Protein AF-0000000075464932 (afdb_homodimer)

Radius of gyration: 30.46 Å; Cα contacts (8 Å, |Δi|>4): 1451; chains: 2; bounding box: 46×93×74 Å

pLDDT: mean 95.49, std 6.61, range [50.5, 98.94]

InterPro domains:
  IPR000073 Alpha/beta hydrolase fold-1 [PF12697] (35-337)
  IPR029058 Alpha/Beta hydrolase fold [G3DSA:3.40.50.1820] (1-346)
  IPR029058 Alpha/Beta hydrolase fold [SSF53474] (9-345)

Organism: Phanerochaete carnosa (strain HHB-10118-sp) (NCBI:txid650164)

Nearest PDB structures (foldseek):
  3qit-assembly1_B  TM=6.110E-01  e=5.451E-12  Moorena producens 19L
  3qit-assembly2_C  TM=6.216E-01  e=2.222E-11  Moorena producens 19L
  3qit-assembly2_D  TM=6.094E-01  e=1.775E-11  Moorena producens 19L
  4d9j-assembly1_A  TM=5.565E-01  e=3.107E-12  Kitasatospora aureofaciens
  4y9s-assembly2_B  TM=4.878E-01  e=2.351E-11  Solanum tuberosum

Sequence (692 aa):
MQQIVVDDQETKLSYIDSGVPASKSGNNYTTIFAIHGSVFTNHVFEKLMAAAAEHNIRIVAMNRREYPGSTPLSPSDIQILSSGTDDEKAAFLRARGLEIATFACRFAQQYDIPRISEDGKTGGFVIFGWSFGCSIAHPAVAHFDALPPPSKQYFSTNLRGLILLEPPTVTLGTPMPPKAWSPHIDTTVPQELRDPFFGHWISSYFKHGDISTRDLDVLSYIVPGTFRAPSIYSMSEEQLAKMTYDPPAQTSDLPFMIFCSAAANASYRKAFFDKDVRAALPGMMVAVIMGDATSALSLAAYFAVQNDDDALGGGFVRFKELHGTNHFVHWDEPELILKTVMACIEMQQIVVDDQETKLSYIDSGVPASKSGNNYTTIFAIHGSVFTNHVFEKLMAAAAEHNIRIVAMNRREYPGSTPLSPSDIQILSSGTDDEKAAFLRARGLEIATFACRFAQQYDIPRISEDGKTGGFVIFGWSFGCSIAHPAVAHFDALPPPSKQYFSTNLRGLILLEPPTVTLGTPMPPKAWSPHIDTTVPQELRDPFFGHWISSYFKHGDISTRDLDVLSYIVPGTFRAPSIYSMSEEQLAKMTYDPPAQTSDLPFMIFCSAAANASYRKAFFDKDVRAALPGMMVAVIMGDATSALSLAAYFAVQNDDDALGGGFVRFKELHGTNHFVHWDEPELILKTVMACIE

Solvent-accessible surface area (backbone atoms only — not comparable to full-atom values): 34865 Å² total; per-residue (Å²): 134,52,65,44,67,32,51,95,81,65,42,32,36,11,45,50,70,56,46,81,35,81,42,93,72,62,82,49,36,28,34,36,42,35,30,39,29,78,55,40,32,34,57,57,44,49,54,32,33,72,55,24,36,87,69,36,26,24,36,37,24,29,25,54,69,49,32,82,75,16,44,61,71,50,72,67,55,39,46,29,38,69,68,42,52,69,66,51,36,34,49,50,45,42,51,51,0,39,32,50,45,38,37,54,48,51,50,36,62,75,67,61,56,34,58,48,38,94,84,56,78,34,19,16,31,30,45,33,9,28,31,53,14,26,47,36,40,38,21,18,61,45,42,38,85,74,42,58,67,72,48,30,52,48,49,29,69,22,34,31,24,45,38,32,37,37,35,32,16,51,33,40,31,45,80,71,62,90,74,66,58,52,44,76,72,35,80,87,48,59,74,89,48,17,60,64,37,26,52,55,59,56,28,22,29,29,63,50,51,72,64,89,71,62,49,76,84,42,48,42,49,75,58,62,37,52,88,47,72,36,56,54,52,77,42,50,71,69,54,46,64,59,16,44,48,78,52,82,65,74,52,53,69,53,35,36,52,72,60,34,32,68,40,26,26,52,29,36,48,36,45,60,64,34,64,67,58,46,67,60,26,74,55,50,30,39,31,43,37,37,37,68,13,23,56,36,54,27,50,51,27,52,41,49,51,51,51,53,34,50,75,72,70,48,84,57,58,46,79,45,78,40,83,87,24,29,67,48,32,46,59,80,37,26,65,59,46,54,52,49,54,53,59,60,48,100,132,52,66,44,68,32,52,94,82,66,42,31,35,12,45,50,69,56,46,82,35,81,42,94,72,60,82,48,35,27,34,36,41,34,30,40,30,78,54,41,31,35,56,59,44,50,53,32,34,72,53,24,36,87,68,36,25,25,37,37,23,29,24,55,71,50,33,82,76,15,43,60,71,50,72,66,56,39,45,28,39,70,69,42,52,70,65,51,36,34,50,50,44,42,52,52,0,40,32,50,44,37,37,54,46,51,49,35,61,75,67,61,56,32,57,48,39,94,85,57,77,33,19,15,32,30,46,34,9,29,30,54,16,26,46,36,40,39,19,17,61,45,41,38,83,76,43,59,68,71,50,29,54,48,49,29,69,22,34,31,23,44,37,30,35,37,34,32,17,50,33,40,31,44,81,70,62,91,75,66,59,55,43,78,72,36,81,86,47,60,74,89,49,16,59,65,37,26,51,56,60,57,27,22,31,30,62,49,52,72,64,89,71,64,49,77,84,42,50,43,46,75,56,61,38,53,90,47,71,36,56,54,51,78,41,51,71,70,55,47,64,59,16,45,49,79,53,79,64,75,50,54,69,54,34,38,52,72,59,33,32,68,39,25,26,54,29,36,47,36,44,60,64,34,64,67,58,47,68,58,26,73,55,50,31,41,32,43,38,38,36,67,13,23,54,37,53,27,50,50,27,51,39,50,51,51,51,53,33,51,74,72,71,47,83,57,59,47,79,44,78,39,82,85,25,29,66,47,32,46,59,79,37,27,66,60,44,54,52,49,53,53,58,59,50,98

Structure (mmCIF, N/CA/C/O backbone):
data_AF-0000000075464932-model_v1
#
loop_
_entity.id
_entity.type
_entity.pdbx_description
1 polymer 'AB hydrolase-1 domain-containing protein'
#
loop_
_atom_site.group_PDB
_atom_site.id
_atom_site.type_symbol
_atom_site.label_atom_id
_atom_site.label_alt_id
_atom_site.label_comp_id
_atom_site.label_asym_id
_atom_site.label_entity_id
_atom_site.label_seq_id
_atom_site.pdbx_PDB_ins_code
_atom_site.Cartn_x
_atom_site.Cartn_y
_atom_site.Cartn_z
_atom_site.occupancy
_atom_site.B_iso_or_equiv
_atom_site.auth_seq_id
_atom_site.auth_comp_id
_atom_site.auth_asym_id
_atom_site.auth_atom_id
_atom_site.pdbx_PDB_model_num
ATOM 1 N N . MET A 1 1 ? 23.453 -25.609 -2.826 1 86.31 1 MET A N 1
ATOM 2 C CA . MET A 1 1 ? 22.125 -25.453 -3.41 1 86.31 1 MET A CA 1
ATOM 3 C C . MET A 1 1 ? 21.75 -26.672 -4.246 1 86.31 1 MET A C 1
ATOM 5 O O . MET A 1 1 ? 22.531 -27.125 -5.086 1 86.31 1 MET A O 1
ATOM 9 N N . GLN A 1 2 ? 20.672 -27.359 -3.959 1 96.19 2 GLN A N 1
ATOM 10 C CA . GLN A 1 2 ? 20.234 -28.531 -4.707 1 96.19 2 GLN A CA 1
ATOM 11 C C . GLN A 1 2 ? 19.734 -28.141 -6.098 1 96.19 2 GLN A C 1
ATOM 13 O O . GLN A 1 2 ? 19.094 -27.109 -6.27 1 96.19 2 GLN A O 1
ATOM 18 N N . GLN A 1 3 ? 20.156 -28.953 -7.109 1 98.19 3 GLN A N 1
ATOM 19 C CA . GLN A 1 3 ? 19.797 -28.703 -8.5 1 98.19 3 GLN A CA 1
ATOM 20 C C . GLN A 1 3 ? 19.516 -30 -9.242 1 98.19 3 GLN A C 1
ATOM 22 O O . GLN A 1 3 ? 20.016 -31.062 -8.859 1 98.19 3 GLN A O 1
ATOM 27 N N . ILE A 1 4 ? 18.781 -29.938 -10.234 1 98.06 4 ILE A N 1
ATOM 28 C CA . ILE A 1 4 ? 18.547 -31.031 -11.164 1 98.06 4 ILE A CA 1
ATOM 29 C C . ILE A 1 4 ? 18.75 -30.547 -12.602 1 98.06 4 ILE A C 1
ATOM 31 O O . ILE A 1 4 ? 18.312 -29.469 -12.969 1 98.06 4 ILE A O 1
ATOM 35 N N . VAL A 1 5 ? 19.531 -31.297 -13.367 1 97.94 5 VAL A N 1
ATOM 36 C CA . VAL A 1 5 ? 19.672 -31.031 -14.789 1 97.94 5 VAL A CA 1
ATOM 37 C C . VAL A 1 5 ? 18.391 -31.391 -15.523 1 97.94 5 VAL A C 1
ATOM 39 O O . VAL A 1 5 ? 17.859 -32.5 -15.344 1 97.94 5 VAL A O 1
ATOM 42 N N . VAL A 1 6 ? 17.922 -30.5 -16.422 1 97.62 6 VAL A N 1
ATOM 43 C CA . VAL A 1 6 ? 16.547 -30.688 -16.891 1 97.62 6 VAL A CA 1
ATOM 44 C C . VAL A 1 6 ? 16.531 -30.812 -18.406 1 97.62 6 VAL A C 1
ATOM 46 O O . VAL A 1 6 ? 15.453 -30.812 -19.031 1 97.62 6 VAL A O 1
ATOM 49 N N . ASP A 1 7 ? 17.656 -30.797 -19 1 93.56 7 ASP A N 1
ATOM 50 C CA . ASP A 1 7 ? 17.75 -31.047 -20.438 1 93.56 7 ASP A CA 1
ATOM 51 C C . ASP A 1 7 ? 19.141 -31.531 -20.828 1 93.56 7 ASP A C 1
ATOM 53 O O . ASP A 1 7 ? 19.969 -31.797 -19.953 1 93.56 7 ASP A O 1
ATOM 57 N N . ASP A 1 8 ? 19.297 -31.719 -22.109 1 92.06 8 ASP A N 1
ATOM 58 C CA . ASP A 1 8 ? 20.562 -32.281 -22.594 1 92.06 8 ASP A CA 1
ATOM 59 C C . ASP A 1 8 ? 21.641 -31.188 -22.656 1 92.06 8 ASP A C 1
ATOM 61 O O . ASP A 1 8 ? 22.828 -31.484 -22.844 1 92.06 8 ASP A O 1
ATOM 65 N N . GLN A 1 9 ? 21.312 -29.953 -22.422 1 93.94 9 GLN A N 1
ATOM 66 C CA . GLN A 1 9 ? 22.266 -28.844 -22.484 1 93.94 9 GLN A CA 1
ATOM 67 C C . GLN A 1 9 ? 22.75 -28.469 -21.078 1 93.94 9 GLN A C 1
ATOM 69 O O . GLN A 1 9 ? 23.297 -27.375 -20.875 1 93.94 9 GLN A O 1
ATOM 74 N N . GLU A 1 10 ? 22.484 -29.25 -20.141 1 95.75 10 GLU A N 1
ATOM 75 C CA . GLU A 1 10 ? 22.953 -29.109 -18.766 1 95.75 10 GLU A CA 1
ATOM 76 C C . GLU A 1 10 ? 22.25 -27.938 -18.062 1 95.75 10 GLU A C 1
ATOM 78 O O . GLU A 1 10 ? 22.812 -27.344 -17.141 1 95.75 10 GLU A O 1
ATOM 83 N N . THR A 1 11 ? 21.094 -27.578 -18.641 1 97.38 11 THR A N 1
ATOM 84 C CA . THR A 1 11 ? 20.25 -26.625 -17.922 1 97.38 11 THR A CA 1
ATOM 85 C C . THR A 1 11 ? 19.844 -27.172 -16.562 1 97.38 11 THR A C 1
ATOM 87 O O . THR A 1 11 ? 19.438 -28.344 -16.438 1 97.38 11 THR A O 1
ATOM 90 N N . LYS A 1 12 ? 19.969 -26.297 -15.516 1 98.25 12 LYS A N 1
ATOM 91 C CA . LYS A 1 12 ? 19.656 -26.734 -14.156 1 98.25 12 LYS A CA 1
ATOM 92 C C . LYS A 1 12 ? 18.562 -25.875 -13.531 1 98.25 12 LYS A C 1
ATOM 94 O O . LYS A 1 12 ? 18.531 -24.672 -13.75 1 98.25 12 LYS A O 1
ATOM 99 N N . LEU A 1 13 ? 17.734 -26.5 -12.781 1 98.38 13 LEU A N 1
ATOM 100 C CA . LEU A 1 13 ? 16.812 -25.797 -11.883 1 98.38 13 LEU A CA 1
ATOM 101 C C . LEU A 1 13 ? 17.141 -26.109 -10.43 1 98.38 13 LEU A C 1
ATOM 103 O O . LEU A 1 13 ? 17.312 -27.281 -10.055 1 98.38 13 LEU A O 1
ATOM 107 N N . SER A 1 14 ? 17.297 -25.047 -9.672 1 98.5 14 SER A N 1
ATOM 108 C CA . SER A 1 14 ? 17.5 -25.219 -8.242 1 98.5 14 SER A CA 1
ATOM 109 C C . SER A 1 14 ? 16.188 -25.453 -7.516 1 98.5 14 SER A C 1
ATOM 111 O O . SER A 1 14 ? 15.117 -25.141 -8.039 1 98.5 14 SER A O 1
ATOM 113 N N . TYR A 1 15 ? 16.25 -26.125 -6.309 1 98.75 15 TYR A N 1
ATOM 114 C CA . TYR A 1 15 ? 15.023 -26.406 -5.578 1 98.75 15 TYR A CA 1
ATOM 115 C C . TYR A 1 15 ? 15.297 -26.531 -4.082 1 98.75 15 TYR A C 1
ATOM 117 O O . TYR A 1 15 ? 16.438 -26.703 -3.664 1 98.75 15 TYR A O 1
ATOM 125 N N . ILE A 1 16 ? 14.258 -26.266 -3.332 1 98.62 16 ILE A N 1
ATOM 126 C CA . ILE A 1 16 ? 14.227 -26.656 -1.924 1 98.62 16 ILE A CA 1
ATOM 127 C C . ILE A 1 16 ? 13.234 -27.797 -1.719 1 98.62 16 ILE A C 1
ATOM 129 O O . ILE A 1 16 ? 12.266 -27.922 -2.475 1 98.62 16 ILE A O 1
ATOM 133 N N . ASP A 1 17 ? 13.508 -28.609 -0.731 1 98.25 17 ASP A N 1
ATOM 134 C CA . ASP A 1 17 ? 12.805 -29.875 -0.525 1 98.25 17 ASP A CA 1
ATOM 135 C C . ASP A 1 17 ? 12.375 -30.031 0.932 1 98.25 17 ASP A C 1
ATOM 137 O O . ASP A 1 17 ? 13.211 -30 1.837 1 98.25 17 ASP A O 1
ATOM 141 N N . SER A 1 18 ? 11.039 -30.219 1.133 1 97.19 18 SER A N 1
ATOM 142 C CA . SER A 1 18 ? 10.523 -30.375 2.49 1 97.19 18 SER A CA 1
ATOM 143 C C . SER A 1 18 ? 10.961 -31.703 3.094 1 97.19 18 SER A C 1
ATOM 145 O O . SER A 1 18 ? 10.867 -31.906 4.305 1 97.19 18 SER A O 1
ATOM 147 N N . GLY A 1 19 ? 11.367 -32.656 2.227 1 95.44 19 GLY A N 1
ATOM 148 C CA . GLY A 1 19 ? 11.773 -33.969 2.682 1 95.44 19 GLY A CA 1
ATOM 149 C C . GLY A 1 19 ? 10.633 -34.969 2.748 1 95.44 19 GLY A C 1
ATOM 150 O O . GLY A 1 19 ? 9.477 -34.594 2.541 1 95.44 19 GLY A O 1
ATOM 151 N N . VAL A 1 20 ? 11 -36.219 2.898 1 94.69 20 VAL A N 1
ATOM 152 C CA . VAL A 1 20 ? 10.023 -37.281 3.045 1 94.69 20 VAL A CA 1
ATOM 153 C C . VAL A 1 20 ? 9.258 -37.125 4.352 1 94.69 20 VAL A C 1
ATOM 155 O O . VAL A 1 20 ? 9.852 -36.938 5.414 1 94.69 20 VAL A O 1
ATOM 158 N N . PRO A 1 21 ? 7.891 -37 4.164 1 93.25 21 PRO A N 1
ATOM 159 C CA . PRO A 1 21 ? 7.133 -36.875 5.41 1 93.25 21 PRO A CA 1
ATOM 160 C C . PRO A 1 21 ? 7.324 -38.062 6.344 1 93.25 21 PRO A C 1
ATOM 162 O O . PRO A 1 21 ? 7.461 -39.219 5.879 1 93.25 21 PRO A O 1
ATOM 165 N N . ALA A 1 22 ? 7.457 -37.781 7.648 1 79.88 22 ALA A N 1
ATOM 166 C CA . ALA A 1 22 ? 7.676 -38.812 8.648 1 79.88 22 ALA A CA 1
ATOM 167 C C . ALA A 1 22 ? 6.469 -39.75 8.742 1 79.88 22 ALA A C 1
ATOM 169 O O . ALA A 1 22 ? 5.367 -39.312 9.086 1 79.88 22 ALA A O 1
ATOM 170 N N . SER A 1 23 ? 5.797 -39.969 7.66 1 62.84 23 SER A N 1
ATOM 171 C CA . SER A 1 23 ? 4.555 -40.719 7.785 1 62.84 23 SER A CA 1
ATOM 172 C C . SER A 1 23 ? 4.793 -42.062 8.484 1 62.84 23 SER A C 1
ATOM 174 O O . SER A 1 23 ? 5.832 -42.688 8.289 1 62.84 23 SER A O 1
ATOM 176 N N . LYS A 1 24 ? 3.795 -42.031 9.453 1 53.5 24 LYS A N 1
ATOM 177 C CA . LYS A 1 24 ? 3.496 -43.25 10.195 1 53.5 24 LYS A CA 1
ATOM 178 C C . LYS A 1 24 ? 3.371 -44.438 9.258 1 53.5 24 LYS A C 1
ATOM 180 O O . LYS A 1 24 ? 3.34 -45.594 9.711 1 53.5 24 LYS A O 1
ATOM 185 N N . SER A 1 25 ? 2.961 -44.125 8.07 1 50.5 25 SER A N 1
ATOM 186 C CA . SER A 1 25 ? 2.498 -45.281 7.328 1 50.5 25 SER A CA 1
ATOM 187 C C . SER A 1 25 ? 3.361 -45.531 6.098 1 50.5 25 SER A C 1
ATOM 189 O O . SER A 1 25 ? 2.844 -45.812 5.012 1 50.5 25 SER A O 1
ATOM 191 N N . GLY A 1 26 ? 4.68 -45.375 6.07 1 60 26 GLY A N 1
ATOM 192 C CA . GLY A 1 26 ? 5.504 -45.875 4.988 1 60 26 GLY A CA 1
ATOM 193 C C . GLY A 1 26 ? 5.645 -44.906 3.832 1 60 26 GLY A C 1
ATOM 194 O O . GLY A 1 26 ? 5.492 -43.688 4.008 1 60 26 GLY A O 1
ATOM 195 N N . ASN A 1 27 ? 6.039 -45.312 2.551 1 72.88 27 ASN A N 1
ATOM 196 C CA . ASN A 1 27 ? 6.273 -44.656 1.268 1 72.88 27 ASN A CA 1
ATOM 197 C C . ASN A 1 27 ? 4.965 -44.406 0.519 1 72.88 27 ASN A C 1
ATOM 199 O O . ASN A 1 27 ? 4.801 -44.844 -0.615 1 72.88 27 ASN A O 1
ATOM 203 N N . ASN A 1 28 ? 3.959 -43.594 1.165 1 88.12 28 ASN A N 1
ATOM 204 C CA . ASN A 1 28 ? 2.672 -43.375 0.513 1 88.12 28 ASN A CA 1
ATOM 205 C C . ASN A 1 28 ? 2.365 -41.875 0.371 1 88.12 28 ASN A C 1
ATOM 207 O O . ASN A 1 28 ? 1.201 -41.5 0.277 1 88.12 28 ASN A O 1
ATOM 211 N N . TYR A 1 29 ? 3.316 -41.094 0.384 1 95.06 29 TYR A N 1
ATOM 212 C CA . TYR A 1 29 ? 3.102 -39.656 0.309 1 95.06 29 TYR A CA 1
ATOM 213 C C . TYR A 1 29 ? 2.955 -39.188 -1.139 1 95.06 29 TYR A C 1
ATOM 215 O O . TYR A 1 29 ? 3.363 -39.906 -2.062 1 95.06 29 TYR A O 1
ATOM 223 N N . THR A 1 30 ? 2.264 -38.125 -1.337 1 96.44 30 THR A N 1
ATOM 224 C CA . THR A 1 30 ? 2.166 -37.438 -2.621 1 96.44 30 THR A CA 1
ATOM 225 C C . THR A 1 30 ? 3.188 -36.312 -2.709 1 96.44 30 THR A C 1
ATOM 227 O O . THR A 1 30 ? 3.434 -35.594 -1.725 1 96.44 30 THR A O 1
ATOM 230 N N . THR A 1 31 ? 3.818 -36.156 -3.855 1 97.75 31 THR A N 1
ATOM 231 C CA . THR A 1 31 ? 4.793 -35.094 -4.039 1 97.75 31 THR A CA 1
ATOM 232 C C . THR A 1 31 ? 4.176 -33.906 -4.812 1 97.75 31 THR A C 1
ATOM 234 O O . THR A 1 31 ? 3.533 -34.125 -5.848 1 97.75 31 THR A O 1
ATOM 237 N N . ILE A 1 32 ? 4.301 -32.75 -4.297 1 98.62 32 ILE A N 1
ATOM 238 C CA . ILE A 1 32 ? 3.893 -31.531 -5 1 98.62 32 ILE A CA 1
ATOM 239 C C . ILE A 1 32 ? 5.125 -30.781 -5.508 1 98.62 32 ILE A C 1
ATOM 241 O O . ILE A 1 32 ? 5.984 -30.375 -4.723 1 98.62 32 ILE A O 1
ATOM 245 N N . PHE A 1 33 ? 5.25 -30.641 -6.801 1 98.88 33 PHE A N 1
ATOM 246 C CA . PHE A 1 33 ? 6.266 -29.797 -7.418 1 98.88 33 PHE A CA 1
ATOM 247 C C . PHE A 1 33 ? 5.746 -28.375 -7.602 1 98.88 33 PHE A C 1
ATOM 249 O O . PHE A 1 33 ? 4.906 -28.125 -8.469 1 98.88 33 PHE A O 1
ATOM 256 N N . ALA A 1 34 ? 6.277 -27.484 -6.789 1 98.94 34 ALA A N 1
ATOM 257 C CA . ALA A 1 34 ? 5.73 -26.125 -6.703 1 98.94 34 ALA A CA 1
ATOM 258 C C . ALA A 1 34 ? 6.59 -25.141 -7.488 1 98.94 34 ALA A C 1
ATOM 260 O O . ALA A 1 34 ? 7.82 -25.188 -7.422 1 98.94 34 ALA A O 1
ATOM 261 N N . ILE A 1 35 ? 5.949 -24.266 -8.227 1 98.81 35 ILE A N 1
ATOM 262 C CA . ILE A 1 35 ? 6.598 -23.266 -9.055 1 98.81 35 ILE A CA 1
ATOM 263 C C . ILE A 1 35 ? 6.16 -21.859 -8.617 1 98.81 35 ILE A C 1
ATOM 265 O O . ILE A 1 35 ? 4.973 -21.547 -8.648 1 98.81 35 ILE A O 1
ATOM 269 N N . HIS A 1 36 ? 7.086 -21.031 -8.266 1 98.12 36 HIS A N 1
ATOM 270 C CA . HIS A 1 36 ? 6.816 -19.719 -7.691 1 98.12 36 HIS A CA 1
ATOM 271 C C . HIS A 1 36 ? 6.453 -18.703 -8.773 1 98.12 36 HIS A C 1
ATOM 273 O O . HIS A 1 36 ? 6.688 -18.953 -9.961 1 98.12 36 HIS A O 1
ATOM 279 N N . GLY A 1 37 ? 5.887 -17.578 -8.336 1 96.56 37 GLY A N 1
ATOM 280 C CA . GLY A 1 37 ? 5.469 -16.516 -9.227 1 96.56 37 GLY A CA 1
ATOM 281 C C . GLY A 1 37 ? 6.539 -15.453 -9.43 1 96.56 37 GLY A C 1
ATOM 282 O O . GLY A 1 37 ? 7.711 -15.688 -9.125 1 96.56 37 GLY A O 1
ATOM 283 N N . SER A 1 38 ? 6.141 -14.344 -10.016 1 93.94 38 SER A N 1
ATOM 284 C CA . SER A 1 38 ? 7.059 -13.25 -10.336 1 93.94 38 SER A CA 1
ATOM 285 C C . SER A 1 38 ? 7.52 -12.531 -9.07 1 93.94 38 SER A C 1
ATOM 287 O O . SER A 1 38 ? 6.738 -12.344 -8.141 1 93.94 38 SER A O 1
ATOM 289 N N . VAL A 1 39 ? 8.781 -12.141 -9.008 1 93.56 39 VAL A N 1
ATOM 290 C CA . VAL A 1 39 ? 9.398 -11.32 -7.973 1 93.56 39 VAL A CA 1
ATOM 291 C C . VAL A 1 39 ? 9.773 -12.195 -6.777 1 93.56 39 VAL A C 1
ATOM 293 O O . VAL A 1 39 ? 10.562 -11.789 -5.926 1 93.56 39 VAL A O 1
ATOM 296 N N . PHE A 1 40 ? 9.266 -13.438 -6.664 1 96.44 40 PHE A N 1
ATOM 297 C CA . PHE A 1 40 ? 9.508 -14.289 -5.508 1 96.44 40 PHE A CA 1
ATOM 298 C C . PHE A 1 40 ? 10.328 -15.508 -5.898 1 96.44 40 PHE A C 1
ATOM 300 O O . PHE A 1 40 ? 10.344 -15.906 -7.066 1 96.44 40 PHE A O 1
ATOM 307 N N . THR A 1 41 ? 10.953 -16.062 -4.922 1 97.31 41 THR A N 1
ATOM 308 C CA . THR A 1 41 ? 11.703 -17.312 -5.102 1 97.31 41 THR A CA 1
ATOM 309 C C . THR A 1 41 ? 10.922 -18.5 -4.535 1 97.31 41 THR A C 1
ATOM 311 O O . THR A 1 41 ? 9.828 -18.328 -4.008 1 97.31 41 THR A O 1
ATOM 314 N N . ASN A 1 42 ? 11.508 -19.641 -4.676 1 98.31 42 ASN A N 1
ATOM 315 C CA . ASN A 1 42 ? 10.875 -20.859 -4.152 1 98.31 42 ASN A CA 1
ATOM 316 C C . ASN A 1 42 ? 10.734 -20.797 -2.633 1 98.31 42 ASN A C 1
ATOM 318 O O . ASN A 1 42 ? 9.93 -21.531 -2.055 1 98.31 42 ASN A O 1
ATOM 322 N N . HIS A 1 43 ? 11.391 -19.844 -1.937 1 98.31 43 HIS A N 1
ATOM 323 C CA . HIS A 1 43 ? 11.289 -19.734 -0.486 1 98.31 43 HIS A CA 1
ATOM 324 C C . HIS A 1 43 ? 9.922 -19.203 -0.065 1 98.31 43 HIS A C 1
ATOM 326 O O . HIS A 1 43 ? 9.562 -19.281 1.112 1 98.31 43 HIS A O 1
ATOM 332 N N . VAL A 1 44 ? 9.148 -18.719 -0.991 1 98.25 44 VAL A N 1
ATOM 333 C CA . VAL A 1 44 ? 7.801 -18.234 -0.688 1 98.25 44 VAL A CA 1
ATOM 334 C C . VAL A 1 44 ? 6.93 -19.406 -0.224 1 98.25 44 VAL A C 1
ATOM 336 O O . VAL A 1 44 ? 5.879 -19.203 0.385 1 98.25 44 VAL A O 1
ATOM 339 N N . PHE A 1 45 ? 7.363 -20.656 -0.442 1 98.56 45 PHE A N 1
ATOM 340 C CA . PHE A 1 45 ? 6.578 -21.844 -0.111 1 98.56 45 PHE A CA 1
ATOM 341 C C . PHE A 1 45 ? 7.023 -22.438 1.224 1 98.56 45 PHE A C 1
ATOM 343 O O . PHE A 1 45 ? 6.594 -23.531 1.602 1 98.56 45 PHE A O 1
ATOM 350 N N . GLU A 1 46 ? 7.848 -21.781 1.972 1 98 46 GLU A N 1
ATOM 351 C CA . GLU A 1 46 ? 8.445 -22.344 3.172 1 98 46 GLU A CA 1
ATOM 352 C C . GLU A 1 46 ? 7.383 -22.719 4.203 1 98 46 GLU A C 1
ATOM 354 O O . GLU A 1 46 ? 7.492 -23.734 4.883 1 98 46 GLU A O 1
ATOM 359 N N . LYS A 1 47 ? 6.395 -21.891 4.355 1 97.69 47 LYS A N 1
ATOM 360 C CA . LYS A 1 47 ? 5.348 -22.219 5.324 1 97.69 47 LYS A CA 1
ATOM 361 C C . LYS A 1 47 ? 4.527 -23.422 4.863 1 97.69 47 LYS A C 1
ATOM 363 O O . LYS A 1 47 ? 4.09 -24.234 5.688 1 97.69 47 LYS A O 1
ATOM 368 N N . LEU A 1 48 ? 4.309 -23.484 3.58 1 97.75 48 LEU A N 1
ATOM 369 C CA . LEU A 1 48 ? 3.643 -24.656 3.023 1 97.75 48 LEU A CA 1
ATOM 370 C C . LEU A 1 48 ? 4.449 -25.922 3.295 1 97.75 48 LEU A C 1
ATOM 372 O O . LEU A 1 48 ? 3.895 -26.953 3.697 1 97.75 48 LEU A O 1
ATOM 376 N N . MET A 1 49 ? 5.699 -25.844 3.107 1 97.88 49 MET A N 1
ATOM 377 C CA . MET A 1 49 ? 6.609 -26.969 3.311 1 97.88 49 MET A CA 1
ATOM 378 C C . MET A 1 49 ? 6.605 -27.406 4.77 1 97.88 49 MET A C 1
ATOM 380 O O . MET A 1 49 ? 6.59 -28.609 5.059 1 97.88 49 MET A O 1
ATOM 384 N N . ALA A 1 50 ? 6.574 -26.438 5.621 1 97.31 50 ALA A N 1
ATOM 38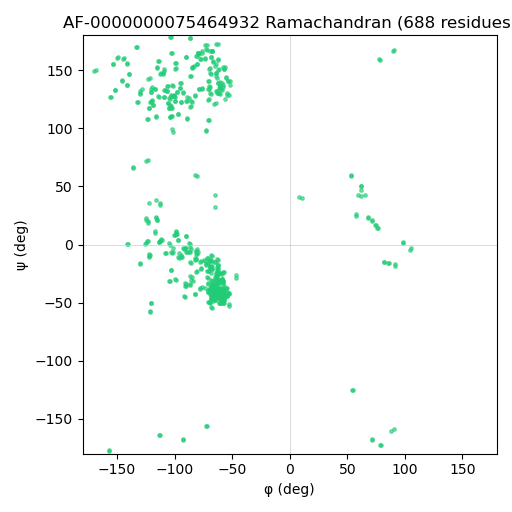5 C CA . ALA A 1 50 ? 6.602 -26.734 7.051 1 97.31 50 ALA A CA 1
ATOM 386 C C . ALA A 1 50 ? 5.352 -27.5 7.48 1 97.31 50 ALA A C 1
ATOM 388 O O . ALA A 1 50 ? 5.398 -28.328 8.398 1 97.31 50 ALA A O 1
ATOM 389 N N . ALA A 1 51 ? 4.277 -27.266 6.773 1 97.06 51 ALA A N 1
ATOM 390 C CA . ALA A 1 51 ? 3.002 -27.875 7.148 1 97.06 51 ALA A CA 1
ATOM 391 C C . ALA A 1 51 ? 2.764 -29.172 6.383 1 97.06 51 ALA A C 1
ATOM 393 O O . ALA A 1 51 ? 1.865 -29.953 6.727 1 97.06 51 ALA A O 1
ATOM 394 N N . ALA A 1 52 ? 3.543 -29.484 5.438 1 96.38 52 ALA A N 1
ATOM 395 C CA . ALA A 1 52 ? 3.252 -30.5 4.43 1 96.38 52 ALA A CA 1
ATOM 396 C C . ALA A 1 52 ? 3.301 -31.906 5.031 1 96.38 52 ALA A C 1
ATOM 398 O O . ALA A 1 52 ? 2.488 -32.75 4.684 1 96.38 52 ALA A O 1
ATOM 399 N N . ALA A 1 53 ? 4.18 -32.094 6.004 1 92.56 53 ALA A N 1
ATOM 400 C CA . ALA A 1 53 ? 4.41 -33.438 6.547 1 92.56 53 ALA A CA 1
ATOM 401 C C . ALA A 1 53 ? 3.164 -33.969 7.246 1 92.56 53 ALA A C 1
ATOM 403 O O . ALA A 1 53 ? 2.869 -35.156 7.172 1 92.56 53 ALA A O 1
ATOM 404 N N . GLU A 1 54 ? 2.443 -33.094 7.871 1 91.44 54 GLU A N 1
ATOM 405 C CA . GLU A 1 54 ? 1.25 -33.5 8.609 1 91.44 54 GLU A CA 1
ATOM 406 C C . GLU A 1 54 ? 0.154 -33.969 7.672 1 91.44 54 GLU A C 1
ATOM 408 O O . GLU A 1 54 ? -0.812 -34.625 8.109 1 91.44 54 GLU A O 1
ATOM 413 N N . HIS A 1 55 ? 0.338 -33.781 6.402 1 91.62 55 HIS A N 1
ATOM 414 C CA . HIS A 1 55 ? -0.667 -34.188 5.418 1 91.62 55 HIS A CA 1
ATOM 415 C C . HIS A 1 55 ? -0.132 -35.25 4.48 1 91.62 55 HIS A C 1
ATOM 417 O O . HIS A 1 55 ? -0.737 -35.531 3.445 1 91.62 55 HIS A O 1
ATOM 423 N N . ASN A 1 56 ? 1.01 -35.812 4.801 1 92.75 56 ASN A N 1
ATOM 424 C CA . ASN A 1 56 ? 1.666 -36.812 3.988 1 92.75 56 ASN A CA 1
ATOM 425 C C . ASN A 1 56 ? 1.989 -36.312 2.59 1 92.75 56 ASN A C 1
ATOM 427 O O . ASN A 1 56 ? 1.697 -36.969 1.595 1 92.75 56 ASN A O 1
ATOM 431 N N . ILE A 1 57 ? 2.447 -35.125 2.582 1 96.38 57 ILE A N 1
ATOM 432 C CA . ILE A 1 57 ? 2.838 -34.469 1.343 1 96.38 57 ILE A CA 1
ATOM 433 C C . ILE A 1 57 ? 4.316 -34.094 1.402 1 96.38 57 ILE A C 1
ATOM 435 O O . ILE A 1 57 ? 4.809 -33.625 2.439 1 96.38 57 ILE A O 1
ATOM 439 N N . ARG A 1 58 ? 5.004 -34.344 0.388 1 97 58 ARG A N 1
ATOM 440 C CA . ARG A 1 58 ? 6.336 -33.781 0.149 1 97 58 ARG A CA 1
ATOM 441 C C . ARG A 1 58 ? 6.281 -32.625 -0.842 1 97 58 ARG A C 1
ATOM 443 O O . ARG A 1 58 ? 5.668 -32.75 -1.906 1 97 58 ARG A O 1
ATOM 450 N N . ILE A 1 59 ? 6.84 -31.531 -0.473 1 98.5 59 ILE A N 1
ATOM 451 C CA . ILE A 1 59 ? 6.863 -30.391 -1.384 1 98.5 59 ILE A CA 1
ATOM 452 C C . ILE A 1 59 ? 8.289 -30.172 -1.884 1 98.5 59 ILE A C 1
ATOM 454 O O . ILE A 1 59 ? 9.227 -30.078 -1.087 1 98.5 59 ILE A O 1
ATOM 458 N N . VAL A 1 60 ? 8.406 -30.125 -3.129 1 98.81 60 VAL A N 1
ATOM 459 C CA . VAL A 1 60 ? 9.633 -29.734 -3.816 1 98.81 60 VAL A CA 1
ATOM 460 C C . VAL A 1 60 ? 9.398 -28.453 -4.605 1 98.81 60 VAL A C 1
ATOM 462 O O . VAL A 1 60 ? 8.711 -28.453 -5.625 1 98.81 60 VAL A O 1
ATOM 465 N N . ALA A 1 61 ? 10.008 -27.375 -4.145 1 98.81 61 ALA A N 1
ATOM 466 C CA . ALA A 1 61 ? 9.797 -26.062 -4.766 1 98.81 61 ALA A CA 1
ATOM 467 C C . ALA A 1 61 ? 11.008 -25.656 -5.594 1 98.81 61 ALA A C 1
ATOM 469 O O . ALA A 1 61 ? 12.117 -25.531 -5.07 1 98.81 61 ALA A O 1
ATOM 470 N N . MET A 1 62 ? 10.781 -25.422 -6.844 1 98.38 62 MET A N 1
ATOM 471 C CA . MET A 1 62 ? 11.883 -25.094 -7.738 1 98.38 62 MET A CA 1
ATOM 472 C C . MET A 1 62 ? 11.961 -23.578 -7.961 1 98.38 62 MET A C 1
ATOM 474 O O . MET A 1 62 ? 10.961 -22.875 -7.812 1 98.38 62 MET A O 1
ATOM 478 N N . ASN A 1 63 ? 13.125 -23.094 -8.312 1 97.75 63 ASN A N 1
ATOM 479 C CA . ASN A 1 63 ? 13.281 -21.781 -8.922 1 97.75 63 ASN A CA 1
ATOM 480 C C . ASN A 1 63 ? 13.258 -21.859 -10.445 1 97.75 63 ASN A C 1
ATOM 482 O O . ASN A 1 63 ? 13.945 -22.688 -11.039 1 97.75 63 ASN A O 1
ATOM 486 N N . ARG A 1 64 ? 12.492 -21.031 -10.984 1 95.19 64 ARG A N 1
ATOM 487 C CA . ARG A 1 64 ? 12.453 -20.922 -12.438 1 95.19 64 ARG A CA 1
ATOM 488 C C . ARG A 1 64 ? 13.797 -20.453 -12.984 1 95.19 64 ARG A C 1
ATOM 490 O O . ARG A 1 64 ? 14.688 -20.062 -12.227 1 95.19 64 ARG A O 1
ATOM 497 N N . ARG A 1 65 ? 13.859 -20.5 -14.32 1 93.62 65 ARG A N 1
ATOM 498 C CA . ARG A 1 65 ? 15.023 -19.922 -14.977 1 93.62 65 ARG A CA 1
ATOM 499 C C . ARG A 1 65 ? 15.219 -18.469 -14.555 1 93.62 65 ARG A C 1
ATOM 501 O O . ARG A 1 65 ? 14.25 -17.734 -14.359 1 93.62 65 ARG A O 1
ATOM 508 N N . GLU A 1 66 ? 16.438 -18 -14.406 1 89.94 66 GLU A N 1
ATOM 509 C CA . GLU A 1 66 ? 16.844 -16.641 -14.078 1 89.94 66 GLU A CA 1
ATOM 510 C C . GLU A 1 66 ? 16.844 -16.406 -12.562 1 89.94 66 GLU A C 1
ATOM 512 O O . GLU A 1 66 ? 17.391 -15.422 -12.078 1 89.94 66 GLU A O 1
ATOM 517 N N . TYR A 1 67 ? 16.188 -17.312 -11.797 1 94.25 67 TYR A N 1
ATOM 518 C CA . TYR A 1 67 ? 16.156 -17.156 -10.344 1 94.25 67 TYR A CA 1
ATOM 519 C C . TYR A 1 67 ? 17.344 -17.875 -9.688 1 94.25 67 TYR A C 1
ATOM 521 O O . TYR A 1 67 ? 18 -18.703 -10.32 1 94.25 67 TYR A O 1
ATOM 529 N N . PRO A 1 68 ? 17.688 -17.547 -8.469 1 94.56 68 PRO A N 1
ATOM 530 C CA . PRO A 1 68 ? 18.938 -18.016 -7.855 1 94.56 68 PRO A CA 1
ATOM 531 C C . PRO A 1 68 ? 19.109 -19.531 -7.918 1 94.56 68 PRO A C 1
ATOM 533 O O . PRO A 1 68 ? 18.172 -20.266 -7.582 1 94.56 68 PRO A O 1
ATOM 536 N N . GLY A 1 69 ? 20.234 -19.938 -8.398 1 96.19 69 GLY A N 1
ATOM 537 C CA . GLY A 1 69 ? 20.578 -21.359 -8.438 1 96.19 69 GLY A CA 1
ATOM 538 C C . GLY A 1 69 ? 20.172 -22.031 -9.734 1 96.19 69 GLY A C 1
ATOM 539 O O . GLY A 1 69 ? 20.641 -23.125 -10.039 1 96.19 69 GLY A O 1
ATOM 540 N N . SER A 1 70 ? 19.281 -21.438 -10.484 1 96.38 70 SER A N 1
ATOM 541 C CA . SER A 1 70 ? 18.844 -21.984 -11.773 1 96.38 70 SER A CA 1
ATOM 542 C C . SER A 1 70 ? 19.562 -21.312 -12.93 1 96.38 70 SER A C 1
ATOM 544 O O . SER A 1 70 ? 20 -20.156 -12.812 1 96.38 70 SER A O 1
ATOM 546 N N . THR A 1 71 ? 19.719 -22.047 -14.031 1 95.56 71 THR A N 1
ATOM 547 C CA . THR A 1 71 ? 20.406 -21.531 -15.211 1 95.56 71 THR A CA 1
ATOM 548 C C . THR A 1 71 ? 19.641 -20.344 -15.789 1 95.56 71 THR A C 1
ATOM 550 O O . THR A 1 71 ? 18.422 -20.438 -16.031 1 95.56 71 THR A O 1
ATOM 553 N N . PRO A 1 72 ? 20.328 -19.234 -16.047 1 93.31 72 PRO A N 1
ATOM 554 C CA . PRO A 1 72 ? 19.656 -18.078 -16.672 1 93.31 72 PRO A CA 1
ATOM 555 C C . PRO A 1 72 ? 19.203 -18.375 -18.109 1 93.31 72 PRO A C 1
ATOM 557 O O . PRO A 1 72 ? 19.719 -19.297 -18.734 1 93.31 72 PRO A O 1
ATOM 560 N N . LEU A 1 73 ? 18.25 -17.594 -18.5 1 93.31 73 LEU A N 1
ATOM 561 C CA . LEU A 1 73 ? 17.875 -17.641 -19.906 1 93.31 73 LEU A CA 1
ATOM 562 C C . LEU A 1 73 ? 18.984 -17.062 -20.781 1 93.31 73 LEU A C 1
ATOM 564 O O . LEU A 1 73 ? 19.688 -16.141 -20.359 1 93.31 73 LEU A O 1
ATOM 568 N N . SER A 1 74 ? 19.141 -17.578 -21.969 1 91.56 74 SER A N 1
ATOM 569 C CA . SER A 1 74 ? 20.125 -17.031 -22.906 1 91.56 74 SER A CA 1
ATOM 570 C C . SER A 1 74 ? 19.656 -15.711 -23.484 1 91.56 74 SER A C 1
ATOM 572 O O . SER A 1 74 ? 18.453 -15.406 -23.453 1 91.56 74 SER A O 1
ATOM 574 N N . PRO A 1 75 ? 20.578 -14.938 -24 1 90.56 75 PRO A N 1
ATOM 575 C CA . PRO A 1 75 ? 20.172 -13.711 -24.688 1 90.56 75 PRO A CA 1
ATOM 576 C C . PRO A 1 75 ? 19.172 -13.977 -25.828 1 90.56 75 PRO A C 1
ATOM 578 O O . PRO A 1 75 ? 18.266 -13.172 -26.047 1 90.56 75 PRO A O 1
ATOM 581 N N . SER A 1 76 ? 19.406 -15.062 -26.469 1 92.5 76 SER A N 1
ATOM 582 C CA . SER A 1 76 ? 18.484 -15.43 -27.547 1 92.5 76 SER A CA 1
ATOM 583 C C . SER A 1 76 ? 17.078 -15.703 -27.016 1 92.5 76 SER A C 1
ATOM 585 O O . SER A 1 76 ? 16.094 -15.359 -27.656 1 92.5 76 SER A O 1
ATOM 587 N N . ASP A 1 77 ? 16.969 -16.359 -25.875 1 92.12 77 ASP A N 1
ATOM 588 C CA . ASP A 1 77 ? 15.664 -16.609 -25.234 1 92.12 77 ASP A CA 1
ATOM 589 C C . ASP A 1 77 ? 14.953 -15.289 -24.938 1 92.12 77 ASP A C 1
ATOM 591 O O . ASP A 1 77 ? 13.758 -15.148 -25.203 1 92.12 77 ASP A O 1
ATOM 595 N N . ILE A 1 78 ? 15.703 -14.391 -24.438 1 91.06 78 ILE A N 1
ATOM 596 C CA . ILE A 1 78 ? 15.164 -13.086 -24.062 1 91.06 78 ILE A CA 1
ATOM 597 C C . ILE A 1 78 ? 14.688 -12.352 -25.312 1 91.06 78 ILE A C 1
ATOM 599 O O . ILE A 1 78 ? 13.633 -11.719 -25.297 1 91.06 78 ILE A O 1
ATOM 603 N N . GLN A 1 79 ? 15.445 -12.445 -26.359 1 93.19 79 GLN A N 1
ATOM 604 C CA . GLN A 1 79 ? 15.07 -11.812 -27.625 1 93.19 79 GLN A CA 1
ATOM 605 C C . GLN A 1 79 ? 13.781 -12.414 -28.188 1 93.19 79 GLN A C 1
ATOM 607 O O . GLN A 1 79 ? 12.945 -11.703 -28.75 1 93.19 79 GLN A O 1
ATOM 612 N N . ILE A 1 80 ? 13.594 -13.695 -28.047 1 95.5 80 ILE A N 1
ATOM 613 C CA . ILE A 1 80 ? 12.398 -14.383 -28.516 1 95.5 80 ILE A CA 1
ATOM 614 C C . ILE A 1 80 ? 11.172 -13.82 -27.797 1 95.5 80 ILE A C 1
ATOM 616 O O . ILE A 1 80 ? 10.133 -13.578 -28.422 1 95.5 80 ILE A O 1
ATOM 620 N N . LEU A 1 81 ? 11.273 -13.578 -26.516 1 93.5 81 LEU A N 1
ATOM 621 C CA . LEU A 1 81 ? 10.141 -13.086 -25.734 1 93.5 81 LEU A CA 1
ATOM 622 C C . LEU A 1 81 ? 9.711 -11.703 -26.219 1 93.5 81 LEU A C 1
ATOM 624 O O . LEU A 1 81 ? 8.516 -11.414 -26.297 1 93.5 81 LEU A O 1
ATOM 628 N N . SER A 1 82 ? 10.656 -10.875 -26.594 1 90.5 82 SER A N 1
ATOM 629 C CA . SER A 1 82 ? 10.367 -9.477 -26.906 1 90.5 82 SER A CA 1
ATOM 630 C C . SER A 1 82 ? 10.023 -9.297 -28.375 1 90.5 82 SER A C 1
ATOM 632 O O . SER A 1 82 ? 9.18 -8.469 -28.719 1 90.5 82 SER A O 1
ATOM 634 N N . SER A 1 83 ? 10.672 -10.117 -29.266 1 93.88 83 SER A N 1
ATOM 635 C CA . SER A 1 83 ? 10.539 -9.773 -30.688 1 93.88 83 SER A CA 1
ATOM 636 C C . SER A 1 83 ? 10.383 -11.023 -31.547 1 93.88 83 SER A C 1
ATOM 638 O O . SER A 1 83 ? 10.305 -10.93 -32.781 1 93.88 83 SER A O 1
ATOM 640 N N . GLY A 1 84 ? 10.383 -12.164 -30.938 1 96.12 84 GLY A N 1
ATOM 641 C CA . GLY A 1 84 ? 10.258 -13.391 -31.719 1 96.12 84 GLY A CA 1
ATOM 642 C C . GLY A 1 84 ? 8.898 -13.539 -32.375 1 96.12 84 GLY A C 1
ATOM 643 O O . GLY A 1 84 ? 7.957 -12.812 -32.062 1 96.12 84 GLY A O 1
ATOM 644 N N . THR A 1 85 ? 8.828 -14.484 -33.312 1 96.94 85 THR A N 1
ATOM 645 C CA . THR A 1 85 ? 7.57 -14.852 -33.938 1 96.94 85 THR A CA 1
ATOM 646 C C . THR A 1 85 ? 6.68 -15.625 -32.969 1 96.94 85 THR A C 1
ATOM 648 O O . THR A 1 85 ? 7.148 -16.094 -31.922 1 96.94 85 THR A O 1
ATOM 651 N N . ASP A 1 86 ? 5.457 -15.805 -33.281 1 95.94 86 ASP A N 1
ATOM 652 C CA . ASP A 1 86 ? 4.531 -16.578 -32.469 1 95.94 86 ASP A CA 1
ATOM 653 C C . ASP A 1 86 ? 5.016 -18.016 -32.312 1 95.94 86 ASP A C 1
ATOM 655 O O . ASP A 1 86 ? 4.902 -18.609 -31.234 1 95.94 86 ASP A O 1
ATOM 659 N N . ASP A 1 87 ? 5.57 -18.516 -33.344 1 97.19 87 ASP A N 1
ATOM 660 C CA . ASP A 1 87 ? 6.078 -19.891 -33.312 1 97.19 87 ASP A CA 1
ATOM 661 C C . ASP A 1 87 ? 7.277 -20 -32.375 1 97.19 87 ASP A C 1
ATOM 663 O O . ASP A 1 87 ? 7.41 -20.984 -31.641 1 97.19 87 ASP A O 1
ATOM 667 N N . GLU A 1 88 ? 8.07 -19.031 -32.469 1 97.94 88 GLU A N 1
ATOM 668 C CA . GLU A 1 88 ? 9.242 -19.016 -31.578 1 97.94 88 GLU A CA 1
ATOM 669 C C . GLU A 1 88 ? 8.828 -18.891 -30.125 1 97.94 88 GLU A C 1
ATOM 671 O O . GLU A 1 88 ? 9.406 -19.531 -29.25 1 97.94 88 GLU A O 1
ATOM 676 N N . LYS A 1 89 ? 7.863 -18.094 -29.875 1 98 89 LYS A N 1
ATOM 677 C CA . LYS A 1 89 ? 7.363 -17.922 -28.516 1 98 89 LYS A CA 1
ATOM 678 C C . LYS A 1 89 ? 6.691 -19.203 -28 1 98 89 LYS A C 1
ATOM 680 O O . LYS A 1 89 ? 6.855 -19.562 -26.844 1 98 89 LYS A O 1
ATOM 685 N N . ALA A 1 90 ? 5.984 -19.828 -28.891 1 97.81 90 ALA A N 1
ATOM 686 C CA . ALA A 1 90 ? 5.383 -21.109 -28.531 1 97.81 90 ALA A CA 1
ATOM 687 C C . ALA A 1 90 ? 6.453 -22.141 -28.203 1 97.81 90 ALA A C 1
ATOM 689 O O . ALA A 1 90 ? 6.312 -22.906 -27.25 1 97.81 90 ALA A O 1
ATOM 690 N N . ALA A 1 91 ? 7.504 -22.156 -29.016 1 97.75 91 ALA A N 1
ATOM 691 C CA . ALA A 1 91 ? 8.609 -23.078 -28.781 1 97.75 91 ALA A CA 1
ATOM 692 C C . ALA A 1 91 ? 9.305 -22.781 -27.453 1 97.75 91 ALA A C 1
ATOM 694 O O . ALA A 1 91 ? 9.734 -23.688 -26.75 1 97.75 91 ALA A O 1
ATOM 695 N N . PHE A 1 92 ? 9.438 -21.547 -27.203 1 97 92 PHE A N 1
ATOM 696 C CA . PHE A 1 92 ? 10.031 -21.125 -25.938 1 97 92 PHE A CA 1
ATOM 697 C C . PHE A 1 92 ? 9.227 -21.672 -24.75 1 97 92 PHE A C 1
ATOM 699 O O . PHE A 1 92 ? 9.789 -22.266 -23.828 1 97 92 PHE A O 1
ATOM 706 N N . LEU A 1 93 ? 7.93 -21.438 -24.828 1 97.5 93 LEU A N 1
ATOM 707 C CA . LEU A 1 93 ? 7.062 -21.891 -23.734 1 97.5 93 LEU A CA 1
ATOM 708 C C . LEU A 1 93 ? 7.078 -23.406 -23.609 1 97.5 93 LEU A C 1
ATOM 710 O O . LEU A 1 93 ? 7.062 -23.938 -22.5 1 97.5 93 LEU A O 1
ATOM 714 N N . ARG A 1 94 ? 7.074 -24.062 -24.719 1 97.81 94 ARG A N 1
ATOM 715 C CA . ARG A 1 94 ? 7.18 -25.516 -24.734 1 97.81 94 ARG A CA 1
ATOM 716 C C . ARG A 1 94 ? 8.461 -25.969 -24.047 1 97.81 94 ARG A C 1
ATOM 718 O O . ARG A 1 94 ? 8.422 -26.891 -23.219 1 97.81 94 ARG A O 1
ATOM 725 N N . ALA A 1 95 ? 9.531 -25.328 -24.344 1 97.38 95 ALA A N 1
ATOM 726 C CA . ALA A 1 95 ? 10.812 -25.703 -23.75 1 97.38 95 ALA A CA 1
ATOM 727 C C . ALA A 1 95 ? 10.797 -25.5 -22.234 1 97.38 95 ALA A C 1
ATOM 729 O O . ALA A 1 95 ? 11.32 -26.344 -21.484 1 97.38 95 ALA A O 1
ATOM 730 N N . ARG A 1 96 ? 10.242 -24.391 -21.781 1 97.06 96 ARG A N 1
ATOM 731 C CA . ARG A 1 96 ? 10.148 -24.141 -20.359 1 97.06 96 ARG A CA 1
ATOM 732 C C . ARG A 1 96 ? 9.297 -25.203 -19.672 1 97.06 96 ARG A C 1
ATOM 734 O O . ARG A 1 96 ? 9.656 -25.703 -18.594 1 97.06 96 ARG A O 1
ATOM 741 N N . GLY A 1 97 ? 8.125 -25.531 -20.281 1 98.25 97 GLY A N 1
ATOM 742 C CA . GLY A 1 97 ? 7.273 -26.578 -19.734 1 98.25 97 GLY A CA 1
ATOM 743 C C . GLY A 1 97 ? 7.969 -27.922 -19.641 1 98.25 97 GLY A C 1
ATOM 744 O O . GLY A 1 97 ? 7.828 -28.625 -18.625 1 98.25 97 GLY A O 1
ATOM 745 N N . LEU A 1 98 ? 8.727 -28.234 -20.656 1 98.25 98 LEU A N 1
ATOM 746 C CA . LEU A 1 98 ? 9.43 -29.516 -20.688 1 98.25 98 LEU A CA 1
ATOM 747 C C . LEU A 1 98 ? 10.5 -29.578 -19.594 1 98.25 98 LEU A C 1
ATOM 749 O O . LEU A 1 98 ? 10.766 -30.641 -19.031 1 98.25 98 LEU A O 1
ATOM 753 N N . GLU A 1 99 ? 11.102 -28.453 -19.328 1 98.31 99 GLU A N 1
ATOM 754 C CA . GLU A 1 99 ? 12.055 -28.406 -18.219 1 98.31 99 GLU A CA 1
ATOM 755 C C . GLU A 1 99 ? 11.406 -28.812 -16.906 1 98.31 99 GLU A C 1
ATOM 757 O O . GLU A 1 99 ? 11.984 -29.562 -16.125 1 98.31 99 GLU A O 1
ATOM 762 N N . ILE A 1 100 ? 10.18 -28.359 -16.688 1 98.62 100 ILE A N 1
ATOM 763 C CA . ILE A 1 100 ? 9.453 -28.672 -15.461 1 98.62 100 ILE A CA 1
ATOM 764 C C . ILE A 1 100 ? 9.094 -30.156 -15.438 1 98.62 100 ILE A C 1
ATOM 766 O O . ILE A 1 100 ? 9.281 -30.828 -14.422 1 98.62 100 ILE A O 1
ATOM 770 N N . ALA A 1 101 ? 8.578 -30.656 -16.547 1 98.69 101 ALA A N 1
ATOM 771 C CA . ALA A 1 101 ? 8.211 -32.062 -16.625 1 98.69 101 ALA A CA 1
ATOM 772 C C . ALA A 1 101 ? 9.43 -32.969 -16.438 1 98.69 101 ALA A C 1
ATOM 774 O O . ALA A 1 101 ? 9.359 -33.969 -15.711 1 98.69 101 ALA A O 1
ATOM 775 N N . THR A 1 102 ? 10.523 -32.594 -17.062 1 98.56 102 THR A N 1
ATOM 776 C CA . THR A 1 102 ? 11.758 -33.344 -16.922 1 98.56 102 THR A CA 1
ATOM 777 C C . THR A 1 102 ? 12.25 -33.312 -15.469 1 98.56 102 THR A C 1
ATOM 779 O O . THR A 1 102 ? 12.695 -34.312 -14.938 1 98.56 102 THR A O 1
ATOM 782 N N . PHE A 1 103 ? 12.195 -32.125 -14.906 1 98.75 103 PHE A N 1
ATOM 783 C CA . PHE A 1 103 ? 12.57 -32 -13.5 1 98.75 103 PHE A CA 1
ATOM 784 C C . PHE A 1 103 ? 11.797 -33 -12.641 1 98.75 103 PHE A C 1
ATOM 786 O O . PHE A 1 103 ? 12.391 -33.719 -11.844 1 98.75 103 PHE A O 1
ATOM 793 N N . ALA A 1 104 ? 10.508 -33 -12.758 1 98.44 104 ALA A N 1
ATOM 794 C CA . ALA A 1 104 ? 9.648 -33.875 -11.953 1 98.44 104 ALA A CA 1
ATOM 795 C C . ALA A 1 104 ? 10.031 -35.344 -12.133 1 98.44 104 ALA A C 1
ATOM 797 O O . ALA A 1 104 ? 10.172 -36.094 -11.156 1 98.44 104 ALA A O 1
ATOM 798 N N . CYS A 1 105 ? 10.25 -35.75 -13.359 1 97.94 105 CYS A N 1
ATOM 799 C CA . CYS A 1 105 ? 10.578 -37.156 -13.664 1 97.94 105 CYS A CA 1
ATOM 800 C C . CYS A 1 105 ? 11.945 -37.531 -13.102 1 97.94 105 CYS A C 1
ATOM 802 O O . CYS A 1 105 ? 12.094 -38.562 -12.477 1 97.94 105 CYS A O 1
ATOM 804 N N . ARG A 1 106 ? 12.906 -36.656 -13.297 1 97.75 106 ARG A N 1
ATOM 805 C CA . ARG A 1 106 ? 14.258 -36.969 -12.836 1 97.75 106 ARG A CA 1
ATOM 806 C C . ARG A 1 106 ? 14.328 -36.969 -11.312 1 97.75 106 ARG A C 1
ATOM 808 O O . ARG A 1 106 ? 15.008 -37.781 -10.719 1 97.75 106 ARG A O 1
ATOM 815 N N . PHE A 1 107 ? 13.672 -35.969 -10.742 1 98.19 107 PHE A N 1
ATOM 816 C CA . PHE A 1 107 ? 13.602 -35.969 -9.281 1 98.19 107 PHE A CA 1
ATOM 817 C C . PHE A 1 107 ? 12.977 -37.25 -8.766 1 98.19 107 PHE A C 1
ATOM 819 O O . PHE A 1 107 ? 13.492 -37.875 -7.824 1 98.19 107 PHE A O 1
ATOM 826 N N . ALA A 1 108 ? 11.859 -37.594 -9.305 1 95.69 108 ALA A N 1
ATOM 827 C CA . ALA A 1 108 ? 11.125 -38.781 -8.875 1 95.69 108 ALA A CA 1
ATOM 828 C C . ALA A 1 108 ? 11.992 -40.031 -9 1 95.69 108 ALA A C 1
ATOM 830 O O . ALA A 1 108 ? 11.93 -40.938 -8.156 1 95.69 108 ALA A O 1
ATOM 831 N N . GLN A 1 109 ? 12.719 -40.062 -10.094 1 94.38 109 GLN A N 1
ATOM 832 C CA . GLN A 1 109 ? 13.617 -41.188 -10.305 1 94.38 109 GLN A CA 1
ATOM 833 C 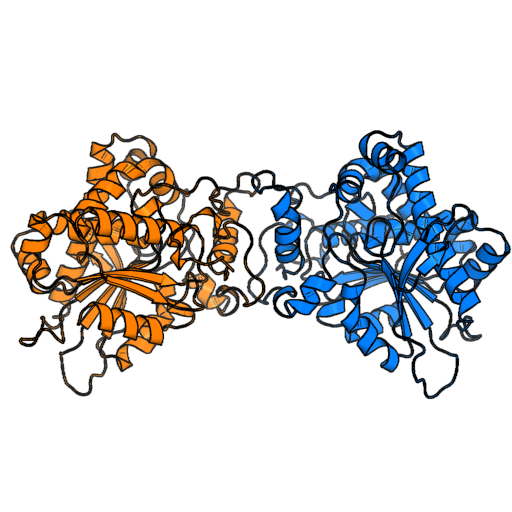C . GLN A 1 109 ? 14.75 -41.188 -9.281 1 94.38 109 GLN A C 1
ATOM 835 O O . GLN A 1 109 ? 15.07 -42.219 -8.688 1 94.38 109 GLN A O 1
ATOM 840 N N . GLN A 1 110 ? 15.328 -40.094 -9.133 1 95.75 110 GLN A N 1
ATOM 841 C CA . GLN A 1 110 ? 16.484 -39.938 -8.242 1 95.75 110 GLN A CA 1
ATOM 842 C C . GLN A 1 110 ? 16.109 -40.281 -6.805 1 95.75 110 GLN A C 1
ATOM 844 O O . GLN A 1 110 ? 16.906 -40.844 -6.07 1 95.75 110 GLN A O 1
ATOM 849 N N . TYR A 1 111 ? 14.93 -39.906 -6.41 1 95.19 111 TYR A N 1
ATOM 850 C CA . TYR A 1 111 ? 14.578 -40.031 -5.004 1 95.19 111 TYR A CA 1
ATOM 851 C C . TYR A 1 111 ? 13.508 -41.125 -4.809 1 95.19 111 TYR A C 1
ATOM 853 O O . TYR A 1 111 ? 12.977 -41.281 -3.709 1 95.19 111 TYR A O 1
ATOM 861 N N . ASP A 1 112 ? 13.156 -41.812 -5.895 1 93.38 112 ASP A N 1
ATOM 862 C CA . ASP A 1 112 ? 12.227 -42.938 -5.867 1 93.38 112 ASP A CA 1
ATOM 863 C C . ASP A 1 112 ? 10.914 -42.531 -5.18 1 93.38 112 ASP A C 1
ATOM 865 O O . ASP A 1 112 ? 10.508 -43.188 -4.211 1 93.38 112 ASP A O 1
ATOM 869 N N . ILE A 1 113 ? 10.266 -41.562 -5.715 1 95.06 113 ILE A N 1
ATOM 870 C CA . ILE A 1 113 ? 9.023 -41.125 -5.102 1 95.06 113 ILE A CA 1
ATOM 871 C C . ILE A 1 113 ? 7.945 -42.188 -5.301 1 95.06 113 ILE A C 1
ATOM 873 O O . ILE A 1 113 ? 7.973 -42.938 -6.289 1 95.06 113 ILE A O 1
ATOM 877 N N . PRO A 1 114 ? 6.988 -42.281 -4.398 1 94.81 114 PRO A N 1
ATOM 878 C CA . PRO A 1 114 ? 5.941 -43.281 -4.535 1 94.81 114 PRO A CA 1
ATOM 879 C C . PRO A 1 114 ? 5.102 -43.094 -5.797 1 94.81 114 PRO A C 1
ATOM 881 O O . PRO A 1 114 ? 4.781 -41.969 -6.172 1 94.81 114 PRO A O 1
ATOM 884 N N . ARG A 1 115 ? 4.816 -44.219 -6.383 1 94.38 115 ARG A N 1
ATOM 885 C CA . ARG A 1 115 ? 3.865 -44.219 -7.488 1 94.38 115 ARG A CA 1
ATOM 886 C C . ARG A 1 115 ? 2.434 -44.094 -6.98 1 94.38 115 ARG A C 1
ATOM 888 O O . ARG A 1 115 ? 2.18 -44.219 -5.781 1 94.38 115 ARG A O 1
ATOM 895 N N . ILE A 1 116 ? 1.564 -43.781 -7.875 1 94.12 116 ILE A N 1
ATOM 896 C CA . ILE A 1 116 ? 0.159 -43.75 -7.488 1 94.12 116 ILE A CA 1
ATOM 897 C C . ILE A 1 116 ? -0.287 -45.094 -6.961 1 94.12 116 ILE A C 1
ATOM 899 O O . ILE A 1 116 ? 0.016 -46.125 -7.559 1 94.12 116 ILE A O 1
ATOM 903 N N . SER A 1 117 ? -0.956 -45.062 -5.871 1 90.38 117 SER A N 1
ATOM 904 C CA . SER A 1 117 ? -1.448 -46.281 -5.277 1 90.38 117 SER A CA 1
ATOM 905 C C . SER A 1 117 ? -2.535 -46.938 -6.141 1 90.38 117 SER A C 1
ATOM 907 O O . SER A 1 117 ? -3.098 -46.281 -7.02 1 90.38 117 SER A O 1
ATOM 909 N N . GLU A 1 118 ? -2.797 -48.156 -5.793 1 89.12 118 GLU A N 1
ATOM 910 C CA . GLU A 1 118 ? -3.789 -48.906 -6.555 1 89.12 118 GLU A CA 1
ATOM 911 C C . GLU A 1 118 ? -5.172 -48.281 -6.438 1 89.12 118 GLU A C 1
ATOM 913 O O . GLU A 1 118 ? -5.941 -48.281 -7.402 1 89.12 118 GLU A O 1
ATOM 918 N N . ASP A 1 119 ? -5.434 -47.75 -5.281 1 88.06 119 ASP A N 1
ATOM 919 C CA . ASP A 1 119 ? -6.742 -47.156 -5.062 1 88.06 119 ASP A CA 1
ATOM 920 C C . ASP A 1 119 ? -6.766 -45.688 -5.531 1 88.06 119 ASP A C 1
ATOM 922 O O . ASP A 1 119 ? -7.801 -45.031 -5.453 1 88.06 119 ASP A O 1
ATOM 926 N N . GLY A 1 120 ? -5.613 -45.188 -6 1 87.56 120 GLY A N 1
ATOM 927 C CA . GLY A 1 120 ? -5.523 -43.844 -6.57 1 87.56 120 GLY A CA 1
ATOM 928 C C . GLY A 1 120 ? -5.523 -42.75 -5.523 1 87.56 120 GLY A C 1
ATOM 929 O O . GLY A 1 120 ? -5.641 -41.562 -5.855 1 87.56 120 GLY A O 1
ATOM 930 N N . LYS A 1 121 ? -5.309 -43.125 -4.293 1 89.12 121 LYS A N 1
ATOM 931 C CA . LYS A 1 121 ? -5.539 -42.156 -3.223 1 89.12 121 LYS A CA 1
ATOM 932 C C . LYS A 1 121 ? -4.219 -41.594 -2.713 1 89.12 121 LYS A C 1
ATOM 934 O O . LYS A 1 121 ? -4.207 -40.531 -2.08 1 89.12 121 LYS A O 1
ATOM 939 N N . THR A 1 122 ? -3.174 -42.281 -2.92 1 91.56 122 THR A N 1
ATOM 940 C CA . THR A 1 122 ? -1.882 -41.812 -2.432 1 91.56 122 THR A CA 1
ATOM 941 C C . THR A 1 122 ? -0.817 -41.938 -3.518 1 91.56 122 THR A C 1
ATOM 943 O O . THR A 1 122 ? -1.08 -42.469 -4.594 1 91.56 122 THR A O 1
ATOM 946 N N . GLY A 1 123 ? 0.303 -41.344 -3.207 1 94.69 123 GLY A N 1
ATOM 947 C CA . GLY A 1 123 ? 1.422 -41.438 -4.133 1 94.69 123 GLY A CA 1
ATOM 948 C C . GLY A 1 123 ? 1.295 -40.469 -5.305 1 94.69 123 GLY A C 1
ATOM 949 O O . GLY A 1 123 ? 0.469 -39.562 -5.277 1 94.69 123 GLY A O 1
ATOM 950 N N . GLY A 1 124 ? 2.186 -40.594 -6.27 1 96.31 124 GLY A N 1
ATOM 951 C CA . GLY A 1 124 ? 2.201 -39.75 -7.453 1 96.31 124 GLY A CA 1
ATOM 952 C C . GLY A 1 124 ? 2.641 -38.312 -7.168 1 96.31 124 GLY A C 1
ATOM 953 O O . GLY A 1 124 ? 3.219 -38.062 -6.113 1 96.31 124 GLY A O 1
ATOM 954 N N . PHE A 1 125 ? 2.418 -37.5 -8.172 1 97.88 125 PHE A N 1
ATOM 955 C CA . PHE A 1 125 ? 2.857 -36.125 -7.961 1 97.88 125 PHE A CA 1
ATOM 956 C C . PHE A 1 125 ? 1.89 -35.125 -8.609 1 97.88 125 PHE A C 1
ATOM 958 O O . PHE A 1 125 ? 1.033 -35.531 -9.398 1 97.88 125 PHE A O 1
ATOM 965 N N . VAL A 1 126 ? 1.942 -33.906 -8.172 1 98.62 126 VAL A N 1
ATOM 966 C CA . VAL A 1 126 ? 1.141 -32.781 -8.648 1 98.62 126 VAL A CA 1
ATOM 967 C C . VAL A 1 126 ? 2.057 -31.672 -9.172 1 98.62 126 VAL A C 1
ATOM 969 O O . VAL A 1 126 ? 3.088 -31.375 -8.562 1 98.62 126 VAL A O 1
ATOM 972 N N . ILE A 1 127 ? 1.776 -31.156 -10.344 1 98.88 127 ILE A N 1
ATOM 973 C CA . ILE A 1 127 ? 2.385 -29.906 -10.797 1 98.88 127 ILE A CA 1
ATOM 974 C C . ILE A 1 127 ? 1.573 -28.719 -10.281 1 98.88 127 ILE A C 1
ATOM 976 O O . ILE A 1 127 ? 0.383 -28.609 -10.578 1 98.88 127 ILE A O 1
ATOM 980 N N . PHE A 1 128 ? 2.211 -27.891 -9.5 1 98.88 128 PHE A N 1
ATOM 981 C CA . PHE A 1 128 ? 1.552 -26.828 -8.758 1 98.88 128 PHE A CA 1
ATOM 982 C C . PHE A 1 128 ? 2.174 -25.469 -9.078 1 98.88 128 PHE A C 1
ATOM 984 O O . PHE A 1 128 ? 3.311 -25.203 -8.695 1 98.88 128 PHE A O 1
ATOM 991 N N . GLY A 1 129 ? 1.454 -24.641 -9.82 1 98.88 129 GLY A N 1
ATOM 992 C CA . GLY A 1 129 ? 1.918 -23.297 -10.133 1 98.88 129 GLY A CA 1
ATOM 993 C C . GLY A 1 129 ? 1.186 -22.219 -9.359 1 98.88 129 GLY A C 1
ATOM 994 O O . GLY A 1 129 ? -0.032 -22.297 -9.18 1 98.88 129 GLY A O 1
ATOM 995 N N . TRP A 1 130 ? 1.895 -21.297 -8.875 1 98.88 130 TRP A N 1
ATOM 996 C CA . TRP A 1 130 ? 1.323 -20.141 -8.211 1 98.88 130 TRP A CA 1
ATOM 997 C C . TRP A 1 130 ? 1.655 -18.859 -8.969 1 98.88 130 TRP A C 1
ATOM 999 O O . TRP A 1 130 ? 2.805 -18.641 -9.359 1 98.88 130 TRP A O 1
ATOM 1009 N N . SER A 1 131 ? 0.622 -18 -9.156 1 98.44 131 SER A N 1
ATOM 1010 C CA . SER A 1 131 ? 0.854 -16.703 -9.797 1 98.44 131 SER A CA 1
ATOM 1011 C C . SER A 1 131 ? 1.535 -16.875 -11.148 1 98.44 131 SER A C 1
ATOM 1013 O O . SER A 1 131 ? 1.04 -17.594 -12.016 1 98.44 131 SER A O 1
ATOM 1015 N N . PHE A 1 132 ? 2.662 -16.234 -11.375 1 97.19 132 PHE A N 1
ATOM 1016 C CA . PHE A 1 132 ? 3.316 -16.297 -12.672 1 97.19 132 PHE A CA 1
ATOM 1017 C C . PHE A 1 132 ? 3.924 -17.672 -12.914 1 97.19 132 PHE A C 1
ATOM 1019 O O . PHE A 1 132 ? 4.242 -18.031 -14.047 1 97.19 132 PHE A O 1
ATOM 1026 N N . GLY A 1 133 ? 4.07 -18.484 -11.844 1 98.12 133 GLY A N 1
ATOM 1027 C CA . GLY A 1 133 ? 4.527 -19.859 -12.016 1 98.12 133 GLY A CA 1
ATOM 1028 C C . GLY A 1 133 ? 3.578 -20.703 -12.844 1 98.12 133 GLY A C 1
ATOM 1029 O O . GLY A 1 133 ? 3.973 -21.734 -13.391 1 98.12 133 GLY A O 1
ATOM 1030 N N . CYS A 1 134 ? 2.338 -20.266 -12.945 1 98.62 134 CYS A N 1
ATOM 1031 C CA . CYS A 1 134 ? 1.337 -20.953 -13.758 1 98.62 134 CYS A CA 1
ATOM 1032 C C . CYS A 1 134 ? 1.726 -20.953 -15.227 1 98.62 134 CYS A C 1
ATOM 1034 O O . CYS A 1 134 ? 1.309 -21.828 -15.992 1 98.62 134 CYS A O 1
ATOM 1036 N N . SER A 1 135 ? 2.566 -19.969 -15.641 1 97.75 135 SER A N 1
ATOM 1037 C CA . SER A 1 135 ? 2.936 -19.781 -17.047 1 97.75 135 SER A CA 1
ATOM 1038 C C . SER A 1 135 ? 3.795 -20.938 -17.547 1 97.75 135 SER A C 1
ATOM 1040 O O . SER A 1 135 ? 3.926 -21.141 -18.75 1 97.75 135 SER A O 1
ATOM 1042 N N . ILE A 1 136 ? 4.363 -21.672 -16.609 1 97.62 136 ILE A N 1
ATOM 1043 C CA . ILE A 1 136 ? 5.172 -22.797 -17.078 1 97.62 136 ILE A CA 1
ATOM 1044 C C . ILE A 1 136 ? 4.637 -24.094 -16.516 1 97.62 136 ILE A C 1
ATOM 1046 O O . ILE A 1 136 ? 5.055 -25.188 -16.922 1 97.62 136 ILE A O 1
ATOM 1050 N N . ALA A 1 137 ? 3.699 -23.984 -15.586 1 98.75 137 ALA A N 1
ATOM 1051 C CA . ALA A 1 137 ? 3.061 -25.188 -15.055 1 98.75 137 ALA A CA 1
ATOM 1052 C C . ALA A 1 137 ? 2.203 -25.875 -16.125 1 98.75 137 ALA A C 1
ATOM 1054 O O . ALA A 1 137 ? 2.377 -27.062 -16.391 1 98.75 137 ALA A O 1
ATOM 1055 N N . HIS A 1 138 ? 1.296 -25.125 -16.703 1 98.75 138 HIS A N 1
ATOM 1056 C CA . HIS A 1 138 ? 0.375 -25.75 -17.656 1 98.75 138 HIS A CA 1
ATOM 1057 C C . HIS A 1 138 ? 1.101 -26.203 -18.922 1 98.75 138 HIS A C 1
ATOM 1059 O O . HIS A 1 138 ? 0.772 -27.234 -19.5 1 98.75 138 HIS A O 1
ATOM 1065 N N . PRO A 1 139 ? 2.201 -25.5 -19.375 1 98.62 139 PRO A N 1
ATOM 1066 C CA . PRO A 1 139 ? 2.961 -26.031 -20.5 1 98.62 139 PRO A CA 1
ATOM 1067 C C . PRO A 1 139 ? 3.609 -27.391 -20.219 1 98.62 139 PRO A C 1
ATOM 1069 O O . PRO A 1 139 ? 3.797 -28.188 -21.125 1 98.62 139 PRO A O 1
ATOM 1072 N N . ALA A 1 140 ? 3.98 -27.625 -18.969 1 98.75 140 ALA A N 1
ATOM 1073 C CA . ALA A 1 140 ? 4.539 -28.922 -18.594 1 98.75 140 ALA A CA 1
ATOM 1074 C C . ALA A 1 140 ? 3.586 -30.062 -18.969 1 98.75 140 ALA A C 1
ATOM 1076 O O . ALA A 1 140 ? 4.02 -31.125 -19.391 1 98.75 140 ALA A O 1
ATOM 1077 N N . VAL A 1 141 ? 2.328 -29.797 -18.781 1 98.62 141 VAL A N 1
ATOM 1078 C CA . VAL A 1 141 ? 1.294 -30.781 -19.078 1 98.62 141 VAL A CA 1
ATOM 1079 C C . VAL A 1 141 ? 0.966 -30.766 -20.562 1 98.62 141 VAL A C 1
ATOM 1081 O O . VAL A 1 141 ? 0.86 -31.812 -21.203 1 98.62 141 VAL A O 1
ATOM 1084 N N . ALA A 1 142 ? 0.867 -29.594 -21.109 1 98.56 142 ALA A N 1
ATOM 1085 C CA . ALA A 1 142 ? 0.486 -29.438 -22.516 1 98.56 142 ALA A CA 1
ATOM 1086 C C . ALA A 1 142 ? 1.465 -30.156 -23.438 1 98.56 142 ALA A C 1
ATOM 1088 O O . ALA A 1 142 ? 1.079 -30.656 -24.5 1 98.56 142 ALA A O 1
ATOM 1089 N N . HIS A 1 143 ? 2.711 -30.25 -23 1 97.62 143 HIS A N 1
ATOM 1090 C CA . HIS A 1 143 ? 3.729 -30.703 -23.938 1 97.62 143 HIS A CA 1
ATOM 1091 C C . HIS A 1 143 ? 4.457 -31.938 -23.406 1 97.62 143 HIS A C 1
ATOM 1093 O O . HIS A 1 143 ? 5.566 -32.25 -23.859 1 97.62 143 HIS A O 1
ATOM 1099 N N . PHE A 1 144 ? 3.887 -32.625 -22.469 1 97.56 144 PHE A N 1
ATOM 1100 C CA . PHE A 1 144 ? 4.52 -33.781 -21.844 1 97.56 144 PHE A CA 1
ATOM 1101 C C . PHE A 1 144 ? 4.84 -34.844 -22.891 1 97.56 144 PHE A C 1
ATOM 1103 O O . PHE A 1 144 ? 5.711 -35.688 -22.672 1 97.56 144 PHE A O 1
ATOM 1110 N N . ASP A 1 145 ? 4.102 -34.875 -24.016 1 96.19 145 ASP A N 1
ATOM 1111 C CA . ASP A 1 145 ? 4.246 -35.875 -25.047 1 96.19 145 ASP A CA 1
ATOM 1112 C C . ASP A 1 145 ? 5.594 -35.75 -25.766 1 96.19 145 ASP A C 1
ATOM 1114 O O . ASP A 1 145 ? 6.02 -36.688 -26.469 1 96.19 145 ASP A O 1
ATOM 1118 N N . ALA A 1 146 ? 6.242 -34.656 -25.562 1 96.88 146 ALA A N 1
ATOM 1119 C CA . ALA A 1 146 ? 7.547 -34.438 -26.188 1 96.88 146 ALA A CA 1
ATOM 1120 C C . ALA A 1 146 ? 8.672 -35 -25.312 1 96.88 146 ALA A C 1
ATOM 1122 O O . ALA A 1 146 ? 9.836 -35 -25.719 1 96.88 146 ALA A O 1
ATOM 1123 N N . LEU A 1 147 ? 8.398 -35.469 -24.125 1 97.44 147 LEU A N 1
ATOM 1124 C CA . LEU A 1 147 ? 9.391 -36.094 -23.266 1 97.44 147 LEU A CA 1
ATOM 1125 C C . LEU A 1 147 ? 9.914 -37.375 -23.891 1 97.44 147 LEU A C 1
ATOM 1127 O O . LEU A 1 147 ? 9.211 -38.031 -24.672 1 97.44 147 LEU A O 1
ATOM 1131 N N . PRO A 1 148 ? 11.156 -37.75 -23.484 1 96.25 148 PRO A N 1
ATOM 1132 C CA . PRO A 1 148 ? 11.602 -39.094 -23.891 1 96.25 148 PRO A CA 1
ATOM 1133 C C . PRO A 1 148 ? 10.664 -40.188 -23.406 1 96.25 148 PRO A C 1
ATOM 1135 O O . PRO A 1 148 ? 10.055 -40.062 -22.328 1 96.25 148 PRO A O 1
ATOM 1138 N N . PRO A 1 149 ? 10.602 -41.281 -24.078 1 96.88 149 PRO A N 1
ATOM 1139 C CA . PRO A 1 149 ? 9.578 -42.281 -23.844 1 96.88 149 PRO A CA 1
ATOM 1140 C C . PRO A 1 149 ? 9.523 -42.75 -22.391 1 96.88 149 PRO A C 1
ATOM 1142 O O . PRO A 1 149 ? 8.445 -42.812 -21.797 1 96.88 149 PRO A O 1
ATOM 1145 N N . PRO A 1 150 ? 10.641 -43.031 -21.734 1 95.88 150 PRO A N 1
ATOM 1146 C CA . PRO A 1 150 ? 10.523 -43.469 -20.344 1 95.88 150 PRO A CA 1
ATOM 1147 C C . PRO A 1 150 ? 9.938 -42.406 -19.438 1 95.88 150 PRO A C 1
ATOM 1149 O O . PRO A 1 150 ? 9.117 -42.719 -18.562 1 95.88 150 PRO A O 1
ATOM 1152 N N . SER A 1 151 ? 10.344 -41.188 -19.672 1 97 151 SER A N 1
ATOM 1153 C CA . SER A 1 151 ? 9.836 -40.094 -18.875 1 97 151 SER A CA 1
ATOM 1154 C C . SER A 1 151 ? 8.375 -39.812 -19.203 1 97 151 SER A C 1
ATOM 1156 O O . SER A 1 151 ? 7.59 -39.5 -18.312 1 97 151 SER A O 1
ATOM 1158 N N . LYS A 1 152 ? 8.125 -39.875 -20.422 1 97.69 152 LYS A N 1
ATOM 1159 C CA . LYS A 1 152 ? 6.746 -39.688 -20.859 1 97.69 152 LYS A CA 1
ATOM 1160 C C . LYS A 1 152 ? 5.809 -40.688 -20.188 1 97.69 152 LYS A C 1
ATOM 1162 O O . LYS A 1 152 ? 4.742 -40.312 -19.688 1 97.69 152 LYS A O 1
ATOM 1167 N N . GLN A 1 153 ? 6.188 -41.906 -20.203 1 96.75 153 GLN A N 1
ATOM 1168 C CA . GLN A 1 153 ? 5.387 -42.969 -19.562 1 96.75 153 GLN A CA 1
ATOM 1169 C C . GLN A 1 153 ? 5.262 -42.719 -18.062 1 96.75 153 GLN A C 1
ATOM 1171 O O . GLN A 1 153 ? 4.176 -42.875 -17.484 1 96.75 153 GLN A O 1
ATOM 1176 N N . TYR A 1 154 ? 6.34 -42.375 -17.484 1 96.25 154 TYR A N 1
ATOM 1177 C CA . TYR A 1 154 ? 6.32 -42.094 -16.047 1 96.25 154 TYR A CA 1
ATOM 1178 C C . TYR A 1 154 ? 5.379 -40.938 -15.734 1 96.25 154 TYR A C 1
ATOM 1180 O O . TYR A 1 154 ? 4.562 -41.031 -14.812 1 96.25 154 TYR A O 1
ATOM 1188 N N . PHE A 1 155 ? 5.551 -39.844 -16.453 1 98 155 PHE A N 1
ATOM 1189 C CA . PHE A 1 155 ? 4.711 -38.688 -16.266 1 98 155 PHE A CA 1
ATOM 1190 C C . PHE A 1 155 ? 3.234 -39.031 -16.391 1 98 155 PHE A C 1
ATOM 1192 O O . PHE A 1 155 ? 2.422 -38.656 -15.547 1 98 155 PHE A O 1
ATOM 1199 N N . SER A 1 156 ? 2.898 -39.812 -17.375 1 97.38 156 SER A N 1
ATOM 1200 C CA . SER A 1 156 ? 1.524 -40.188 -17.688 1 97.38 156 SER A CA 1
ATOM 1201 C C . SER A 1 156 ? 0.919 -41.031 -16.562 1 97.38 156 SER A C 1
ATOM 1203 O O . SER A 1 156 ? -0.258 -40.875 -16.234 1 97.38 156 SER A O 1
ATOM 1205 N N . THR A 1 157 ? 1.722 -41.844 -15.969 1 95.81 157 THR A N 1
ATOM 1206 C CA . THR A 1 157 ? 1.167 -42.812 -15.039 1 95.81 157 THR A CA 1
ATOM 1207 C C . THR A 1 157 ? 1.208 -42.281 -13.609 1 95.81 157 THR A C 1
ATOM 1209 O O . THR A 1 157 ? 0.562 -42.844 -12.711 1 95.81 157 THR A O 1
ATOM 1212 N N . ASN A 1 158 ? 1.936 -41.156 -13.445 1 96.75 158 ASN A N 1
ATOM 1213 C CA . ASN A 1 158 ? 2.115 -40.75 -12.047 1 96.75 158 ASN A CA 1
ATOM 1214 C C . ASN A 1 158 ? 1.593 -39.344 -11.797 1 96.75 158 ASN A C 1
ATOM 1216 O O . ASN A 1 158 ? 1.485 -38.938 -10.648 1 96.75 158 ASN A O 1
ATOM 1220 N N . LEU A 1 159 ? 1.264 -38.625 -12.805 1 98.06 159 LEU A N 1
ATOM 1221 C CA . LEU A 1 159 ? 0.691 -37.281 -12.602 1 98.06 159 LEU A CA 1
ATOM 1222 C C . LEU A 1 159 ? -0.724 -37.375 -12.039 1 98.06 159 LEU A C 1
ATOM 1224 O O . LEU A 1 159 ? -1.596 -38 -12.656 1 98.06 159 LEU A O 1
ATOM 1228 N N . ARG A 1 160 ? -0.946 -36.75 -10.93 1 97.5 160 ARG A N 1
ATOM 1229 C CA . ARG A 1 160 ? -2.26 -36.781 -10.289 1 97.5 160 ARG A CA 1
ATOM 1230 C C . ARG A 1 160 ? -3.055 -35.531 -10.602 1 97.5 160 ARG A C 1
ATOM 1232 O O . ARG A 1 160 ? -4.289 -35.531 -10.586 1 97.5 160 ARG A O 1
ATOM 1239 N N . GLY A 1 161 ? -2.264 -34.5 -10.781 1 98 161 GLY A N 1
ATOM 1240 C CA . GLY A 1 161 ? -3.029 -33.281 -11 1 98 161 GLY A CA 1
ATOM 1241 C C . GLY A 1 161 ? -2.18 -32.125 -11.477 1 98 161 GLY A C 1
ATOM 1242 O O . GLY A 1 161 ? -0.971 -32.094 -11.234 1 98 161 GLY A O 1
ATOM 1243 N N . LEU A 1 162 ? -2.75 -31.203 -12.258 1 98.88 162 LEU A N 1
ATOM 1244 C CA . LEU A 1 162 ? -2.301 -29.844 -12.555 1 98.88 162 LEU A CA 1
ATOM 1245 C C . LEU A 1 162 ? -3.111 -28.812 -11.766 1 98.88 162 LEU A C 1
ATOM 1247 O O . LEU A 1 162 ? -4.305 -28.641 -12.023 1 98.88 162 LEU A O 1
ATOM 1251 N N . ILE A 1 163 ? -2.469 -28.188 -10.828 1 98.88 163 ILE A N 1
ATOM 1252 C CA . ILE A 1 163 ? -3.184 -27.234 -9.977 1 98.88 163 ILE A CA 1
ATOM 1253 C C . ILE A 1 163 ? -2.576 -25.844 -10.133 1 98.88 163 ILE A C 1
ATOM 1255 O O . ILE A 1 163 ? -1.386 -25.656 -9.883 1 98.88 163 ILE A O 1
ATOM 1259 N N . LEU A 1 164 ? -3.354 -24.938 -10.555 1 98.94 164 LEU A N 1
ATOM 1260 C CA . LEU A 1 164 ? -2.959 -23.531 -10.625 1 98.94 164 LEU A CA 1
ATOM 1261 C C . LEU A 1 164 ? -3.568 -22.734 -9.477 1 98.94 164 LEU A C 1
ATOM 1263 O O . LEU A 1 164 ? -4.789 -22.703 -9.32 1 98.94 164 LEU A O 1
ATOM 1267 N N . LEU A 1 165 ? -2.719 -22.203 -8.672 1 98.88 165 LEU A N 1
ATOM 1268 C CA . LEU A 1 165 ? -3.131 -21.312 -7.602 1 98.88 165 LEU A CA 1
ATOM 1269 C C . LEU A 1 165 ? -2.986 -19.844 -8.031 1 98.88 165 LEU A C 1
ATOM 1271 O O . LEU A 1 165 ? -1.873 -19.375 -8.266 1 98.88 165 LEU A O 1
ATOM 1275 N N . GLU A 1 166 ? -4.082 -19.172 -8.18 1 98.44 166 GLU A N 1
ATOM 1276 C CA . GLU A 1 166 ? -4.105 -17.734 -8.406 1 98.44 166 GLU A CA 1
ATOM 1277 C C . GLU A 1 166 ? -3.402 -17.359 -9.711 1 98.44 166 GLU A C 1
ATOM 1279 O O . GLU A 1 166 ? -2.523 -16.5 -9.727 1 98.44 166 GLU A O 1
ATOM 1284 N N . PRO A 1 167 ? -3.736 -18 -10.781 1 98.69 167 PRO A N 1
ATOM 1285 C CA . PRO A 1 167 ? -3.137 -17.578 -12.047 1 98.69 167 PRO A CA 1
ATOM 1286 C C . PRO A 1 167 ? -3.629 -16.219 -12.508 1 98.69 167 PRO A C 1
ATOM 1288 O O . PRO A 1 167 ? -4.836 -15.961 -12.531 1 98.69 167 PRO A O 1
ATOM 1291 N N . PRO A 1 168 ? -2.738 -15.336 -12.867 1 98.06 168 PRO A N 1
ATOM 1292 C CA . PRO A 1 168 ? -3.195 -14.117 -13.539 1 98.06 168 PRO A CA 1
ATOM 1293 C C . PRO A 1 168 ? -3.498 -14.336 -15.016 1 98.06 168 PRO A C 1
ATOM 1295 O O . PRO A 1 168 ? -3.086 -15.344 -15.594 1 98.06 168 PRO A O 1
ATOM 1298 N N . THR A 1 169 ? -4.199 -13.422 -15.641 1 98 169 THR A N 1
ATOM 1299 C CA . THR A 1 169 ? -4.645 -13.531 -17.016 1 98 169 THR A CA 1
ATOM 1300 C C . THR A 1 169 ? -3.455 -13.727 -17.953 1 98 169 THR A C 1
ATOM 1302 O O . THR A 1 169 ? -3.523 -14.508 -18.906 1 98 169 THR A O 1
ATOM 1305 N N . VAL A 1 170 ? -2.352 -13.141 -17.656 1 96.88 170 VAL A N 1
ATOM 1306 C CA . VAL A 1 170 ? -1.207 -13.094 -18.562 1 96.88 170 VAL A CA 1
ATOM 1307 C C . VAL A 1 170 ? -0.566 -14.477 -18.656 1 96.88 170 VAL A C 1
ATOM 1309 O O . VAL A 1 170 ? 0.098 -14.797 -19.641 1 96.88 170 VAL A O 1
ATOM 1312 N N . THR A 1 171 ? -0.774 -15.32 -17.672 1 98 171 THR A N 1
ATOM 1313 C CA . THR A 1 171 ? -0.155 -16.641 -17.672 1 98 171 THR A CA 1
ATOM 1314 C C . THR A 1 171 ? -0.947 -17.609 -18.547 1 98 171 THR A C 1
ATOM 1316 O O . THR A 1 171 ? -0.408 -18.609 -19.031 1 98 171 THR A O 1
ATOM 1319 N N . LEU A 1 172 ? -2.248 -17.281 -18.734 1 98.56 172 LEU A N 1
ATOM 1320 C CA . LEU A 1 172 ? -3.123 -18.156 -19.5 1 98.56 172 LEU A CA 1
ATOM 1321 C C . LEU A 1 172 ? -3.445 -17.562 -20.859 1 98.56 172 LEU A C 1
ATOM 1323 O O . LEU A 1 172 ? -4.059 -18.234 -21.703 1 98.56 172 LEU A O 1
ATOM 1327 N N . GLY A 1 173 ? -3.031 -16.328 -21.094 1 98.19 173 GLY A N 1
ATOM 1328 C CA . GLY A 1 173 ? -3.359 -15.633 -22.328 1 98.19 173 GLY A CA 1
ATOM 1329 C C . GLY A 1 173 ? -4.832 -15.305 -22.453 1 98.19 173 GLY A C 1
ATOM 1330 O O . GLY A 1 173 ? -5.375 -15.25 -23.562 1 98.19 173 GLY A O 1
ATOM 1331 N N . THR A 1 174 ? -5.496 -15.234 -21.344 1 97.62 174 THR A N 1
ATOM 1332 C CA . THR A 1 174 ? -6.887 -14.797 -21.344 1 97.62 174 THR A CA 1
ATOM 1333 C C . THR A 1 174 ? -6.973 -13.273 -21.406 1 97.62 174 THR A C 1
ATOM 1335 O O . THR A 1 174 ? -5.984 -12.586 -21.172 1 97.62 174 THR A O 1
ATOM 1338 N N . PRO A 1 175 ? -8.086 -12.781 -21.75 1 94 175 PRO A N 1
ATOM 1339 C CA . PRO A 1 175 ? -8.195 -11.328 -21.922 1 94 175 PRO A CA 1
ATOM 1340 C C . PRO A 1 175 ? -7.883 -10.562 -20.641 1 94 175 PRO A C 1
ATOM 1342 O O . PRO A 1 175 ? -8.336 -10.945 -19.547 1 94 175 PRO A O 1
ATOM 1345 N N . MET A 1 176 ? -7.141 -9.539 -20.797 1 93.81 176 MET A N 1
ATOM 1346 C CA . MET A 1 176 ? -6.859 -8.625 -19.688 1 93.81 176 MET A CA 1
ATOM 1347 C C . MET A 1 176 ? -8.039 -7.691 -19.453 1 93.81 176 MET A C 1
ATOM 1349 O O . MET A 1 176 ? -8.586 -7.117 -20.391 1 93.81 176 MET A O 1
ATOM 1353 N N . PRO A 1 177 ? -8.414 -7.535 -18.25 1 94.94 177 PRO A N 1
ATOM 1354 C CA . PRO A 1 177 ? -9.453 -6.523 -18.016 1 94.94 177 PRO A CA 1
ATOM 1355 C C . PRO A 1 177 ? -8.984 -5.113 -18.359 1 94.94 177 PRO A C 1
ATOM 1357 O O . PRO A 1 177 ? -7.832 -4.758 -18.094 1 94.94 177 PRO A O 1
ATOM 1360 N N . PRO A 1 178 ? -9.852 -4.316 -18.859 1 93.19 178 PRO A N 1
ATOM 1361 C CA . PRO A 1 178 ? -9.477 -2.959 -19.25 1 93.19 178 PRO A CA 1
ATOM 1362 C C . PRO A 1 178 ? -9.008 -2.104 -18.078 1 93.19 178 PRO A C 1
ATOM 1364 O O . PRO A 1 178 ? -8.211 -1.18 -18.266 1 93.19 178 PRO A O 1
ATOM 1367 N N . LYS A 1 179 ? -9.477 -2.387 -16.875 1 94.81 179 LYS A N 1
ATOM 1368 C CA . LYS A 1 179 ? -9.18 -1.574 -15.695 1 94.81 179 LYS A CA 1
ATOM 1369 C C . LYS A 1 179 ? -7.922 -2.07 -14.984 1 94.81 179 LYS A C 1
ATOM 1371 O O . LYS A 1 179 ? -7.574 -1.584 -13.906 1 94.81 179 LYS A O 1
ATOM 1376 N N . ALA A 1 180 ? -7.23 -3.018 -15.602 1 94.19 180 ALA A N 1
ATOM 1377 C CA . ALA A 1 180 ? -6.102 -3.676 -14.945 1 94.19 180 ALA A CA 1
ATOM 1378 C C . ALA A 1 180 ? -4.98 -2.682 -14.656 1 94.19 180 ALA A C 1
ATOM 1380 O O . ALA A 1 180 ? -4.66 -1.833 -15.492 1 94.19 180 ALA A O 1
ATOM 1381 N N . TRP A 1 181 ? -4.473 -2.725 -13.422 1 96.19 181 TRP A N 1
ATOM 1382 C CA . TRP A 1 181 ? -3.348 -1.919 -12.961 1 96.19 181 TRP A CA 1
ATOM 1383 C C . TRP A 1 181 ? -2.506 -2.691 -11.953 1 96.19 181 TRP A C 1
ATOM 1385 O O . TRP A 1 181 ? -3.037 -3.477 -11.164 1 96.19 181 TRP A O 1
ATOM 1395 N N . SER A 1 182 ? -1.232 -2.535 -12.023 1 95.31 182 SER A N 1
ATOM 1396 C CA . SER A 1 182 ? -0.285 -2.988 -11.008 1 95.31 182 SER A CA 1
ATOM 1397 C C . SER A 1 182 ? 0.943 -2.086 -10.961 1 95.31 182 SER A C 1
ATOM 1399 O O . SER A 1 182 ? 1.212 -1.34 -11.906 1 95.31 182 SER A O 1
ATOM 1401 N N . PRO A 1 183 ? 1.695 -2.102 -9.891 1 95.06 183 PRO A N 1
ATOM 1402 C CA . PRO A 1 183 ? 2.934 -1.321 -9.828 1 95.06 183 PRO A CA 1
ATOM 1403 C C . PRO A 1 183 ? 3.908 -1.676 -10.953 1 95.06 183 PRO A C 1
ATOM 1405 O O . PRO A 1 183 ? 4.691 -0.827 -11.383 1 95.06 183 PRO A O 1
ATOM 1408 N N . HIS A 1 184 ? 3.836 -2.859 -11.555 1 91.12 184 HIS A N 1
ATOM 1409 C CA . HIS A 1 184 ? 4.75 -3.285 -12.609 1 91.12 184 HIS A CA 1
ATOM 1410 C C . HIS A 1 184 ? 4.645 -2.377 -13.828 1 91.12 184 HIS A C 1
ATOM 1412 O O . HIS A 1 184 ? 5.633 -2.162 -14.531 1 91.12 184 HIS A O 1
ATOM 1418 N N . ILE A 1 185 ? 3.465 -1.854 -14 1 90.56 185 ILE A N 1
ATOM 1419 C CA . ILE A 1 185 ? 3.27 -1.143 -15.258 1 90.56 185 ILE A CA 1
ATOM 1420 C C . ILE A 1 185 ? 3.07 0.346 -14.977 1 90.56 185 ILE A C 1
ATOM 1422 O O . ILE A 1 185 ? 2.682 1.103 -15.875 1 90.56 185 ILE A O 1
ATOM 1426 N N . ASP A 1 186 ? 3.148 0.752 -13.75 1 94.06 186 ASP A N 1
ATOM 1427 C CA . ASP A 1 186 ? 3.053 2.166 -13.398 1 94.06 186 ASP A CA 1
ATOM 1428 C C . ASP A 1 186 ? 4.301 2.928 -13.844 1 94.06 186 ASP A C 1
ATOM 1430 O O . ASP A 1 186 ? 5.336 2.877 -13.172 1 94.06 186 ASP A O 1
ATOM 1434 N N . THR A 1 187 ? 4.211 3.693 -14.828 1 93.75 187 THR A N 1
ATOM 1435 C CA . THR A 1 187 ? 5.371 4.336 -15.438 1 93.75 187 THR A CA 1
ATOM 1436 C C . THR A 1 187 ? 5.785 5.57 -14.641 1 93.75 187 THR A C 1
ATOM 1438 O O . THR A 1 187 ? 6.836 6.16 -14.906 1 93.75 187 THR A O 1
ATOM 1441 N N . THR A 1 188 ? 4.984 5.996 -13.641 1 95.19 188 THR A N 1
ATOM 1442 C CA . THR A 1 188 ? 5.355 7.129 -12.805 1 95.19 188 THR A CA 1
ATOM 1443 C C . THR A 1 188 ? 6.309 6.688 -11.695 1 95.19 188 THR A C 1
ATOM 1445 O O . THR A 1 188 ? 6.918 7.527 -11.023 1 95.19 188 THR A O 1
ATOM 1448 N N . VAL A 1 189 ? 6.445 5.406 -11.523 1 96.25 189 VAL A N 1
ATOM 1449 C CA . VAL A 1 189 ? 7.344 4.82 -10.539 1 96.25 189 VAL A CA 1
ATOM 1450 C C . VAL A 1 189 ? 8.656 4.41 -11.211 1 96.25 189 VAL A C 1
ATOM 1452 O O . VAL A 1 189 ? 8.641 3.756 -12.258 1 96.25 189 VAL A O 1
ATOM 1455 N N . PRO A 1 190 ? 9.812 4.789 -10.641 1 94.75 190 PRO A N 1
ATOM 1456 C CA . PRO A 1 190 ? 11.086 4.309 -11.188 1 94.75 190 PRO A CA 1
ATOM 1457 C C . PRO A 1 190 ? 11.141 2.787 -11.305 1 94.75 190 PRO A C 1
ATOM 1459 O O . PRO A 1 190 ? 10.641 2.076 -10.43 1 94.75 190 PRO A O 1
ATOM 1462 N N . GLN A 1 191 ? 11.719 2.332 -12.367 1 90.88 191 GLN A N 1
ATOM 1463 C CA . GLN A 1 191 ? 11.711 0.916 -12.719 1 90.88 191 GLN A CA 1
ATOM 1464 C C . GLN A 1 191 ? 12.211 0.059 -11.555 1 90.88 191 GLN A C 1
ATOM 1466 O O . GLN A 1 191 ? 11.617 -0.979 -11.242 1 90.88 191 GLN A O 1
ATOM 1471 N N . GLU A 1 192 ? 13.242 0.496 -10.898 1 91.38 192 GLU A N 1
ATOM 1472 C CA . GLU A 1 192 ? 13.891 -0.304 -9.859 1 91.38 192 GLU A CA 1
ATOM 1473 C C . GLU A 1 192 ? 13 -0.442 -8.633 1 91.38 192 GLU A C 1
ATOM 1475 O O . GLU A 1 192 ? 13.242 -1.291 -7.773 1 91.38 192 GLU A O 1
ATOM 1480 N N . LEU A 1 193 ? 11.93 0.365 -8.523 1 95.19 193 LEU A N 1
ATOM 1481 C CA . LEU A 1 193 ? 11.055 0.34 -7.359 1 95.19 193 LEU A CA 1
ATOM 1482 C C . LEU A 1 193 ? 9.766 -0.406 -7.664 1 95.19 193 LEU A C 1
ATOM 1484 O O . LEU A 1 193 ? 8.969 -0.678 -6.762 1 95.19 193 LEU A O 1
ATOM 1488 N N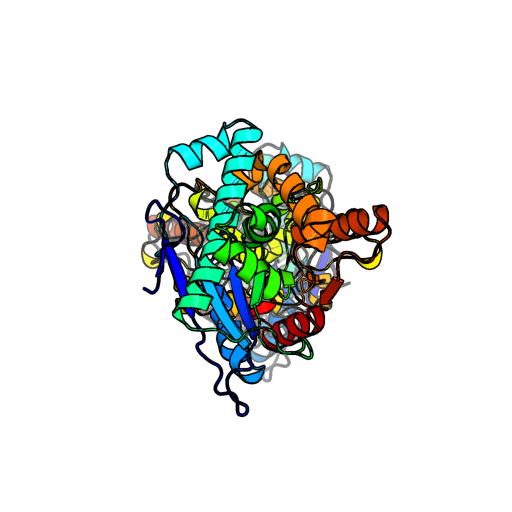 . ARG A 1 194 ? 9.57 -0.756 -8.891 1 94.38 194 ARG A N 1
ATOM 1489 C CA . ARG A 1 194 ? 8.297 -1.328 -9.305 1 94.38 194 ARG A CA 1
ATOM 1490 C C . ARG A 1 194 ? 8.102 -2.721 -8.711 1 94.38 194 ARG A C 1
ATOM 1492 O O . ARG A 1 194 ? 7.016 -3.047 -8.227 1 94.38 194 ARG A O 1
ATOM 1499 N N . ASP A 1 195 ? 9.133 -3.516 -8.633 1 93.62 195 ASP A N 1
ATOM 1500 C CA . ASP A 1 195 ? 9.016 -4.867 -8.094 1 93.62 195 ASP A CA 1
ATOM 1501 C C . ASP A 1 195 ? 8.75 -4.84 -6.59 1 93.62 195 ASP A C 1
ATOM 1503 O O . ASP A 1 195 ? 7.816 -5.48 -6.109 1 93.62 195 ASP A O 1
ATOM 1507 N N . PRO A 1 196 ? 9.578 -4.066 -5.895 1 95.5 196 PRO A N 1
ATOM 1508 C CA . PRO A 1 196 ? 9.258 -3.973 -4.469 1 95.5 196 PRO A CA 1
ATOM 1509 C C . PRO A 1 196 ? 7.848 -3.438 -4.211 1 95.5 196 PRO A C 1
ATOM 1511 O O . PRO A 1 196 ? 7.145 -3.939 -3.33 1 95.5 196 PRO A O 1
ATOM 1514 N N . PHE A 1 197 ? 7.457 -2.416 -4.992 1 97.25 197 PHE A N 1
ATOM 1515 C CA . PHE A 1 197 ? 6.125 -1.842 -4.844 1 97.25 197 PHE A CA 1
ATOM 1516 C C . PHE A 1 197 ? 5.055 -2.865 -5.195 1 97.25 197 PHE A C 1
ATOM 1518 O O . PHE A 1 197 ? 4.023 -2.947 -4.523 1 97.25 197 PHE A O 1
ATOM 1525 N N . PHE A 1 198 ? 5.293 -3.66 -6.156 1 96.75 198 PHE A N 1
ATOM 1526 C CA . PHE A 1 198 ? 4.402 -4.754 -6.531 1 96.75 198 PHE A CA 1
ATOM 1527 C C . PHE A 1 198 ? 4.246 -5.742 -5.379 1 96.75 198 PHE A C 1
ATOM 1529 O O . PHE A 1 198 ? 3.139 -6.215 -5.109 1 96.75 198 PHE A O 1
ATOM 1536 N N . GLY A 1 199 ? 5.332 -6.074 -4.746 1 96.88 199 GLY A N 1
ATOM 1537 C CA . GLY A 1 199 ? 5.266 -6.977 -3.607 1 96.88 199 GLY A CA 1
ATOM 1538 C C . GLY A 1 199 ? 4.285 -6.52 -2.543 1 96.88 199 GLY A C 1
ATOM 1539 O O . GLY A 1 199 ? 3.521 -7.324 -2.01 1 96.88 199 GLY A O 1
ATOM 1540 N N . HIS A 1 200 ? 4.293 -5.227 -2.289 1 97.88 200 HIS A N 1
ATOM 1541 C CA . HIS A 1 200 ? 3.348 -4.672 -1.329 1 97.88 200 HIS A CA 1
ATOM 1542 C C . HIS A 1 200 ? 1.914 -4.785 -1.84 1 97.88 200 HIS A C 1
ATOM 1544 O O . HIS A 1 200 ? 1.028 -5.25 -1.119 1 97.88 200 HIS A O 1
ATOM 1550 N N . TRP A 1 201 ? 1.714 -4.426 -3.049 1 98.38 201 TRP A N 1
ATOM 1551 C CA . TRP A 1 201 ? 0.38 -4.359 -3.639 1 98.38 201 TRP A CA 1
ATOM 1552 C C . TRP A 1 201 ? -0.224 -5.754 -3.773 1 98.38 201 TRP A C 1
ATOM 1554 O O . TRP A 1 201 ? -1.365 -5.984 -3.367 1 98.38 201 TRP A O 1
ATOM 1564 N N . ILE A 1 202 ? 0.574 -6.742 -4.23 1 98.31 202 ILE A N 1
ATOM 1565 C CA . ILE A 1 202 ? 0.047 -8.055 -4.586 1 98.31 202 ILE A CA 1
ATOM 1566 C C . ILE A 1 202 ? -0.226 -8.859 -3.316 1 98.31 202 ILE A C 1
ATOM 1568 O O . ILE A 1 202 ? -0.981 -9.836 -3.344 1 98.31 202 ILE A O 1
ATOM 1572 N N . SER A 1 203 ? 0.389 -8.508 -2.213 1 98.44 203 SER A N 1
ATOM 1573 C CA . SER A 1 203 ? 0.168 -9.219 -0.958 1 98.44 203 SER A CA 1
ATOM 1574 C C . SER A 1 203 ? -1.033 -8.656 -0.206 1 98.44 203 SER A C 1
ATOM 1576 O O . SER A 1 203 ? -1.374 -9.133 0.878 1 98.44 203 SER A O 1
ATOM 1578 N N . SER A 1 204 ? -1.686 -7.648 -0.794 1 98.69 204 SER A N 1
ATOM 1579 C CA . SER A 1 204 ? -2.826 -7.012 -0.147 1 98.69 204 SER A CA 1
ATOM 1580 C C . SER A 1 204 ? -4.082 -7.871 -0.269 1 98.69 204 SER A C 1
ATOM 1582 O O . SER A 1 204 ? -4.125 -8.805 -1.074 1 98.69 204 SER A O 1
ATOM 1584 N N . TYR A 1 205 ? -5.051 -7.617 0.614 1 98.75 205 TYR A N 1
ATOM 1585 C CA . TYR A 1 205 ? -6.414 -8.125 0.508 1 98.75 205 TYR A CA 1
ATOM 1586 C C . TYR A 1 205 ? -7.324 -7.102 -0.159 1 98.75 205 TYR A C 1
ATOM 1588 O O . TYR A 1 205 ? -7.223 -5.902 0.107 1 98.75 205 TYR A O 1
ATOM 1596 N N . PHE A 1 206 ? -8.109 -7.504 -1.044 1 98.75 206 PHE A N 1
ATOM 1597 C CA . PHE A 1 206 ? -9.008 -6.625 -1.777 1 98.75 206 PHE A CA 1
ATOM 1598 C C . PHE A 1 206 ? -10.461 -6.918 -1.416 1 98.75 206 PHE A C 1
ATOM 1600 O O . PHE A 1 206 ? -10.805 -8.047 -1.072 1 98.75 206 PHE A O 1
ATOM 1607 N N . LYS A 1 207 ? -11.234 -5.961 -1.421 1 98.12 207 LYS A N 1
ATOM 1608 C CA . LYS A 1 207 ? -12.68 -6.098 -1.227 1 98.12 207 LYS A CA 1
ATOM 1609 C C . LYS A 1 207 ? -13.422 -5.953 -2.549 1 98.12 207 LYS A C 1
ATOM 1611 O O . LYS A 1 207 ? -13.492 -4.863 -3.115 1 98.12 207 LYS A O 1
ATOM 1616 N N . HIS A 1 208 ? -13.969 -7.012 -3.029 1 98.5 208 HIS A N 1
ATOM 1617 C CA . HIS A 1 208 ? -14.711 -7.039 -4.281 1 98.5 208 HIS A CA 1
ATOM 1618 C C . HIS A 1 208 ? -16.219 -7.062 -4.031 1 98.5 208 HIS A C 1
ATOM 1620 O O . HIS A 1 208 ? -16.656 -7.211 -2.891 1 98.5 208 HIS A O 1
ATOM 1626 N N . GLY A 1 209 ? -16.953 -6.77 -5.117 1 98 209 GLY A N 1
ATOM 1627 C CA . GLY A 1 209 ? -18.391 -7.047 -5.059 1 98 209 GLY A CA 1
ATOM 1628 C C . GLY A 1 209 ? -18.703 -8.531 -5.121 1 98 209 GLY A C 1
ATOM 1629 O O . GLY A 1 209 ? -17.922 -9.359 -4.66 1 98 209 GLY A O 1
ATOM 1630 N N . ASP A 1 210 ? -19.859 -8.906 -5.547 1 97.94 210 ASP A N 1
ATOM 1631 C CA . ASP A 1 210 ? -20.297 -10.289 -5.645 1 97.94 210 ASP A CA 1
ATOM 1632 C C . ASP A 1 210 ? -19.594 -11.008 -6.797 1 97.94 210 ASP A C 1
ATOM 1634 O O . ASP A 1 210 ? -20.078 -10.977 -7.934 1 97.94 210 ASP A O 1
ATOM 1638 N N . ILE A 1 211 ? -18.578 -11.734 -6.5 1 97.69 211 ILE A N 1
ATOM 1639 C CA . ILE A 1 211 ? -17.75 -12.312 -7.551 1 97.69 211 ILE A CA 1
ATOM 1640 C C . ILE A 1 211 ? -18.469 -13.484 -8.203 1 97.69 211 ILE A C 1
ATOM 1642 O O . ILE A 1 211 ? -18.062 -13.961 -9.258 1 97.69 211 ILE A O 1
ATOM 1646 N N . SER A 1 212 ? -19.562 -14.008 -7.609 1 96.62 212 SER A N 1
ATOM 1647 C CA . SER A 1 212 ? -20.312 -15.109 -8.203 1 96.62 212 SER A CA 1
ATOM 1648 C C . SER A 1 212 ? -20.922 -14.703 -9.539 1 96.62 212 SER A C 1
ATOM 1650 O O . SER A 1 212 ? -21.297 -15.562 -10.344 1 96.62 212 SER A O 1
ATOM 1652 N N . THR A 1 213 ? -21.094 -13.414 -9.812 1 97.62 213 THR A N 1
ATOM 1653 C CA . THR A 1 213 ? -21.656 -12.914 -11.062 1 97.62 213 THR A CA 1
ATOM 1654 C C . THR A 1 213 ? -20.656 -13.07 -12.203 1 97.62 213 THR A C 1
ATOM 1656 O O . THR A 1 213 ? -21.016 -12.953 -13.375 1 97.62 213 THR A O 1
ATOM 1659 N N . ARG A 1 214 ? -19.359 -13.266 -11.938 1 97.38 214 ARG A N 1
ATOM 1660 C CA . ARG A 1 214 ? -18.266 -13.32 -12.883 1 97.38 214 ARG A CA 1
ATOM 1661 C C . ARG A 1 214 ? -18.172 -12.039 -13.711 1 97.38 214 ARG A C 1
ATOM 1663 O O . ARG A 1 214 ? -17.766 -12.07 -14.875 1 97.38 214 ARG A O 1
ATOM 1670 N N . ASP A 1 215 ? -18.703 -10.93 -13.062 1 97.12 215 ASP A N 1
ATOM 1671 C CA . ASP A 1 215 ? -18.672 -9.609 -13.68 1 97.12 215 ASP A CA 1
ATOM 1672 C C . ASP A 1 215 ? -17.375 -8.867 -13.32 1 97.12 215 ASP A C 1
ATOM 1674 O O . ASP A 1 215 ? -17.062 -8.695 -12.141 1 97.12 215 ASP A O 1
ATOM 1678 N N . LEU A 1 216 ? -16.719 -8.43 -14.336 1 97.81 216 LEU A N 1
ATOM 1679 C CA . LEU A 1 216 ? -15.453 -7.742 -14.102 1 97.81 216 LEU A CA 1
ATOM 1680 C C . LEU A 1 216 ? -15.688 -6.395 -13.422 1 97.81 216 LEU A C 1
ATOM 1682 O O . LEU A 1 216 ? -14.781 -5.844 -12.797 1 97.81 216 LEU A O 1
ATOM 1686 N N . ASP A 1 217 ? -16.875 -5.836 -13.484 1 97 217 ASP A N 1
ATOM 1687 C CA . ASP A 1 217 ? -17.172 -4.496 -12.992 1 97 217 ASP A CA 1
ATOM 1688 C C . ASP A 1 217 ? -17.297 -4.477 -11.469 1 97 217 ASP A C 1
ATOM 1690 O O . ASP A 1 217 ? -17.266 -3.412 -10.852 1 97 217 ASP A O 1
ATOM 1694 N N . VAL A 1 218 ? -17.422 -5.633 -10.836 1 97.31 218 VAL A N 1
ATOM 1695 C CA . VAL A 1 218 ? -17.609 -5.66 -9.391 1 97.31 218 VAL A CA 1
ATOM 1696 C C . VAL A 1 218 ? -16.266 -5.793 -8.695 1 97.31 218 VAL A C 1
ATOM 1698 O O . VAL A 1 218 ? -16.188 -5.816 -7.465 1 97.31 218 VAL A O 1
ATOM 1701 N N . LEU A 1 219 ? -15.188 -5.93 -9.492 1 98.19 219 LEU A N 1
ATOM 1702 C CA . LEU A 1 219 ? -13.859 -6.176 -8.93 1 98.19 219 LEU A CA 1
ATOM 1703 C C . LEU A 1 219 ? -13.172 -4.863 -8.57 1 98.19 219 LEU A C 1
ATOM 1705 O O . LEU A 1 219 ? -13.367 -3.85 -9.242 1 98.19 219 LEU A O 1
ATOM 1709 N N . SER A 1 220 ? -12.414 -4.859 -7.516 1 98 220 SER A N 1
ATOM 1710 C CA . SER A 1 220 ? -11.484 -3.791 -7.16 1 98 220 SER A CA 1
ATOM 1711 C C . SER A 1 220 ? -10.109 -4.031 -7.77 1 98 220 SER A C 1
ATOM 1713 O O . SER A 1 220 ? -9.453 -5.035 -7.469 1 98 220 SER A O 1
ATOM 1715 N N . TYR A 1 221 ? -9.586 -3.127 -8.539 1 97.56 221 TYR A N 1
ATOM 1716 C CA . TYR A 1 221 ? -8.422 -3.408 -9.367 1 97.56 221 TYR A CA 1
ATOM 1717 C C . TYR A 1 221 ? -7.164 -2.791 -8.766 1 97.56 221 TYR A C 1
ATOM 1719 O O . TYR A 1 221 ? -6.059 -3.301 -8.961 1 97.56 221 TYR A O 1
ATOM 1727 N N . ILE A 1 222 ? -7.309 -1.698 -8.094 1 98.19 222 ILE A N 1
ATOM 1728 C CA . ILE A 1 222 ? -6.117 -0.909 -7.805 1 98.19 222 ILE A CA 1
ATOM 1729 C C . ILE A 1 222 ? -5.945 -0.771 -6.293 1 98.19 222 ILE A C 1
ATOM 1731 O O . ILE A 1 222 ? -4.906 -1.142 -5.742 1 98.19 222 ILE A O 1
ATOM 1735 N N . VAL A 1 223 ? -6.98 -0.375 -5.562 1 98.25 223 VAL A N 1
ATOM 1736 C CA . VAL A 1 223 ? -6.891 0.011 -4.16 1 98.25 223 VAL A CA 1
ATOM 1737 C C . VAL A 1 223 ? -7.215 -1.189 -3.271 1 98.25 223 VAL A C 1
ATOM 1739 O O . VAL A 1 223 ? -8.305 -1.763 -3.365 1 98.25 223 VAL A O 1
ATOM 1742 N N . PRO A 1 224 ? -6.348 -1.578 -2.414 1 98 224 PRO A N 1
ATOM 1743 C CA . PRO A 1 224 ? -6.621 -2.67 -1.476 1 98 224 PRO A CA 1
ATOM 1744 C C . PRO A 1 224 ? -7.77 -2.352 -0.522 1 98 224 PRO A C 1
ATOM 1746 O O . PRO A 1 224 ? -8.141 -1.186 -0.357 1 98 224 PRO A O 1
ATOM 1749 N N . GLY A 1 225 ? -8.336 -3.438 0.044 1 97.94 225 GLY A N 1
ATOM 1750 C CA . GLY A 1 225 ? -9.242 -3.238 1.165 1 97.94 225 GLY A CA 1
ATOM 1751 C C . GLY A 1 225 ? -8.531 -2.857 2.447 1 97.94 225 GLY A C 1
ATOM 1752 O O . GLY A 1 225 ? -7.301 -2.914 2.52 1 97.94 225 GLY A O 1
ATOM 1753 N N . THR A 1 226 ? -9.25 -2.486 3.467 1 97.81 226 THR A N 1
ATOM 1754 C CA . THR A 1 226 ? -8.648 -2.021 4.711 1 97.81 226 THR A CA 1
ATOM 1755 C C . THR A 1 226 ? -8.914 -3.014 5.84 1 97.81 226 THR A C 1
ATOM 1757 O O . THR A 1 226 ? -8.469 -2.807 6.973 1 97.81 226 THR A O 1
ATOM 1760 N N . PHE A 1 227 ? -9.562 -4.141 5.566 1 97.31 227 PHE A N 1
ATOM 1761 C CA . PHE A 1 227 ? -10.094 -5.016 6.605 1 97.31 227 PHE A CA 1
ATOM 1762 C C . PHE A 1 227 ? -9.023 -5.988 7.094 1 97.31 227 PHE A C 1
ATOM 1764 O O . PHE A 1 227 ? -9.188 -6.625 8.133 1 97.31 227 PHE A O 1
ATOM 1771 N N . ARG A 1 228 ? -7.984 -6.117 6.352 1 97.88 228 ARG A N 1
ATOM 1772 C CA . ARG A 1 228 ? -6.887 -6.996 6.738 1 97.88 228 ARG A CA 1
ATOM 1773 C C . ARG A 1 228 ? -5.562 -6.508 6.16 1 97.88 228 ARG A C 1
ATOM 1775 O O . ARG A 1 228 ? -5.492 -6.145 4.984 1 97.88 228 ARG A O 1
ATOM 1782 N N . ALA A 1 229 ? -4.527 -6.461 6.992 1 98.5 229 ALA A N 1
ATOM 1783 C CA . ALA A 1 229 ? -3.211 -6.016 6.543 1 98.5 229 ALA A CA 1
ATOM 1784 C C . ALA A 1 229 ? -2.635 -6.969 5.5 1 98.5 229 ALA A C 1
ATOM 1786 O O . ALA A 1 229 ? -2.881 -8.172 5.551 1 98.5 229 ALA A O 1
ATOM 1787 N N . PRO A 1 230 ? -1.855 -6.488 4.555 1 98.62 230 PRO A N 1
ATOM 1788 C CA . PRO A 1 230 ? -1.201 -7.328 3.551 1 98.62 230 PRO A CA 1
ATOM 1789 C C . PRO A 1 230 ? -0.314 -8.406 4.172 1 98.62 230 PRO A C 1
ATOM 1791 O O . PRO A 1 230 ? 0.255 -8.203 5.246 1 98.62 230 PRO A O 1
ATOM 1794 N N . SER A 1 231 ? -0.187 -9.5 3.473 1 98.75 231 SER A N 1
ATOM 1795 C CA . SER A 1 231 ? 0.567 -10.664 3.932 1 98.75 231 SER A CA 1
ATOM 1796 C C . SER A 1 231 ? 2.027 -10.305 4.195 1 98.75 231 SER A C 1
ATOM 1798 O O . SER A 1 231 ? 2.658 -10.875 5.086 1 98.75 231 SER A O 1
ATOM 1800 N N . ILE A 1 232 ? 2.564 -9.367 3.486 1 98.38 232 ILE A N 1
ATOM 1801 C CA . ILE A 1 232 ? 3.982 -9.023 3.523 1 98.38 232 ILE A CA 1
ATOM 1802 C C . ILE A 1 232 ? 4.367 -8.57 4.93 1 98.38 232 ILE A C 1
ATOM 1804 O O . ILE A 1 232 ? 5.516 -8.734 5.352 1 98.38 232 ILE A O 1
ATOM 1808 N N . TYR A 1 233 ? 3.436 -8.07 5.691 1 98.31 233 TYR A N 1
ATOM 1809 C CA . TYR A 1 233 ? 3.744 -7.543 7.02 1 98.31 233 TYR A CA 1
ATOM 1810 C C . TYR A 1 233 ? 3.832 -8.664 8.047 1 98.31 233 TYR A C 1
ATOM 1812 O O . TYR A 1 233 ? 4.195 -8.43 9.203 1 98.31 233 TYR A O 1
ATOM 1820 N N . SER A 1 234 ? 3.52 -9.891 7.668 1 97.62 234 SER A N 1
ATOM 1821 C CA . SER A 1 234 ? 3.729 -11.055 8.523 1 97.62 234 SER A CA 1
ATOM 1822 C C . SER A 1 234 ? 5.035 -11.766 8.18 1 97.62 234 SER A C 1
ATOM 1824 O O . SER A 1 234 ? 5.312 -12.844 8.703 1 97.62 234 SER A O 1
ATOM 1826 N N . MET A 1 235 ? 5.781 -11.227 7.293 1 98 235 MET A N 1
ATOM 1827 C CA . MET A 1 235 ? 7.066 -11.766 6.863 1 98 235 MET A CA 1
ATOM 1828 C C . MET A 1 235 ? 8.219 -10.977 7.477 1 98 235 MET A C 1
ATOM 1830 O O . MET A 1 235 ? 8.266 -9.75 7.359 1 98 235 MET A O 1
ATOM 1834 N N . SER A 1 236 ? 9.141 -11.688 8.109 1 97.12 236 SER A N 1
ATOM 1835 C CA . SER A 1 236 ? 10.297 -11 8.664 1 97.12 236 SER A CA 1
ATOM 1836 C C . SER A 1 236 ? 11.195 -10.461 7.559 1 97.12 236 SER A C 1
ATOM 1838 O O . SER A 1 236 ? 11.109 -10.891 6.406 1 97.12 236 SER A O 1
ATOM 1840 N N . GLU A 1 237 ? 12.023 -9.539 7.891 1 95.12 237 GLU A N 1
ATOM 1841 C CA . GLU A 1 237 ? 12.977 -8.992 6.934 1 95.12 237 GLU A CA 1
ATOM 1842 C C . GLU A 1 237 ? 13.875 -10.094 6.363 1 95.12 237 GLU A C 1
ATOM 1844 O O . GLU A 1 237 ? 14.227 -10.062 5.18 1 95.12 237 GLU A O 1
ATOM 1849 N N . GLU A 1 238 ? 14.234 -10.984 7.207 1 96.5 238 GLU A N 1
ATOM 1850 C CA . GLU A 1 238 ? 15.07 -12.102 6.77 1 96.5 238 GLU A CA 1
ATOM 1851 C C . GLU A 1 238 ? 14.32 -12.992 5.781 1 96.5 238 GLU A C 1
ATOM 1853 O O . GLU A 1 238 ? 14.883 -13.406 4.762 1 96.5 238 GLU A O 1
ATOM 1858 N N . GLN A 1 239 ? 13.117 -13.289 6.07 1 97.19 239 GLN A N 1
ATOM 1859 C CA . GLN A 1 239 ? 12.297 -14.094 5.168 1 97.19 239 GLN A CA 1
ATOM 1860 C C . GLN A 1 239 ? 12.133 -13.406 3.816 1 97.19 239 GLN A C 1
ATOM 1862 O O . GLN A 1 239 ? 12.305 -14.031 2.77 1 97.19 239 GLN A O 1
ATOM 1867 N N . LEU A 1 240 ? 11.844 -12.133 3.873 1 97.31 240 LEU A N 1
ATOM 1868 C CA . LEU A 1 240 ? 11.633 -11.383 2.637 1 97.31 240 LEU A CA 1
ATOM 1869 C C . LEU A 1 240 ? 12.914 -11.344 1.809 1 97.31 240 LEU A C 1
ATOM 1871 O O . LEU A 1 240 ? 12.867 -11.453 0.581 1 97.31 240 LEU A O 1
ATOM 1875 N N . ALA A 1 241 ? 14.016 -11.172 2.471 1 95.69 241 ALA A N 1
ATOM 1876 C CA . ALA A 1 241 ? 15.297 -11.141 1.772 1 95.69 241 ALA A CA 1
ATOM 1877 C C . ALA A 1 241 ? 15.539 -12.438 1.01 1 95.69 241 ALA A C 1
ATOM 1879 O O . ALA A 1 241 ? 16.109 -12.43 -0.083 1 95.69 241 ALA A O 1
ATOM 1880 N N . LYS A 1 242 ? 15 -13.523 1.519 1 95.5 242 LYS A N 1
ATOM 1881 C CA . LYS A 1 242 ? 15.172 -14.836 0.893 1 95.5 242 LYS A CA 1
ATOM 1882 C C . LYS A 1 242 ? 14.125 -15.062 -0.199 1 95.5 242 LYS A C 1
ATOM 1884 O O . LYS A 1 242 ? 14.414 -15.695 -1.217 1 95.5 242 LYS A O 1
ATOM 1889 N N . MET A 1 243 ? 13.039 -14.5 -0.009 1 96.44 243 MET A N 1
ATOM 1890 C CA . MET A 1 243 ? 11.914 -14.914 -0.843 1 96.44 243 MET A CA 1
ATOM 1891 C C . MET A 1 243 ? 11.742 -13.977 -2.031 1 96.44 243 MET A C 1
ATOM 1893 O O . MET A 1 243 ? 11.016 -14.289 -2.975 1 96.44 243 MET A O 1
ATOM 1897 N N . THR A 1 244 ? 12.438 -12.852 -1.984 1 95.88 244 THR A N 1
ATOM 1898 C CA . THR A 1 244 ? 12.273 -11.922 -3.096 1 95.88 244 THR A CA 1
ATOM 1899 C C . THR A 1 244 ? 13.547 -11.875 -3.943 1 95.88 244 THR A C 1
ATOM 1901 O O . THR A 1 244 ? 14.648 -12.102 -3.438 1 95.88 244 THR A O 1
ATOM 1904 N N . TYR A 1 245 ? 13.32 -11.664 -5.195 1 93.31 245 TYR A N 1
ATOM 1905 C CA . TYR A 1 245 ? 14.422 -11.594 -6.145 1 93.31 245 TYR A CA 1
ATOM 1906 C C . TYR A 1 245 ? 14.023 -10.789 -7.379 1 93.31 245 TYR A C 1
ATOM 1908 O O . TYR A 1 245 ? 12.914 -10.938 -7.891 1 93.31 245 TYR A O 1
ATOM 1916 N N . ASP A 1 246 ? 14.859 -9.844 -7.633 1 83.19 246 ASP A N 1
ATOM 1917 C CA . ASP A 1 246 ? 14.695 -9.094 -8.875 1 83.19 246 ASP A CA 1
ATOM 1918 C C . ASP A 1 246 ? 15.703 -9.562 -9.93 1 83.19 246 ASP A C 1
ATOM 1920 O O . ASP A 1 246 ? 16.875 -9.219 -9.867 1 83.19 246 ASP A O 1
ATOM 1924 N N . PRO A 1 247 ? 15.148 -10.398 -10.789 1 75.62 247 PRO A N 1
ATOM 1925 C CA . PRO A 1 247 ? 16.094 -10.852 -11.797 1 75.62 247 PRO A CA 1
ATOM 1926 C C . PRO A 1 247 ? 16.719 -9.703 -12.594 1 75.62 247 PRO A C 1
ATOM 1928 O O . PRO A 1 247 ? 16.062 -8.688 -12.828 1 75.62 247 PRO A O 1
ATOM 1931 N N . PRO A 1 248 ? 18.062 -9.867 -12.75 1 59.56 248 PRO A N 1
ATOM 1932 C CA . PRO A 1 248 ? 18.703 -8.852 -13.586 1 59.56 248 PRO A CA 1
ATOM 1933 C C . PRO A 1 248 ? 18.016 -8.688 -14.938 1 59.56 248 PRO A C 1
ATOM 1935 O O . PRO A 1 248 ? 17.547 -9.672 -15.523 1 59.56 248 PRO A O 1
ATOM 1938 N N . ALA A 1 249 ? 17.891 -7.508 -15.281 1 54.59 249 ALA A N 1
ATOM 1939 C CA . ALA A 1 249 ? 17.328 -7.043 -16.547 1 54.59 249 ALA A CA 1
ATOM 1940 C C . ALA A 1 249 ? 15.852 -7.398 -16.672 1 54.59 249 ALA A C 1
ATOM 1942 O O . ALA A 1 249 ? 15.508 -8.453 -17.203 1 54.59 249 ALA A O 1
ATOM 1943 N N . GLN A 1 250 ? 14.984 -7.242 -15.609 1 58.81 250 GLN A N 1
ATOM 1944 C CA . GLN A 1 250 ? 13.539 -7.336 -15.75 1 58.81 250 GLN A CA 1
ATOM 1945 C C . GLN A 1 250 ? 13.148 -7.824 -17.141 1 58.81 250 GLN A C 1
ATOM 1947 O O . GLN A 1 250 ? 12.164 -7.363 -17.719 1 58.81 250 GLN A O 1
ATOM 1952 N N . THR A 1 251 ? 14.031 -8.875 -17.562 1 69.31 251 THR A N 1
ATOM 1953 C CA . THR A 1 251 ? 14.195 -9.188 -18.969 1 69.31 251 THR A CA 1
ATOM 1954 C C . THR A 1 251 ? 13.383 -10.422 -19.359 1 69.31 251 THR A C 1
ATOM 1956 O O . THR A 1 251 ? 13.258 -10.75 -20.531 1 69.31 251 THR A O 1
ATOM 1959 N N . SER A 1 252 ? 12.688 -11.078 -18.312 1 87 252 SER A N 1
ATOM 1960 C CA . SER A 1 252 ? 12.008 -12.297 -18.75 1 87 252 SER A CA 1
ATOM 1961 C C . SER A 1 252 ? 10.508 -12.211 -18.484 1 87 252 SER A C 1
ATOM 1963 O O . SER A 1 252 ? 9.711 -12.086 -19.422 1 87 252 SER A O 1
ATOM 1965 N N . ASP A 1 253 ? 10.109 -12.008 -17.188 1 90.88 253 ASP A N 1
ATOM 1966 C CA . ASP A 1 253 ? 8.695 -12.07 -16.812 1 90.88 253 ASP A CA 1
ATOM 1967 C C . ASP A 1 253 ? 7.895 -10.977 -17.5 1 90.88 253 ASP A C 1
ATOM 1969 O O . ASP A 1 253 ? 6.828 -11.242 -18.062 1 90.88 253 ASP A O 1
ATOM 1973 N N . LEU A 1 254 ? 8.484 -9.789 -17.562 1 89.5 254 LEU A N 1
ATOM 1974 C CA . LEU A 1 254 ? 7.707 -8.672 -18.078 1 89.5 254 LEU A CA 1
ATOM 1975 C C . LEU A 1 254 ? 7.488 -8.828 -19.578 1 89.5 254 LEU A C 1
ATOM 1977 O O . LEU A 1 254 ? 6.355 -8.742 -20.062 1 89.5 254 LEU A O 1
ATOM 1981 N N . PRO A 1 255 ? 8.531 -9.102 -20.422 1 91.38 255 PRO A N 1
ATOM 1982 C CA . PRO A 1 255 ? 8.273 -9.344 -21.844 1 91.38 255 PRO A CA 1
ATOM 1983 C C . PRO A 1 255 ? 7.305 -10.5 -22.078 1 91.38 255 PRO A C 1
ATOM 1985 O O . PRO A 1 255 ? 6.488 -10.453 -23 1 91.38 255 PRO A O 1
ATOM 1988 N N . PHE A 1 256 ? 7.414 -11.531 -21.266 1 93.44 256 PHE A N 1
ATOM 1989 C CA . PHE A 1 256 ? 6.457 -12.625 -21.391 1 93.44 256 PHE A CA 1
ATOM 1990 C C . PHE A 1 256 ? 5.031 -12.117 -21.203 1 93.44 256 PHE A C 1
ATOM 1992 O O . PHE A 1 256 ? 4.152 -12.406 -22.016 1 93.44 256 PHE A O 1
ATOM 1999 N N . MET A 1 257 ? 4.832 -11.328 -20.172 1 92.75 257 MET A N 1
ATOM 2000 C CA . MET A 1 257 ? 3.504 -10.828 -19.828 1 92.75 257 MET A CA 1
ATOM 2001 C C . MET A 1 257 ? 2.939 -9.977 -20.969 1 92.75 257 MET A C 1
ATOM 2003 O O . MET A 1 257 ? 1.735 -10.008 -21.234 1 92.75 257 MET A O 1
ATOM 2007 N N . ILE A 1 258 ? 3.799 -9.336 -21.594 1 91.25 258 ILE A N 1
ATOM 2008 C CA . ILE A 1 258 ? 3.367 -8.359 -22.578 1 91.25 258 ILE A CA 1
ATOM 2009 C C . ILE A 1 258 ? 3.152 -9.047 -23.938 1 91.25 258 ILE A C 1
ATOM 2011 O O . ILE A 1 258 ? 2.188 -8.75 -24.641 1 91.25 258 ILE A O 1
ATOM 2015 N N . PHE A 1 259 ? 3.98 -10.102 -24.281 1 94.25 259 PHE A N 1
ATOM 2016 C CA . PHE A 1 259 ? 4.07 -10.422 -25.703 1 94.25 259 PHE A CA 1
ATOM 2017 C C . PHE A 1 259 ? 3.73 -11.891 -25.938 1 94.25 259 PHE A C 1
ATOM 2019 O O . PHE A 1 259 ? 3.678 -12.336 -27.094 1 94.25 259 PHE A O 1
ATOM 2026 N N . CYS A 1 260 ? 3.402 -12.641 -24.922 1 96.38 260 CYS A N 1
ATOM 2027 C CA . CYS A 1 260 ? 3.33 -14.078 -25.141 1 96.38 260 CYS A CA 1
ATOM 2028 C C . CYS A 1 260 ? 1.91 -14.594 -24.938 1 96.38 260 CYS A C 1
ATOM 2030 O O . CYS A 1 260 ? 1.71 -15.773 -24.656 1 96.38 260 CYS A O 1
ATOM 2032 N N . SER A 1 261 ? 0.949 -13.734 -25.062 1 96.69 261 SER A N 1
ATOM 2033 C CA . SER A 1 261 ? -0.437 -14.094 -24.781 1 96.69 261 SER A CA 1
ATOM 2034 C C . SER A 1 261 ? -0.907 -15.242 -25.672 1 96.69 261 SER A C 1
ATOM 2036 O O . SER A 1 261 ? -1.548 -16.172 -25.188 1 96.69 261 SER A O 1
ATOM 2038 N N . ALA A 1 262 ? -0.616 -15.211 -26.922 1 97.25 262 ALA A N 1
ATOM 2039 C CA . ALA A 1 262 ? -1.081 -16.234 -27.859 1 97.25 262 ALA A CA 1
ATOM 2040 C C . ALA A 1 262 ? -0.49 -17.594 -27.516 1 97.25 262 ALA A C 1
ATOM 2042 O O . ALA A 1 262 ? -1.207 -18.609 -27.484 1 97.25 262 ALA A O 1
ATOM 2043 N N . ALA A 1 263 ? 0.78 -17.625 -27.297 1 97.75 263 ALA A N 1
ATOM 2044 C CA . ALA A 1 263 ? 1.45 -18.875 -26.953 1 97.75 263 ALA A CA 1
ATOM 2045 C C . ALA A 1 263 ? 0.935 -19.422 -25.625 1 97.75 263 ALA A C 1
ATOM 2047 O O . ALA A 1 263 ? 0.687 -20.625 -25.5 1 97.75 263 ALA A O 1
ATOM 2048 N N . ALA A 1 264 ? 0.759 -18.531 -24.688 1 98.44 264 ALA A N 1
ATOM 2049 C CA . ALA A 1 264 ? 0.246 -18.938 -23.375 1 98.44 264 ALA A CA 1
ATOM 2050 C C . ALA A 1 264 ? -1.158 -19.516 -23.484 1 98.44 264 ALA A C 1
ATOM 2052 O O . ALA A 1 264 ? -1.458 -20.547 -22.891 1 98.44 264 ALA A O 1
ATOM 2053 N N . ASN A 1 265 ? -1.992 -18.859 -24.281 1 98.62 265 ASN A N 1
ATOM 2054 C CA . ASN A 1 265 ? -3.373 -19.297 -24.438 1 98.62 265 ASN A CA 1
ATOM 2055 C C . ASN A 1 265 ? -3.447 -20.672 -25.109 1 98.62 265 ASN A C 1
ATOM 2057 O O . ASN A 1 265 ? -4.23 -21.531 -24.688 1 98.62 265 ASN A O 1
ATOM 2061 N N . ALA A 1 266 ? -2.646 -20.875 -26.094 1 98.25 266 ALA A N 1
ATOM 2062 C CA . ALA A 1 266 ? -2.629 -22.172 -26.781 1 98.25 266 ALA A CA 1
ATOM 2063 C C . ALA A 1 266 ? -2.227 -23.281 -25.828 1 98.25 266 ALA A C 1
ATOM 2065 O O . ALA A 1 266 ? -2.85 -24.359 -25.812 1 98.25 266 ALA A O 1
ATOM 2066 N N . SER A 1 267 ? -1.23 -23.047 -25.078 1 98.12 267 SER A N 1
ATOM 2067 C CA . SER A 1 267 ? -0.753 -24.047 -24.125 1 98.12 267 SER A CA 1
ATOM 2068 C C . SER A 1 267 ? -1.785 -24.312 -23.031 1 98.12 267 SER A C 1
ATOM 2070 O O . SER A 1 267 ? -1.992 -25.453 -22.625 1 98.12 267 SER A O 1
ATOM 2072 N N . TYR A 1 268 ? -2.379 -23.281 -22.609 1 98.69 268 TYR A N 1
ATOM 2073 C CA . TYR A 1 268 ? -3.436 -23.375 -21.609 1 98.69 268 TYR A CA 1
ATOM 2074 C C . TYR A 1 268 ? -4.594 -24.219 -22.109 1 98.69 268 TYR A C 1
ATOM 2076 O O . TYR A 1 268 ? -5.02 -25.172 -21.453 1 98.69 268 TYR A O 1
ATOM 2084 N N . ARG A 1 269 ? -5.051 -23.938 -23.234 1 98.56 269 ARG A N 1
ATOM 2085 C CA . ARG A 1 269 ? -6.184 -24.672 -23.797 1 98.56 269 ARG A CA 1
ATOM 2086 C C . ARG A 1 269 ? -5.836 -26.141 -24.016 1 98.56 269 ARG A C 1
ATOM 2088 O O . ARG A 1 269 ? -6.66 -27.016 -23.781 1 98.56 269 ARG A O 1
ATOM 2095 N N . LYS A 1 270 ? -4.629 -26.344 -24.438 1 98.62 270 LYS A N 1
ATOM 2096 C CA . LYS A 1 270 ? -4.184 -27.719 -24.656 1 98.62 270 LYS A CA 1
ATOM 2097 C C . LYS A 1 270 ? -4.117 -28.484 -23.344 1 98.62 270 LYS A C 1
ATOM 2099 O O . LYS A 1 270 ? -4.656 -29.594 -23.234 1 98.62 270 LYS A O 1
ATOM 2104 N N . ALA A 1 271 ? -3.561 -27.922 -22.344 1 98.75 271 ALA A N 1
ATOM 2105 C CA . ALA A 1 271 ? -3.381 -28.578 -21.047 1 98.75 271 ALA A CA 1
ATOM 2106 C C . ALA A 1 271 ? -4.723 -28.844 -20.375 1 98.75 271 ALA A C 1
ATOM 2108 O O . ALA A 1 271 ? -4.914 -29.891 -19.75 1 98.75 271 ALA A O 1
ATOM 2109 N N . PHE A 1 272 ? -5.66 -27.938 -20.578 1 98.69 272 PHE A N 1
ATOM 2110 C CA . PHE A 1 272 ? -6.906 -27.969 -19.812 1 98.69 272 PHE A CA 1
ATOM 2111 C C . PHE A 1 272 ? -7.957 -28.797 -20.547 1 98.69 272 PHE A C 1
ATOM 2113 O O . PHE A 1 272 ? -8.703 -29.547 -19.922 1 98.69 272 PHE A O 1
ATOM 2120 N N . PHE A 1 273 ? -7.965 -28.719 -21.938 1 98.38 273 PHE A N 1
ATOM 2121 C CA . PHE A 1 273 ? -9.203 -29.125 -22.594 1 98.38 273 PHE A CA 1
ATOM 2122 C C . PHE A 1 273 ? -8.922 -30.109 -23.719 1 98.38 273 PHE A C 1
ATOM 2124 O O . PHE A 1 273 ? -9.844 -30.766 -24.219 1 98.38 273 PHE A O 1
ATOM 2131 N N . ASP A 1 274 ? -7.691 -30.188 -24.156 1 97.88 274 ASP A N 1
ATOM 2132 C CA . ASP A 1 274 ? -7.391 -31.047 -25.297 1 97.88 274 ASP A CA 1
ATOM 2133 C C . ASP A 1 274 ? -7.719 -32.5 -24.984 1 97.88 274 ASP A C 1
ATOM 2135 O O . ASP A 1 274 ? -7.234 -33.062 -23.984 1 97.88 274 ASP A O 1
ATOM 2139 N N . LYS A 1 275 ? -8.414 -33.156 -25.797 1 95.56 275 LYS A N 1
ATOM 2140 C CA . LYS A 1 275 ? -8.93 -34.5 -25.562 1 95.56 275 LYS A CA 1
ATOM 2141 C C . LYS A 1 275 ? -7.805 -35.531 -25.578 1 95.56 275 LYS A C 1
ATOM 2143 O O . LYS A 1 275 ? -7.816 -36.469 -24.797 1 95.56 275 LYS A O 1
ATOM 2148 N N . ASP A 1 276 ? -6.887 -35.406 -26.422 1 96.81 276 ASP A N 1
ATOM 2149 C CA . ASP A 1 276 ? -5.789 -36.344 -26.531 1 96.81 276 ASP A CA 1
ATOM 2150 C C . ASP A 1 276 ? -4.867 -36.281 -25.328 1 96.81 276 ASP A C 1
ATOM 2152 O O . ASP A 1 276 ? -4.434 -37.312 -24.797 1 96.81 276 ASP A O 1
ATOM 2156 N N . VAL A 1 277 ? -4.594 -35.031 -24.938 1 97.38 277 VAL A N 1
ATOM 2157 C CA . VAL A 1 277 ? -3.762 -34.812 -23.766 1 97.38 277 VAL A CA 1
ATOM 2158 C C . VAL A 1 277 ? -4.445 -35.438 -22.547 1 97.38 277 VAL A C 1
ATOM 2160 O O . VAL A 1 277 ? -3.814 -36.188 -21.766 1 97.38 277 VAL A O 1
ATOM 2163 N N . ARG A 1 278 ? -5.652 -35.25 -22.438 1 95 278 ARG A N 1
ATOM 2164 C CA . ARG A 1 278 ? -6.395 -35.781 -21.281 1 95 278 ARG A CA 1
ATOM 2165 C C . ARG A 1 278 ? -6.469 -37.281 -21.328 1 95 278 ARG A C 1
ATOM 2167 O O . ARG A 1 278 ? -6.367 -37.938 -20.281 1 95 278 ARG A O 1
ATOM 2174 N N . ALA A 1 279 ? -6.668 -37.812 -22.453 1 96.5 279 ALA A N 1
ATOM 2175 C CA . ALA A 1 279 ? -6.719 -39.281 -22.609 1 96.5 279 ALA A CA 1
ATOM 2176 C C . ALA A 1 279 ? -5.375 -39.906 -22.25 1 96.5 279 ALA A C 1
ATOM 2178 O O . ALA A 1 279 ? -5.324 -41 -21.703 1 96.5 279 ALA A O 1
ATOM 2179 N N . ALA A 1 280 ? -4.348 -39.188 -22.516 1 97.62 280 ALA A N 1
ATOM 2180 C CA . ALA A 1 280 ? -2.998 -39.688 -22.281 1 97.62 280 ALA A CA 1
ATOM 2181 C C . ALA A 1 280 ? -2.598 -39.531 -20.812 1 97.62 280 ALA A C 1
ATOM 2183 O O . ALA A 1 280 ? -1.607 -40.125 -20.375 1 97.62 280 ALA A O 1
ATOM 2184 N N . LEU A 1 281 ? -3.354 -38.781 -20.078 1 97.19 281 LEU A N 1
ATOM 2185 C CA . LEU A 1 281 ? -3.102 -38.531 -18.656 1 97.19 281 LEU A CA 1
ATOM 2186 C C . LEU A 1 281 ? -4.32 -38.906 -17.828 1 97.19 281 LEU A C 1
ATOM 2188 O O . LEU A 1 281 ? -4.949 -38.031 -17.219 1 97.19 281 LEU A O 1
ATOM 2192 N N . PRO A 1 282 ? -4.582 -40.156 -17.688 1 91.06 282 PRO A N 1
ATOM 2193 C CA . PRO A 1 282 ? -5.863 -40.594 -17.125 1 91.06 282 PRO A CA 1
ATOM 2194 C C . PRO A 1 282 ? -5.996 -40.25 -15.648 1 91.06 282 PRO A C 1
ATOM 2196 O O . PRO A 1 282 ? -7.109 -40.156 -15.133 1 91.06 282 PRO A O 1
ATOM 2199 N N . GLY A 1 283 ? -4.914 -40.094 -14.922 1 92.25 283 GLY A N 1
ATOM 2200 C CA . GLY A 1 283 ? -4.973 -39.812 -13.5 1 92.25 283 GLY A CA 1
ATOM 2201 C C . GLY A 1 283 ? -5 -38.344 -13.188 1 92.25 283 GLY A C 1
ATOM 2202 O O . GLY A 1 283 ? -5.148 -37.938 -12.031 1 92.25 283 GLY A O 1
ATOM 2203 N N . MET A 1 284 ? -4.91 -37.5 -14.203 1 96.31 284 MET A N 1
ATOM 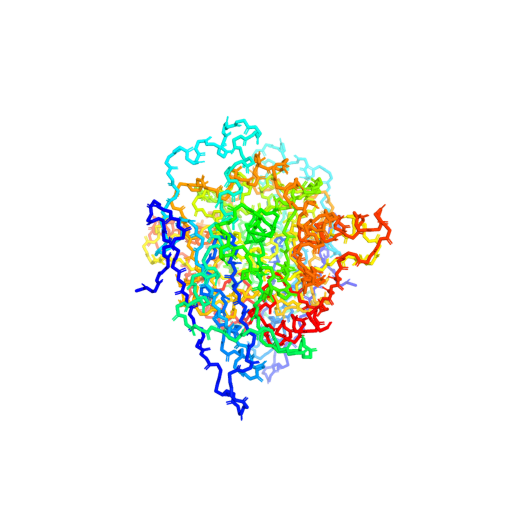2204 C CA . MET A 1 284 ? -4.711 -36.094 -13.977 1 96.31 284 MET A CA 1
ATOM 2205 C C . MET A 1 284 ? -6.031 -35.375 -13.672 1 96.31 284 MET A C 1
ATOM 2207 O O . MET A 1 284 ? -6.992 -35.5 -14.438 1 96.31 284 MET A O 1
ATOM 2211 N N . MET A 1 285 ? -6.051 -34.625 -12.586 1 96.94 285 MET A N 1
ATOM 2212 C CA . MET A 1 285 ? -7.098 -33.656 -12.289 1 96.94 285 MET A CA 1
ATOM 2213 C C . MET A 1 285 ? -6.586 -32.25 -12.484 1 96.94 285 MET A C 1
ATOM 2215 O O . MET A 1 285 ? -5.465 -31.922 -12.094 1 96.94 285 MET A O 1
ATOM 2219 N N . VAL A 1 286 ? -7.367 -31.438 -13.203 1 98.62 286 VAL A N 1
ATOM 2220 C CA . VAL A 1 286 ? -7.031 -30.031 -13.391 1 98.62 286 VAL A CA 1
ATOM 2221 C C . VAL A 1 286 ? -7.863 -29.172 -12.445 1 98.62 286 VAL A C 1
ATOM 2223 O O . VAL A 1 286 ? -9.086 -29.312 -12.367 1 98.62 286 VAL A O 1
ATOM 2226 N N . ALA A 1 287 ? -7.199 -28.312 -11.688 1 98.88 287 ALA A N 1
ATOM 2227 C CA . ALA A 1 287 ? -7.934 -27.453 -10.766 1 98.88 287 ALA A CA 1
ATOM 2228 C C . ALA A 1 287 ? -7.355 -26.031 -10.758 1 98.88 287 ALA A C 1
ATOM 2230 O O . ALA A 1 287 ? -6.168 -25.844 -11.023 1 98.88 287 ALA A O 1
ATOM 2231 N N . VAL A 1 288 ? -8.203 -25.109 -10.57 1 98.88 288 VAL A N 1
ATOM 2232 C CA . VAL A 1 288 ? -7.82 -23.719 -10.32 1 98.88 288 VAL A CA 1
ATOM 2233 C C . VAL A 1 288 ? -8.352 -23.281 -8.961 1 98.88 288 VAL A C 1
ATOM 2235 O O . VAL A 1 288 ? -9.539 -23.406 -8.672 1 98.88 288 VAL A O 1
ATOM 2238 N N . ILE A 1 289 ? -7.426 -22.812 -8.109 1 98.88 289 ILE A N 1
ATOM 2239 C CA . ILE A 1 289 ? -7.758 -22.359 -6.766 1 98.88 289 ILE A CA 1
ATOM 2240 C C . ILE A 1 289 ? -7.613 -20.844 -6.691 1 98.88 289 ILE A C 1
ATOM 2242 O O . ILE A 1 289 ? -6.609 -20.281 -7.141 1 98.88 289 ILE A O 1
ATOM 2246 N N . MET A 1 290 ? -8.602 -20.203 -6.133 1 98.56 290 MET A N 1
ATOM 2247 C CA . MET A 1 290 ? -8.641 -18.734 -6.117 1 98.56 290 MET A CA 1
ATOM 2248 C C . MET A 1 290 ? -9.188 -18.219 -4.793 1 98.56 290 MET A C 1
ATOM 2250 O O . MET A 1 290 ? -10.125 -18.797 -4.238 1 98.56 290 MET A O 1
ATOM 2254 N N . GLY A 1 291 ? -8.547 -17.188 -4.262 1 98.62 291 GLY A N 1
ATOM 2255 C CA . GLY A 1 291 ? -9.141 -16.484 -3.141 1 98.62 291 GLY A CA 1
ATOM 2256 C C . GLY A 1 291 ? -10.133 -15.414 -3.564 1 98.62 291 GLY A C 1
ATOM 2257 O O . GLY A 1 291 ? -9.969 -14.781 -4.613 1 98.62 291 GLY A O 1
ATOM 2258 N N . ASP A 1 292 ? -11.094 -15.133 -2.709 1 98.62 292 ASP A N 1
ATOM 2259 C CA . ASP A 1 292 ? -12.102 -14.148 -3.076 1 98.62 292 ASP A CA 1
ATOM 2260 C C . ASP A 1 292 ? -11.672 -12.734 -2.668 1 98.62 292 ASP A C 1
ATOM 2262 O O . ASP A 1 292 ? -12.352 -11.758 -2.98 1 98.62 292 ASP A O 1
ATOM 2266 N N . ALA A 1 293 ? -10.57 -12.625 -1.961 1 98.75 293 ALA A N 1
ATOM 2267 C CA . ALA A 1 293 ? -10.039 -11.32 -1.576 1 98.75 293 ALA A CA 1
ATOM 2268 C C . ALA A 1 293 ? -8.688 -11.062 -2.238 1 98.75 293 ALA A C 1
ATOM 2270 O O . ALA A 1 293 ? -7.867 -10.297 -1.716 1 98.75 293 ALA A O 1
ATOM 2271 N N . THR A 1 294 ? -8.438 -11.773 -3.314 1 98.5 294 THR A N 1
ATOM 2272 C CA . THR A 1 294 ? -7.184 -11.656 -4.055 1 98.5 294 THR A CA 1
ATOM 2273 C C . THR A 1 294 ? -7.266 -10.523 -5.078 1 98.5 294 THR A C 1
ATOM 2275 O O . THR A 1 294 ? -8.273 -9.812 -5.145 1 98.5 294 THR A O 1
ATOM 2278 N N . SER A 1 295 ? -6.168 -10.289 -5.789 1 97.62 295 SER A N 1
ATOM 2279 C CA . SER A 1 295 ? -6.098 -9.258 -6.816 1 97.62 295 SER A CA 1
ATOM 2280 C C . SER A 1 295 ? -7.09 -9.531 -7.945 1 97.62 295 SER A C 1
ATOM 2282 O O . SER A 1 295 ? -7.379 -10.688 -8.258 1 97.62 295 SER A O 1
ATOM 2284 N N . ALA A 1 296 ? -7.57 -8.531 -8.609 1 97.88 296 ALA A N 1
ATOM 2285 C CA . ALA A 1 296 ? -8.547 -8.617 -9.695 1 97.88 296 ALA A CA 1
ATOM 2286 C C . ALA A 1 296 ? -7.973 -9.375 -10.891 1 97.88 296 ALA A C 1
ATOM 2288 O O . ALA A 1 296 ? -8.711 -10 -11.648 1 97.88 296 ALA A O 1
ATOM 2289 N N . LEU A 1 297 ? -6.633 -9.375 -11.055 1 96.19 297 LEU A N 1
ATOM 2290 C CA . LEU A 1 297 ? -5.996 -10.039 -12.18 1 96.19 297 LEU A CA 1
ATOM 2291 C C . LEU A 1 297 ? -6.215 -11.547 -12.117 1 96.19 297 LEU A C 1
ATOM 2293 O O . LEU A 1 297 ? -6.465 -12.188 -13.141 1 96.19 297 LEU A O 1
ATOM 2297 N N . SER A 1 298 ? -6.121 -12.094 -10.938 1 97.62 298 SER A N 1
ATOM 2298 C CA . SER A 1 298 ? -6.328 -13.531 -10.758 1 97.62 298 SER A CA 1
ATOM 2299 C C . SER A 1 298 ? -7.809 -13.891 -10.867 1 97.62 298 SER A C 1
ATOM 2301 O O . SER A 1 298 ? -8.164 -14.922 -11.438 1 97.62 298 SER A O 1
ATOM 2303 N N . LEU A 1 299 ? -8.68 -13.016 -10.352 1 98.5 299 LEU A N 1
ATOM 2304 C CA . LEU A 1 299 ? -10.117 -13.273 -10.43 1 98.5 299 LEU A CA 1
ATOM 2305 C C . LEU A 1 299 ? -10.594 -13.242 -11.883 1 98.5 299 LEU A C 1
ATOM 2307 O O . LEU A 1 299 ? -11.414 -14.07 -12.289 1 98.5 299 LEU A O 1
ATOM 2311 N N . ALA A 1 300 ? -10.07 -12.289 -12.648 1 98.5 300 ALA A N 1
ATOM 2312 C CA . ALA A 1 300 ? -10.43 -12.219 -14.062 1 98.5 300 ALA A CA 1
ATOM 2313 C C . ALA A 1 300 ? -10.047 -13.5 -14.789 1 98.5 300 ALA A C 1
ATOM 2315 O O . ALA A 1 300 ? -10.82 -14.008 -15.617 1 98.5 300 ALA A O 1
ATOM 2316 N N . ALA A 1 301 ? -8.867 -14.008 -14.531 1 98.5 301 ALA A N 1
ATOM 2317 C CA . ALA A 1 301 ? -8.438 -15.266 -15.133 1 98.5 301 ALA A CA 1
ATOM 2318 C C . ALA A 1 301 ? -9.344 -16.422 -14.703 1 98.5 301 ALA A C 1
ATOM 2320 O O . ALA A 1 301 ? -9.727 -17.25 -15.523 1 98.5 301 ALA A O 1
ATOM 2321 N N . TYR A 1 302 ? -9.656 -16.422 -13.414 1 98.62 302 TYR A N 1
ATOM 2322 C CA . TYR A 1 302 ? -10.531 -17.453 -12.867 1 98.62 302 TYR A CA 1
ATOM 2323 C C . TYR A 1 302 ? -11.875 -17.469 -13.586 1 98.62 302 TYR A C 1
ATOM 2325 O O . TYR A 1 302 ? -12.359 -18.531 -13.984 1 98.62 302 TYR A O 1
ATOM 2333 N N . PHE A 1 303 ? -12.461 -16.266 -13.805 1 98.62 303 PHE A N 1
ATOM 2334 C CA . PH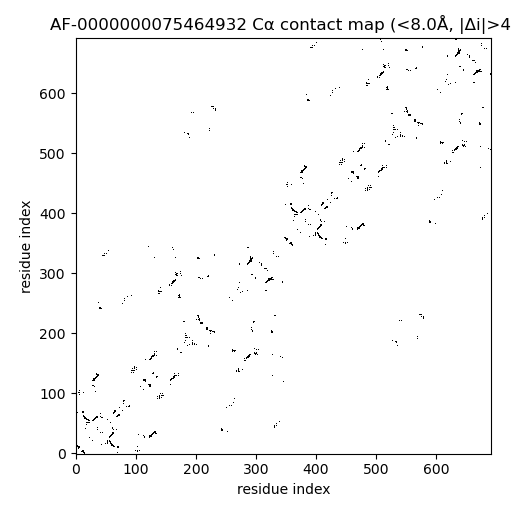E A 1 303 ? -13.719 -16.141 -14.539 1 98.62 303 PHE A CA 1
ATOM 2335 C C . PHE A 1 303 ? -13.57 -16.641 -15.969 1 98.62 303 PHE A C 1
ATOM 2337 O O . PHE A 1 303 ? -14.445 -17.344 -16.484 1 98.62 303 PHE A O 1
ATOM 2344 N N . ALA A 1 304 ? -12.477 -16.297 -16.562 1 98.56 304 ALA A N 1
ATOM 2345 C CA . ALA A 1 304 ? -12.25 -16.688 -17.953 1 98.56 304 ALA A CA 1
ATOM 2346 C C . ALA A 1 304 ? -12.164 -18.203 -18.078 1 98.56 304 ALA A C 1
ATOM 2348 O O . ALA A 1 304 ? -12.727 -18.781 -19.016 1 98.56 304 ALA A O 1
ATOM 2349 N N . VAL A 1 305 ? -11.484 -18.844 -17.172 1 98.81 305 VAL A N 1
ATOM 2350 C CA . VAL A 1 305 ? -11.367 -20.312 -17.203 1 98.81 305 VAL A CA 1
ATOM 2351 C C . VAL A 1 305 ? -12.742 -20.938 -17 1 98.81 305 VAL A C 1
ATOM 2353 O O . VAL A 1 305 ? -13.094 -21.906 -17.672 1 98.81 305 VAL A O 1
ATOM 2356 N N . GLN A 1 306 ? -13.508 -20.375 -16.062 1 98.69 306 GLN A N 1
ATOM 2357 C CA . GLN A 1 306 ? -14.859 -20.875 -15.852 1 98.69 306 GLN A CA 1
ATOM 2358 C C . GLN A 1 306 ? -15.688 -20.781 -17.125 1 98.69 306 GLN A C 1
ATOM 2360 O O . GLN A 1 306 ? -16.391 -21.719 -17.5 1 98.69 306 GLN A O 1
ATOM 2365 N N . ASN A 1 307 ? -15.633 -19.672 -17.734 1 98.5 307 ASN A N 1
ATOM 2366 C CA . ASN A 1 307 ? -16.375 -19.453 -18.969 1 98.5 307 ASN A CA 1
ATOM 2367 C C . ASN A 1 307 ? -15.93 -20.438 -20.062 1 98.5 307 ASN A C 1
ATOM 2369 O O . ASN A 1 307 ? -16.766 -20.969 -20.797 1 98.5 307 ASN A O 1
ATOM 2373 N N . ASP A 1 308 ? -14.648 -20.578 -20.219 1 98.5 308 ASP A N 1
ATOM 2374 C CA . ASP A 1 308 ? -14.125 -21.516 -21.203 1 98.5 308 ASP A CA 1
ATOM 2375 C C . ASP A 1 308 ? -14.609 -22.938 -20.922 1 98.5 308 ASP A C 1
ATOM 2377 O O . ASP A 1 308 ? -15.008 -23.656 -21.844 1 98.5 308 ASP A O 1
ATOM 2381 N N . ASP A 1 309 ? -14.508 -23.344 -19.672 1 98.62 309 ASP A N 1
ATOM 2382 C CA . ASP A 1 309 ? -14.984 -24.656 -19.281 1 98.62 309 ASP A CA 1
ATOM 2383 C C . ASP A 1 309 ? -16.469 -24.828 -19.609 1 98.62 309 ASP A C 1
ATOM 2385 O O . ASP A 1 309 ? -16.859 -25.844 -20.188 1 98.62 309 ASP A O 1
ATOM 2389 N N . ASP A 1 310 ? -17.281 -23.875 -19.266 1 98.44 310 ASP A N 1
ATOM 2390 C CA . ASP A 1 310 ? -18.703 -23.891 -19.547 1 98.44 310 ASP A CA 1
ATOM 2391 C C . ASP A 1 310 ? -18.969 -24.047 -21.047 1 98.44 310 ASP A C 1
ATOM 2393 O O . ASP A 1 310 ? -19.828 -24.828 -21.453 1 98.44 310 ASP A O 1
ATOM 2397 N N . ALA A 1 311 ? -18.25 -23.297 -21.781 1 98.12 311 ALA A N 1
ATOM 2398 C CA . ALA A 1 311 ? -18.453 -23.281 -23.234 1 98.12 311 ALA A CA 1
ATOM 2399 C C . ALA A 1 311 ? -18.156 -24.641 -23.844 1 98.12 311 ALA A C 1
ATOM 2401 O O . ALA A 1 311 ? -18.672 -24.984 -24.906 1 98.12 311 ALA A O 1
ATOM 2402 N N . LEU A 1 312 ? -17.359 -25.422 -23.188 1 97.44 312 LEU A N 1
ATOM 2403 C CA . LEU A 1 312 ? -16.969 -26.719 -23.703 1 97.44 312 LEU A CA 1
ATOM 2404 C C . LEU A 1 312 ? -17.797 -27.828 -23.047 1 97.44 312 LEU A C 1
ATOM 2406 O O . LEU A 1 312 ? -17.453 -29.016 -23.156 1 97.44 312 LEU A O 1
ATOM 2410 N N . GLY A 1 313 ? -18.828 -27.5 -22.266 1 97.19 313 GLY A N 1
ATOM 2411 C CA . GLY A 1 313 ? -19.75 -28.469 -21.703 1 97.19 313 GLY A CA 1
ATOM 2412 C C . GLY A 1 313 ? -19.516 -28.719 -20.219 1 97.19 313 GLY A C 1
ATOM 2413 O O . GLY A 1 313 ? -20.281 -29.438 -19.578 1 97.19 313 GLY A O 1
ATOM 2414 N N . GLY A 1 314 ? -18.5 -28.125 -19.672 1 96.81 314 GLY A N 1
ATOM 2415 C CA . GLY A 1 314 ? -18.234 -28.203 -18.234 1 96.81 314 GLY A CA 1
ATOM 2416 C C . GLY A 1 314 ? -17.609 -29.516 -17.828 1 96.81 314 GLY A C 1
ATOM 2417 O O . GLY A 1 314 ? -17.609 -30.484 -18.594 1 96.81 314 GLY A O 1
ATOM 2418 N N . GLY A 1 315 ? -16.938 -29.453 -16.594 1 95.44 315 GLY A N 1
ATOM 2419 C CA . GLY A 1 315 ? -16.453 -30.688 -15.984 1 95.44 315 GLY A CA 1
ATOM 2420 C C . GLY A 1 315 ? -14.977 -30.938 -16.25 1 95.44 315 GLY A C 1
ATOM 2421 O O . GLY A 1 315 ? -14.414 -31.922 -15.781 1 95.44 315 GLY A O 1
ATOM 2422 N N . PHE A 1 316 ? -14.305 -30.078 -16.938 1 96.81 316 PHE A N 1
ATOM 2423 C CA . PHE A 1 316 ? -12.891 -30.266 -17.234 1 96.81 316 PHE A CA 1
ATOM 2424 C C . PHE A 1 316 ? -12.016 -29.75 -16.094 1 96.81 316 PHE A C 1
ATOM 2426 O O . PHE A 1 316 ? -10.883 -30.203 -15.93 1 96.81 316 PHE A O 1
ATOM 2433 N N . VAL A 1 317 ? -12.516 -28.812 -15.398 1 98.5 317 VAL A N 1
ATOM 2434 C CA . VAL A 1 317 ? -11.711 -28.125 -14.398 1 98.5 317 VAL A CA 1
ATOM 2435 C C . VAL A 1 317 ? -12.445 -28.109 -13.062 1 98.5 317 VAL A C 1
ATOM 2437 O O . VAL A 1 317 ? -13.656 -27.859 -13.008 1 98.5 317 VAL A O 1
ATOM 2440 N N . ARG A 1 318 ? -11.758 -28.438 -11.984 1 98.5 318 ARG A N 1
ATOM 2441 C CA . ARG A 1 318 ? -12.258 -28.203 -10.633 1 98.5 318 ARG A CA 1
ATOM 2442 C C . ARG A 1 318 ? -11.922 -26.797 -10.164 1 98.5 318 ARG A C 1
ATOM 2444 O O . ARG A 1 318 ? -10.766 -26.375 -10.203 1 98.5 318 ARG A O 1
ATOM 2451 N N . PHE A 1 319 ? -12.984 -26.094 -9.797 1 98.62 319 PHE A N 1
ATOM 2452 C CA . PHE A 1 319 ? -12.82 -24.719 -9.328 1 98.62 319 PHE A CA 1
ATOM 2453 C C . PHE A 1 319 ? -12.984 -24.656 -7.812 1 98.62 319 PHE A C 1
ATOM 2455 O O . PHE A 1 319 ? -13.984 -25.125 -7.266 1 98.62 319 PHE A O 1
ATOM 2462 N N . LYS A 1 320 ? -11.984 -24.094 -7.129 1 98.69 320 LYS A N 1
ATOM 2463 C CA . LYS A 1 320 ? -12.047 -23.922 -5.68 1 98.69 320 LYS A CA 1
ATOM 2464 C C . LYS A 1 320 ? -11.883 -22.469 -5.293 1 98.69 320 LYS A C 1
ATOM 2466 O O . LYS A 1 320 ? -10.852 -21.844 -5.594 1 98.69 320 LYS A O 1
ATOM 2471 N N . GLU A 1 321 ? -12.875 -21.922 -4.695 1 98.19 321 GLU A N 1
ATOM 2472 C CA . GLU A 1 321 ? -12.836 -20.578 -4.152 1 98.19 321 GLU A CA 1
ATOM 2473 C C . GLU A 1 321 ? -12.594 -20.594 -2.645 1 98.19 321 GLU A C 1
ATOM 2475 O O . GLU A 1 321 ? -13.328 -21.25 -1.901 1 98.19 321 GLU A O 1
ATOM 2480 N N . LEU A 1 322 ? -11.602 -19.938 -2.236 1 98.62 322 LEU A N 1
ATOM 2481 C CA . LEU A 1 322 ? -11.273 -19.859 -0.816 1 98.62 322 LEU A CA 1
ATOM 2482 C C . LEU A 1 322 ? -11.68 -18.516 -0.229 1 98.62 322 LEU A C 1
ATOM 2484 O O . LEU A 1 322 ? -11.133 -17.484 -0.612 1 98.62 322 LEU A O 1
ATOM 2488 N N . HIS A 1 323 ? -12.539 -18.531 0.734 1 98.06 323 HIS A N 1
ATOM 2489 C CA . HIS A 1 323 ? -13.133 -17.312 1.299 1 98.06 323 HIS A CA 1
ATOM 2490 C C . HIS A 1 323 ? -12.148 -16.594 2.203 1 98.06 323 HIS A C 1
ATOM 2492 O O . HIS A 1 323 ? -11.492 -17.203 3.045 1 98.06 323 HIS A O 1
ATOM 2498 N N . GLY A 1 324 ? -12.078 -15.266 2.01 1 98.12 324 GLY A N 1
ATOM 2499 C CA . GLY A 1 324 ? -11.289 -14.406 2.871 1 98.12 324 GLY A CA 1
ATOM 2500 C C . GLY A 1 324 ? -9.797 -14.523 2.629 1 98.12 324 GLY A C 1
ATOM 2501 O O . GLY A 1 324 ? -8.992 -14.203 3.506 1 98.12 324 GLY A O 1
ATOM 2502 N N . THR A 1 325 ? -9.367 -15.078 1.503 1 98.75 325 THR A N 1
ATOM 2503 C CA . THR A 1 325 ? -7.941 -15.281 1.26 1 98.75 325 THR A CA 1
ATOM 2504 C C . THR A 1 325 ? -7.469 -14.445 0.076 1 98.75 325 THR A C 1
ATOM 2506 O O . THR A 1 325 ? -8.273 -14.047 -0.771 1 98.75 325 THR A O 1
ATOM 2509 N N . ASN A 1 326 ? -6.207 -14.117 0.14 1 98.75 326 ASN A N 1
ATOM 2510 C CA . ASN A 1 326 ? -5.621 -13.32 -0.937 1 98.75 326 ASN A CA 1
ATOM 2511 C C . ASN A 1 326 ? -4.594 -14.125 -1.728 1 98.75 326 ASN A C 1
ATOM 2513 O O . ASN A 1 326 ? -4.625 -15.359 -1.73 1 98.75 326 ASN A O 1
ATOM 2517 N N . HIS A 1 327 ? -3.752 -13.438 -2.525 1 98.75 327 HIS A N 1
ATOM 2518 C CA . HIS A 1 327 ? -2.781 -14 -3.457 1 98.75 327 HIS A CA 1
ATOM 2519 C C . HIS A 1 327 ? -1.735 -14.836 -2.725 1 98.75 327 HIS A C 1
ATOM 2521 O O . HIS A 1 327 ? -1.021 -15.625 -3.344 1 98.75 327 HIS A O 1
ATOM 2527 N N . PHE A 1 328 ? -1.587 -14.664 -1.386 1 98.81 328 PHE A N 1
ATOM 2528 C CA . PHE A 1 328 ? -0.571 -15.336 -0.586 1 98.81 328 PHE A CA 1
ATOM 2529 C C . PHE A 1 328 ? -1.212 -16.328 0.384 1 98.81 328 PHE A C 1
ATOM 2531 O O . PHE A 1 328 ? -0.745 -16.484 1.514 1 98.81 328 PHE A O 1
ATOM 2538 N N . VAL A 1 329 ? -2.258 -16.922 -0.025 1 98.69 329 VAL A N 1
ATOM 2539 C CA . VAL A 1 329 ? -2.973 -17.859 0.833 1 98.69 329 VAL A CA 1
ATOM 2540 C C . VAL A 1 329 ? -2.033 -18.984 1.265 1 98.69 329 VAL A C 1
ATOM 2542 O O . VAL A 1 329 ? -2.131 -19.484 2.387 1 98.69 329 VAL A O 1
ATOM 2545 N N . HIS A 1 330 ? -1.05 -19.375 0.437 1 98.5 330 HIS A N 1
ATOM 2546 C CA . HIS A 1 330 ? -0.101 -20.438 0.779 1 98.5 330 HIS A CA 1
ATOM 2547 C C . HIS A 1 330 ? 0.817 -20 1.917 1 98.5 330 HIS A C 1
ATOM 2549 O O . HIS A 1 330 ? 1.447 -20.844 2.566 1 98.5 330 HIS A O 1
ATOM 2555 N N . TRP A 1 331 ? 0.967 -18.75 2.137 1 98.38 331 TRP A N 1
ATOM 2556 C CA . TRP A 1 331 ? 1.729 -18.203 3.256 1 98.38 331 TRP A CA 1
ATOM 2557 C C . TRP A 1 331 ? 0.831 -17.969 4.465 1 98.38 331 TRP A C 1
ATOM 2559 O O . TRP A 1 331 ? 1.172 -18.359 5.586 1 98.38 331 TRP A O 1
ATOM 2569 N N . ASP A 1 332 ? -0.362 -17.375 4.223 1 98.44 332 ASP A N 1
ATOM 2570 C CA . ASP A 1 332 ? -1.258 -16.969 5.301 1 98.44 332 ASP A CA 1
ATOM 2571 C C . ASP A 1 332 ? -2.01 -18.172 5.871 1 98.44 332 ASP A C 1
ATOM 2573 O O . ASP A 1 332 ? -2.324 -18.203 7.062 1 98.44 332 ASP A O 1
ATOM 2577 N N . GLU A 1 333 ? -2.406 -19.141 4.996 1 98.31 333 GLU A N 1
ATOM 2578 C CA . GLU A 1 333 ? -3.201 -20.312 5.363 1 98.31 333 GLU A CA 1
ATOM 2579 C C . GLU A 1 333 ? -2.654 -21.578 4.707 1 98.31 333 GLU A C 1
ATOM 2581 O O . GLU A 1 333 ? -3.357 -22.234 3.939 1 98.31 333 GLU A O 1
ATOM 2586 N N . PRO A 1 334 ? -1.464 -21.984 5.094 1 98.31 334 PRO A N 1
ATOM 2587 C CA . PRO A 1 334 ? -0.847 -23.125 4.422 1 98.31 334 PRO A CA 1
ATOM 2588 C C . PRO A 1 334 ? -1.656 -24.422 4.586 1 98.31 334 PRO A C 1
ATOM 2590 O O . PRO A 1 334 ? -1.773 -25.203 3.639 1 98.31 334 PRO A O 1
ATOM 2593 N N . GLU A 1 335 ? -2.271 -24.672 5.734 1 98 335 GLU A N 1
ATOM 2594 C CA . GLU A 1 335 ? -3.066 -25.875 5.961 1 98 335 GLU A CA 1
ATOM 2595 C C . GLU A 1 335 ? -4.273 -25.922 5.027 1 98 335 GLU A C 1
ATOM 2597 O O . GLU A 1 335 ? -4.613 -26.984 4.496 1 98 335 GLU A O 1
ATOM 2602 N N . LEU A 1 336 ? -4.867 -24.766 4.895 1 98.44 336 LEU A N 1
ATOM 2603 C CA . LEU A 1 336 ? -6.027 -24.688 4.016 1 98.44 336 LEU A CA 1
ATOM 2604 C C . LEU A 1 336 ? -5.66 -25.062 2.586 1 98.44 336 LEU A C 1
ATOM 2606 O O . LEU A 1 336 ? -6.406 -25.797 1.919 1 98.44 336 LEU A O 1
ATOM 2610 N N . ILE A 1 337 ? -4.535 -24.641 2.092 1 98.56 337 ILE A N 1
ATOM 2611 C CA . ILE A 1 337 ? -4.09 -24.922 0.73 1 98.56 337 ILE A CA 1
ATOM 2612 C C . ILE A 1 337 ? -3.785 -26.406 0.583 1 98.56 337 ILE A C 1
ATOM 2614 O O . ILE A 1 337 ? -4.188 -27.047 -0.399 1 98.56 337 ILE A O 1
ATOM 2618 N N . LEU A 1 338 ? -3.092 -26.984 1.562 1 98 338 LEU A N 1
ATOM 2619 C CA . LEU A 1 338 ? -2.742 -28.391 1.493 1 98 338 LEU A CA 1
ATOM 2620 C C . LEU A 1 338 ? -3.994 -29.266 1.458 1 98 338 LEU A C 1
ATOM 2622 O O . LEU A 1 338 ? -4.102 -30.172 0.628 1 98 338 LEU A O 1
ATOM 2626 N N . LYS A 1 339 ? -4.945 -28.906 2.277 1 97.94 339 LYS A N 1
ATOM 2627 C CA . LYS A 1 339 ? -6.207 -29.625 2.281 1 97.94 339 LYS A CA 1
ATOM 2628 C C . LYS A 1 339 ? -6.941 -29.469 0.954 1 97.94 339 LYS A C 1
ATOM 2630 O O . LYS A 1 339 ? -7.496 -30.422 0.418 1 97.94 339 LYS A O 1
ATOM 2635 N N . THR A 1 340 ? -6.949 -28.281 0.442 1 98.5 340 THR A N 1
ATOM 2636 C CA . THR A 1 340 ? -7.66 -27.984 -0.797 1 98.5 340 THR A CA 1
ATOM 2637 C C . THR A 1 340 ? -7.016 -28.703 -1.976 1 98.5 340 THR A C 1
ATOM 2639 O O . THR A 1 340 ? -7.715 -29.281 -2.816 1 98.5 340 THR A O 1
ATOM 2642 N N . VAL A 1 341 ? -5.684 -28.703 -2.039 1 97.88 341 VAL A N 1
ATOM 2643 C CA . VAL A 1 341 ? -4.949 -29.375 -3.104 1 97.88 341 VAL A CA 1
ATOM 2644 C C . VAL A 1 341 ? -5.273 -30.875 -3.086 1 97.88 341 VAL A C 1
ATOM 2646 O O . VAL A 1 341 ? -5.59 -31.453 -4.125 1 97.88 341 VAL A O 1
ATOM 2649 N N . MET A 1 342 ? -5.27 -31.469 -1.926 1 96.25 342 MET A N 1
ATOM 2650 C CA . MET A 1 342 ? -5.539 -32.906 -1.813 1 96.25 342 MET A CA 1
ATOM 2651 C C . MET A 1 342 ? -6.988 -33.219 -2.17 1 96.25 342 MET A C 1
ATOM 2653 O O . MET A 1 342 ? -7.273 -34.219 -2.799 1 96.25 342 MET A O 1
ATOM 2657 N N . ALA A 1 343 ? -7.867 -32.312 -1.805 1 97.06 343 ALA A N 1
ATOM 2658 C CA . ALA A 1 343 ? -9.273 -32.469 -2.16 1 97.06 343 ALA A CA 1
ATOM 2659 C C . ALA A 1 343 ? -9.469 -32.438 -3.672 1 97.06 343 ALA A C 1
ATOM 2661 O O . ALA A 1 343 ? -10.336 -33.094 -4.219 1 97.06 343 ALA A O 1
ATOM 2662 N N . CYS A 1 344 ? -8.648 -31.672 -4.363 1 97.06 344 CYS A N 1
ATOM 2663 C CA . CYS A 1 344 ? -8.758 -31.5 -5.809 1 97.06 344 CYS A CA 1
ATOM 2664 C C . CYS A 1 344 ? -8.336 -32.781 -6.539 1 97.06 344 CYS A C 1
ATOM 2666 O O . CYS A 1 344 ? -8.844 -33.062 -7.621 1 97.06 344 CYS A O 1
ATOM 2668 N N . ILE A 1 345 ? -7.418 -33.594 -5.953 1 94.94 345 ILE A N 1
ATOM 2669 C CA . ILE A 1 345 ? -6.879 -34.719 -6.703 1 94.94 345 ILE A CA 1
ATOM 2670 C C . ILE A 1 345 ? -7.516 -36 -6.215 1 94.94 345 ILE A C 1
ATOM 2672 O O . ILE A 1 345 ? -7.141 -37.094 -6.66 1 94.94 345 ILE A O 1
ATOM 2676 N N . GLU A 1 346 ? -8.43 -36 -5.234 1 88.44 346 GLU A N 1
ATOM 2677 C CA . GLU A 1 346 ? -9.195 -37.156 -4.812 1 88.44 346 GLU A CA 1
ATOM 2678 C C . GLU A 1 346 ? -10.328 -37.469 -5.789 1 88.44 346 GLU A C 1
ATOM 2680 O O . GLU A 1 346 ? -10.914 -36.562 -6.367 1 88.44 346 GLU A O 1
ATOM 2685 N N . MET B 1 1 ? -24.531 19.172 14.203 1 86.25 1 MET B N 1
ATOM 2686 C CA . MET B 1 1 ? -23.109 19.406 13.992 1 86.25 1 MET B CA 1
ATOM 2687 C C . MET B 1 1 ? -22.688 20.766 14.547 1 86.25 1 MET B C 1
ATOM 2689 O O . MET B 1 1 ? -23.344 21.781 14.273 1 86.25 1 MET B O 1
ATOM 2693 N N . GLN B 1 2 ? -21.75 20.828 15.445 1 96.19 2 GLN B N 1
ATOM 2694 C CA . GLN B 1 2 ? -21.281 22.094 16.031 1 96.19 2 GLN B CA 1
ATOM 2695 C C . GLN B 1 2 ? -20.516 22.922 15.008 1 96.19 2 GLN B C 1
ATOM 2697 O O . GLN B 1 2 ? -19.766 22.375 14.195 1 96.19 2 GLN B O 1
ATOM 2702 N N . GLN B 1 3 ? -20.828 24.25 14.992 1 98.19 3 GLN B N 1
ATOM 2703 C CA . GLN B 1 3 ? -20.188 25.156 14.047 1 98.19 3 GLN B CA 1
ATOM 2704 C C . GLN B 1 3 ? -19.891 26.5 14.711 1 98.19 3 GLN B C 1
ATOM 2706 O O . GLN B 1 3 ? -20.531 26.875 15.688 1 98.19 3 GLN B O 1
ATOM 2711 N N . ILE B 1 4 ? -18.984 27.188 14.219 1 98.06 4 ILE B N 1
ATOM 2712 C CA . ILE B 1 4 ? -18.672 28.562 14.602 1 98.06 4 ILE B CA 1
ATOM 2713 C C . ILE B 1 4 ? -18.578 29.438 13.352 1 98.06 4 ILE B C 1
ATOM 2715 O O . ILE B 1 4 ? -17.969 29.047 12.352 1 98.06 4 ILE B O 1
ATOM 2719 N N . VAL B 1 5 ? -19.266 30.547 13.359 1 97.94 5 VAL B N 1
ATOM 2720 C CA . VAL B 1 5 ? -19.125 31.547 12.297 1 97.94 5 VAL B CA 1
ATOM 2721 C C . VAL B 1 5 ? -17.766 32.219 12.398 1 97.94 5 VAL B C 1
ATOM 2723 O O . VAL B 1 5 ? -17.375 32.688 13.477 1 97.94 5 VAL B O 1
ATOM 2726 N N . VAL B 1 6 ? -17.047 32.375 11.258 1 97.56 6 VAL B N 1
ATOM 2727 C CA . VAL B 1 6 ? -15.641 32.719 11.398 1 97.56 6 VAL B CA 1
ATOM 2728 C C . VAL B 1 6 ? -15.352 34 10.617 1 97.56 6 VAL B C 1
ATOM 2730 O O . VAL B 1 6 ? -14.188 34.406 10.461 1 97.56 6 VAL B O 1
ATOM 2733 N N . ASP B 1 7 ? -16.344 34.562 10.055 1 93.44 7 ASP B N 1
ATOM 2734 C CA . ASP B 1 7 ? -16.188 35.875 9.406 1 93.44 7 ASP B CA 1
ATOM 2735 C C . ASP B 1 7 ? -17.531 36.594 9.32 1 93.44 7 ASP B C 1
ATOM 2737 O O . ASP B 1 7 ? -18.531 36.156 9.883 1 93.44 7 ASP B O 1
ATOM 2741 N N . ASP B 1 8 ? -17.453 37.75 8.688 1 92 8 ASP B N 1
ATOM 2742 C CA . ASP B 1 8 ? -18.656 38.562 8.617 1 92 8 ASP B CA 1
ATOM 2743 C C . ASP B 1 8 ? -19.594 38.094 7.52 1 92 8 ASP B C 1
ATOM 2745 O O . ASP B 1 8 ? -20.734 38.531 7.43 1 92 8 ASP B O 1
ATOM 2749 N N . GLN B 1 9 ? -19.219 37.125 6.738 1 93.88 9 GLN B N 1
ATOM 2750 C CA . GLN B 1 9 ? -20.016 36.594 5.645 1 93.88 9 GLN B CA 1
ATOM 2751 C C . GLN B 1 9 ? -20.734 35.312 6.055 1 93.88 9 GLN B C 1
ATOM 2753 O O . GLN B 1 9 ? -21.188 34.531 5.203 1 93.88 9 GLN B O 1
ATOM 2758 N N . GLU B 1 10 ? -20.719 35 7.289 1 95.62 10 GLU B N 1
ATOM 2759 C CA . GLU B 1 10 ? -21.422 33.844 7.871 1 95.62 10 GLU B CA 1
ATOM 2760 C C . GLU B 1 10 ? -20.766 32.531 7.473 1 95.62 10 GLU B C 1
ATOM 2762 O O . GLU B 1 10 ? -21.422 31.5 7.418 1 95.62 10 GLU B O 1
ATOM 2767 N N . THR B 1 11 ? -19.484 32.688 7.078 1 97.44 11 THR B N 1
ATOM 2768 C CA . THR B 1 11 ? -18.703 31.453 6.883 1 97.44 11 THR B CA 1
ATOM 2769 C C . THR B 1 11 ? -18.609 30.656 8.18 1 97.44 11 THR B C 1
ATOM 2771 O O . THR B 1 11 ? -18.344 31.234 9.242 1 97.44 11 THR B O 1
ATOM 2774 N N . LYS B 1 12 ? -18.828 29.328 8.062 1 98.25 12 LYS B N 1
ATOM 2775 C CA . LYS B 1 12 ? -18.828 28.484 9.258 1 98.25 12 LYS B CA 1
ATOM 2776 C C . LYS B 1 12 ? -17.797 27.359 9.133 1 98.25 12 LYS B C 1
ATOM 2778 O O . LYS B 1 12 ? -17.594 26.812 8.047 1 98.25 12 LYS B O 1
ATOM 2783 N N . LEU B 1 13 ? -17.172 27.062 10.203 1 98.38 13 LEU B N 1
ATOM 2784 C CA . LEU B 1 13 ? -16.375 25.844 10.344 1 98.38 13 LEU B CA 1
ATOM 2785 C C . LEU B 1 13 ? -17 24.891 11.367 1 98.38 13 LEU B C 1
ATOM 2787 O O . LEU B 1 13 ? -17.344 25.312 12.469 1 98.38 13 LEU B O 1
ATOM 2791 N N . SER B 1 14 ? -17.188 23.688 10.93 1 98.5 14 SER B N 1
ATOM 2792 C CA . SER B 1 14 ? -17.672 22.656 11.852 1 98.5 14 SER B CA 1
ATOM 2793 C C . SER B 1 14 ? -16.531 22.109 12.703 1 98.5 14 SER B C 1
ATOM 2795 O O . SER B 1 14 ? -15.359 22.234 12.352 1 98.5 14 SER B O 1
ATOM 2797 N N . TYR B 1 15 ? -16.891 21.562 13.922 1 98.75 15 TYR B N 1
ATOM 2798 C CA . TYR B 1 15 ? -15.844 21.031 14.789 1 98.75 15 TYR B CA 1
ATOM 2799 C C . TYR B 1 15 ? -16.391 19.938 15.703 1 98.75 15 TYR B C 1
ATOM 2801 O O . TYR B 1 15 ? -17.609 19.812 15.875 1 98.75 15 TYR B O 1
ATOM 2809 N N . ILE B 1 16 ? -15.5 19.078 16.125 1 98.62 16 ILE B N 1
ATOM 2810 C CA . ILE B 1 16 ? -15.766 18.188 17.234 1 98.62 16 ILE B CA 1
ATOM 2811 C C . ILE B 1 16 ? -14.938 18.609 18.453 1 98.62 16 ILE B C 1
ATOM 2813 O O . ILE B 1 16 ? -13.867 19.203 18.297 1 98.62 16 ILE B O 1
ATOM 2817 N N . ASP B 1 17 ? -15.461 18.359 19.609 1 98.25 17 ASP B N 1
ATOM 2818 C CA . ASP B 1 17 ? -14.93 18.875 20.859 1 98.25 17 ASP B CA 1
ATOM 2819 C C . ASP B 1 17 ? -14.805 17.781 21.906 1 98.25 17 ASP B C 1
ATOM 2821 O O . ASP B 1 17 ? -15.789 17.125 22.25 1 98.25 17 ASP B O 1
ATOM 2825 N N . SER B 1 18 ? -13.547 17.594 22.422 1 97.19 18 SER B N 1
ATOM 2826 C CA . SER B 1 18 ? -13.312 16.562 23.422 1 97.19 18 SER B CA 1
ATOM 2827 C C . SER B 1 18 ? -13.977 16.922 24.75 1 97.19 18 SER B C 1
ATOM 2829 O O . SER B 1 18 ? -14.133 16.062 25.625 1 97.19 18 SER B O 1
ATOM 2831 N N . GLY B 1 19 ? -14.289 18.219 24.922 1 95.38 19 GLY B N 1
ATOM 2832 C CA . GLY B 1 19 ? -14.898 18.688 26.156 1 95.38 19 GLY B CA 1
ATOM 2833 C C . GLY B 1 19 ? -13.883 19.109 27.203 1 95.38 19 GLY B C 1
ATOM 2834 O O . GLY B 1 19 ? -12.68 18.953 27.016 1 95.38 19 GLY B O 1
ATOM 2835 N N . VAL B 1 20 ? -14.398 19.797 28.219 1 94.75 20 VAL B N 1
ATOM 2836 C CA . VAL B 1 20 ? -13.57 20.219 29.344 1 94.75 20 VAL B CA 1
ATOM 2837 C C . VAL B 1 20 ? -13.047 19 30.094 1 94.75 20 VAL B C 1
ATOM 2839 O O . VAL B 1 20 ? -13.82 18.109 30.453 1 94.75 20 VAL B O 1
ATOM 2842 N N . PRO B 1 21 ? -11.672 18.953 30.156 1 93.25 21 PRO B N 1
ATOM 2843 C CA . PRO B 1 21 ? -11.148 17.812 30.906 1 93.25 21 PRO B CA 1
ATOM 2844 C C . PRO B 1 21 ? -11.617 17.812 32.375 1 93.25 21 PRO B C 1
ATOM 2846 O O . PRO B 1 21 ? -11.773 18.859 32.969 1 93.25 21 PRO B O 1
ATOM 2849 N N . ALA B 1 22 ? -11.945 16.609 32.844 1 80.62 22 ALA B N 1
ATOM 2850 C CA . ALA B 1 22 ? -12.43 16.453 34.219 1 80.62 22 ALA B CA 1
ATOM 2851 C C . ALA B 1 22 ? -11.336 16.812 35.219 1 80.62 22 ALA B C 1
ATOM 2853 O O . ALA B 1 22 ? -10.242 16.25 35.188 1 80.62 22 ALA B O 1
ATOM 2854 N N . SER B 1 23 ? -10.609 17.875 34.969 1 61.5 23 SER B N 1
ATOM 2855 C CA . SER B 1 23 ? -9.453 18.172 35.781 1 61.5 23 SER B CA 1
ATOM 2856 C C . SER B 1 23 ? -9.844 18.266 37.281 1 61.5 23 SER B C 1
ATOM 2858 O O . SER B 1 23 ? -10.922 18.766 37.594 1 61.5 23 SER B O 1
ATOM 2860 N N . LYS B 1 24 ? -8.961 17.344 37.875 1 54.16 24 LYS B N 1
ATOM 2861 C CA . LYS B 1 24 ? -8.836 17.375 39.344 1 54.16 24 LYS B CA 1
ATOM 2862 C C . LYS B 1 24 ? -8.656 18.797 39.844 1 54.16 24 LYS B C 1
ATOM 2864 O O . LYS B 1 24 ? -8.758 19.062 41.031 1 54.16 24 LYS B O 1
ATOM 2869 N N . SER B 1 25 ? -8.125 19.609 38.969 1 50.72 25 SER B N 1
ATOM 2870 C CA . SER B 1 25 ? -7.676 20.859 39.562 1 50.72 25 SER B CA 1
ATOM 2871 C C . SER B 1 25 ? -8.344 22.062 38.906 1 50.72 25 SER B C 1
ATOM 2873 O O . SER B 1 25 ? -7.691 23.062 38.625 1 50.72 25 SER B O 1
ATOM 2875 N N . GLY B 1 26 ? -9.594 22.078 38.469 1 60.38 26 GLY B N 1
ATOM 2876 C CA . GLY B 1 26 ? -10.289 23.312 38.094 1 60.38 26 GLY B CA 1
ATOM 2877 C C . GLY B 1 26 ? -10.133 23.672 36.656 1 60.38 26 GLY B C 1
ATOM 2878 O O . GLY B 1 26 ? -9.922 22.797 35.781 1 60.38 26 GLY B O 1
ATOM 2879 N N . ASN B 1 27 ? -10.328 24.984 36.156 1 73 27 ASN B N 1
ATOM 2880 C CA . ASN B 1 27 ? -10.273 25.625 34.844 1 73 27 ASN B CA 1
ATOM 2881 C C . ASN B 1 27 ? -8.844 25.969 34.469 1 73 27 ASN B C 1
ATOM 2883 O O . ASN B 1 27 ? -8.531 27.141 34.188 1 73 27 ASN B O 1
ATOM 2887 N N . ASN B 1 28 ? -7.895 24.906 34.375 1 88.5 28 ASN B N 1
ATOM 2888 C CA . ASN B 1 28 ? -6.5 25.188 34.062 1 88.5 28 ASN B CA 1
ATOM 2889 C C . ASN B 1 28 ? -6.031 24.391 32.844 1 88.5 28 ASN B C 1
ATOM 2891 O O . ASN B 1 28 ? -4.836 24.125 32.688 1 88.5 28 ASN B O 1
ATOM 2895 N N . TYR B 1 29 ? -6.887 23.969 32.062 1 95.19 29 TYR B N 1
ATOM 2896 C CA . TYR B 1 29 ? -6.527 23.141 30.922 1 95.19 29 TYR B CA 1
ATOM 2897 C C . TYR B 1 29 ? -6.074 24 29.75 1 95.19 29 TYR B C 1
ATOM 2899 O O . TYR B 1 29 ? -6.363 25.203 29.703 1 95.19 29 TYR B O 1
ATOM 2907 N N . THR B 1 30 ? -5.258 23.453 28.906 1 96.5 30 THR B N 1
ATOM 2908 C CA . THR B 1 30 ? -4.859 24.062 27.641 1 96.5 30 THR B CA 1
ATOM 2909 C C . THR B 1 30 ? -5.738 23.547 26.5 1 96.5 30 THR B C 1
ATOM 2911 O O . THR B 1 30 ? -6.094 22.375 26.469 1 96.5 30 THR B O 1
ATOM 2914 N N . THR B 1 31 ? -6.129 24.422 25.609 1 97.81 31 THR B N 1
ATOM 2915 C CA . THR B 1 31 ? -6.945 24.031 24.469 1 97.81 31 THR B CA 1
ATOM 2916 C C . THR B 1 31 ? -6.09 23.891 23.203 1 97.81 31 THR B C 1
ATOM 2918 O O . THR B 1 31 ? -5.293 24.781 22.891 1 97.81 31 THR B O 1
ATOM 2921 N N . ILE B 1 32 ? -6.199 22.781 22.547 1 98.69 32 ILE B N 1
ATOM 2922 C CA . ILE B 1 32 ? -5.559 22.578 21.25 1 98.69 32 ILE B CA 1
ATOM 2923 C C . ILE B 1 32 ? -6.602 22.656 20.141 1 98.69 32 ILE B C 1
ATOM 2925 O O . ILE B 1 32 ? -7.547 21.859 20.109 1 98.69 32 ILE B O 1
ATOM 2929 N N . PHE B 1 33 ? -6.469 23.609 19.266 1 98.88 33 PHE B N 1
ATOM 2930 C CA . PHE B 1 33 ? -7.266 23.688 18.047 1 98.88 33 PHE B CA 1
ATOM 2931 C C . PHE B 1 33 ? -6.586 22.938 16.906 1 98.88 33 PHE B C 1
ATOM 2933 O O . PHE B 1 33 ? -5.578 23.391 16.359 1 98.88 33 PHE B O 1
ATOM 2940 N N . ALA B 1 34 ? -7.18 21.812 16.562 1 98.94 34 ALA B N 1
ATOM 2941 C CA . ALA B 1 34 ? -6.531 20.891 15.633 1 98.94 34 ALA B CA 1
ATOM 2942 C C . ALA B 1 34 ? -7.133 21 14.234 1 98.94 34 ALA B C 1
ATOM 2944 O O . ALA B 1 34 ? -8.352 21.078 14.078 1 98.94 34 ALA B O 1
ATOM 2945 N N . ILE B 1 35 ? -6.281 21 13.234 1 98.81 35 ILE B N 1
ATOM 2946 C CA . ILE B 1 35 ? -6.672 21.125 11.836 1 98.81 35 ILE B CA 1
ATOM 2947 C C . ILE B 1 35 ? -6.191 19.906 11.055 1 98.81 35 ILE B C 1
ATOM 2949 O O . ILE B 1 35 ? -4.992 19.625 11 1 98.81 35 ILE B O 1
ATOM 2953 N N . HIS B 1 36 ? -7.086 19.219 10.422 1 98.19 36 HIS B N 1
ATOM 2954 C CA . HIS B 1 36 ? -6.812 17.938 9.766 1 98.19 36 HIS B CA 1
ATOM 2955 C C . HIS B 1 36 ? -6.156 18.156 8.406 1 98.19 36 HIS B C 1
ATOM 2957 O O . HIS B 1 36 ? -6.176 19.266 7.871 1 98.19 36 HIS B O 1
ATOM 2963 N N . GLY B 1 37 ? -5.574 17.078 7.871 1 96.56 37 GLY B N 1
ATOM 2964 C CA . GLY B 1 37 ? -4.898 17.109 6.586 1 96.56 37 GLY B CA 1
ATOM 2965 C C . GLY B 1 37 ? -5.809 16.734 5.426 1 96.56 37 GLY B C 1
ATOM 2966 O O . GLY B 1 37 ? -7.031 16.75 5.566 1 96.56 37 GLY B O 1
ATOM 2967 N N . SER B 1 38 ? -5.207 16.516 4.273 1 93.81 38 SER B N 1
ATOM 2968 C CA . SER B 1 38 ? -5.945 16.203 3.053 1 93.81 38 SER B CA 1
ATOM 2969 C C . SER B 1 38 ? -6.566 14.812 3.123 1 93.81 38 SER B C 1
ATOM 2971 O O . SER B 1 38 ? -5.953 13.883 3.646 1 93.81 38 SER B O 1
ATOM 2973 N N . VAL B 1 39 ? -7.781 14.656 2.611 1 93.5 39 VAL B N 1
ATOM 2974 C CA . VAL B 1 39 ? -8.508 13.398 2.443 1 93.5 39 VAL B CA 1
ATOM 2975 C C . VAL B 1 39 ? -9.172 13.008 3.762 1 93.5 39 VAL B C 1
ATOM 2977 O O . VAL B 1 39 ? -10.078 12.172 3.781 1 93.5 39 VAL B O 1
ATOM 2980 N N . PHE B 1 40 ? -8.805 13.609 4.902 1 96.38 40 PHE B N 1
ATOM 2981 C CA . PHE B 1 40 ? -9.328 13.219 6.207 1 96.38 40 PHE B CA 1
ATOM 2982 C C . PHE B 1 40 ? -10.18 14.336 6.805 1 96.38 40 PHE B C 1
ATOM 2984 O O . PHE B 1 40 ? -10.008 15.508 6.457 1 96.38 40 PHE B O 1
ATOM 2991 N N . THR B 1 41 ? -11.016 13.953 7.691 1 97.31 41 THR B N 1
ATOM 2992 C CA . THR B 1 41 ? -11.828 14.906 8.438 1 97.31 41 THR B CA 1
ATOM 2993 C C . THR B 1 41 ? -11.289 15.086 9.852 1 97.31 41 THR B C 1
ATOM 2995 O O . THR B 1 41 ? -10.289 14.469 10.227 1 97.31 41 THR B O 1
ATOM 2998 N N . ASN B 1 42 ? -11.945 15.938 10.578 1 98.31 42 ASN B N 1
ATOM 2999 C CA . ASN B 1 42 ? -11.539 16.188 11.961 1 98.31 42 ASN B CA 1
ATOM 3000 C C . ASN B 1 42 ? -11.664 14.93 12.812 1 98.31 42 ASN B C 1
ATOM 3002 O O . ASN B 1 42 ? -11.055 14.836 13.875 1 98.31 42 ASN B O 1
ATOM 3006 N N . HIS B 1 43 ? -12.352 13.867 12.344 1 98.31 43 HIS B N 1
ATOM 3007 C CA . HIS B 1 43 ? -12.516 12.633 13.102 1 98.31 43 HIS B CA 1
ATOM 3008 C C . HIS B 1 43 ? -11.203 11.859 13.18 1 98.31 43 HIS B C 1
ATOM 3010 O O . HIS B 1 43 ? -11.07 10.93 13.984 1 98.31 43 HIS B O 1
ATOM 3016 N N . VAL B 1 44 ? -10.219 12.234 12.406 1 98.31 44 VAL B N 1
ATOM 3017 C CA . VAL B 1 44 ? -8.914 11.578 12.445 1 98.31 44 VAL B CA 1
ATOM 3018 C C . VAL B 1 44 ? -8.258 11.82 13.797 1 98.31 44 VAL B C 1
ATOM 3020 O O . VAL B 1 44 ? -7.32 11.117 14.172 1 98.31 44 VAL B O 1
ATOM 3023 N N . PHE B 1 45 ? -8.758 12.789 14.586 1 98.62 45 PHE B N 1
ATOM 3024 C CA . PHE B 1 45 ? -8.164 13.164 15.867 1 98.62 45 PHE B CA 1
ATOM 3025 C C . PHE B 1 45 ? -8.898 12.492 17.016 1 98.62 45 PHE B C 1
ATOM 3027 O O . PHE B 1 45 ? -8.648 12.797 18.188 1 98.62 45 PHE B O 1
ATOM 3034 N N . GLU B 1 46 ? -9.789 11.57 16.781 1 98 46 GLU B N 1
ATOM 3035 C CA . GLU B 1 46 ? -10.648 11.023 17.828 1 98 46 GLU B CA 1
ATOM 3036 C C . GLU B 1 46 ? -9.828 10.312 18.906 1 98 46 GLU B C 1
ATOM 3038 O O . GLU B 1 46 ? -10.164 10.391 20.078 1 98 46 GLU B O 1
ATOM 3043 N N . LYS B 1 47 ? -8.82 9.617 18.516 1 97.69 47 LYS B N 1
ATOM 3044 C CA . LYS B 1 47 ? -8.008 8.938 19.531 1 97.69 47 LYS B CA 1
ATOM 3045 C C . LYS B 1 47 ? -7.23 9.945 20.375 1 97.69 47 LYS B C 1
ATOM 3047 O O . LYS B 1 47 ? -7.027 9.727 21.562 1 97.69 47 LYS B O 1
ATOM 3052 N N . LEU B 1 48 ? -6.773 10.984 19.719 1 97.75 48 LEU B N 1
ATOM 3053 C CA . LEU B 1 48 ? -6.129 12.07 20.453 1 97.75 48 LEU B CA 1
ATOM 3054 C C . LEU B 1 48 ? -7.09 12.68 21.469 1 97.75 48 LEU B C 1
ATOM 3056 O O . LEU B 1 48 ? -6.715 12.922 22.625 1 97.75 48 LEU B O 1
ATOM 3060 N N . MET B 1 49 ? -8.273 12.906 21.062 1 97.88 49 MET B N 1
ATOM 3061 C CA . MET B 1 49 ? -9.312 13.5 21.906 1 97.88 49 MET B CA 1
ATOM 3062 C C . MET B 1 49 ? -9.617 12.602 23.094 1 97.88 49 MET B C 1
ATOM 3064 O O . MET B 1 49 ? -9.773 13.086 24.219 1 97.88 49 MET B O 1
ATOM 3068 N N . ALA B 1 50 ? -9.656 11.344 22.828 1 97.25 50 ALA B N 1
ATOM 3069 C CA . ALA B 1 50 ? -9.977 10.383 23.891 1 97.25 50 ALA B CA 1
ATOM 3070 C C . ALA B 1 50 ? -8.906 10.375 24.969 1 97.25 50 ALA B C 1
ATOM 3072 O O . ALA B 1 50 ? -9.203 10.141 26.141 1 97.25 50 ALA B O 1
ATOM 3073 N N . ALA B 1 51 ? -7.703 10.711 24.578 1 97.06 51 ALA B N 1
ATOM 3074 C CA . ALA B 1 51 ? -6.586 10.648 25.531 1 97.06 51 ALA B CA 1
ATOM 3075 C C . ALA B 1 51 ? -6.328 12.016 26.156 1 97.06 51 ALA B C 1
ATOM 3077 O O . ALA B 1 51 ? -5.586 12.125 27.141 1 97.06 51 ALA B O 1
ATOM 3078 N N . ALA B 1 52 ? -6.945 13.031 25.719 1 96.44 52 ALA B N 1
ATOM 3079 C CA . ALA B 1 52 ? -6.566 14.414 26 1 96.44 52 ALA B CA 1
ATOM 3080 C C . ALA B 1 52 ? -6.855 14.781 27.453 1 96.44 52 ALA B C 1
ATOM 3082 O O . ALA B 1 52 ? -6.078 15.492 28.078 1 96.44 52 ALA B O 1
ATOM 3083 N N . ALA B 1 53 ? -7.914 14.211 28 1 92.69 53 ALA B N 1
ATOM 3084 C CA . ALA B 1 53 ? -8.367 14.602 29.344 1 92.69 53 ALA B CA 1
ATOM 3085 C C . ALA B 1 53 ? -7.332 14.25 30.391 1 92.69 53 ALA B C 1
ATOM 3087 O O . ALA B 1 53 ? -7.145 14.992 31.359 1 92.69 53 ALA B O 1
ATOM 3088 N N . GLU B 1 54 ? -6.668 13.156 30.188 1 91.56 54 GLU B N 1
ATOM 3089 C CA . GLU B 1 54 ? -5.676 12.688 31.156 1 91.56 54 GLU B CA 1
ATOM 3090 C C . GLU B 1 54 ? -4.473 13.625 31.203 1 91.56 54 GLU B C 1
ATOM 3092 O O . GLU B 1 54 ? -3.664 13.555 32.125 1 91.56 54 GLU B O 1
ATOM 3097 N N . HIS B 1 55 ? -4.402 14.547 30.281 1 91.75 55 HIS B N 1
ATOM 3098 C CA . HIS B 1 55 ? -3.271 15.461 30.219 1 91.75 55 HIS B CA 1
ATOM 3099 C C . HIS B 1 55 ? -3.721 16.906 30.438 1 91.75 55 HIS B C 1
ATOM 3101 O O . HIS B 1 55 ? -2.965 17.844 30.156 1 91.75 55 HIS B O 1
ATOM 3107 N N . ASN B 1 56 ? -4.949 17.078 30.828 1 92.81 56 ASN B N 1
ATOM 3108 C CA . ASN B 1 56 ? -5.531 18.391 31.062 1 92.81 56 ASN B CA 1
ATOM 3109 C C . ASN B 1 56 ? -5.539 19.234 29.781 1 92.81 56 ASN B C 1
ATOM 3111 O O . ASN B 1 56 ? -5.125 20.391 29.781 1 92.81 56 ASN B O 1
ATOM 3115 N N . ILE B 1 57 ? -5.883 18.562 28.75 1 96.44 57 ILE B N 1
ATOM 3116 C CA . ILE B 1 57 ? -5.969 19.188 27.438 1 96.44 57 ILE B CA 1
ATOM 3117 C C . ILE B 1 57 ? -7.395 19.062 26.891 1 96.44 57 ILE B C 1
ATOM 3119 O O . ILE B 1 57 ? -8.023 18.016 27.047 1 96.44 57 ILE B O 1
ATOM 3123 N N . ARG B 1 58 ? -7.91 20.078 26.391 1 97 58 ARG B N 1
ATOM 3124 C CA . ARG B 1 58 ? -9.117 20.078 25.562 1 97 58 ARG B CA 1
ATOM 3125 C C . ARG B 1 58 ? -8.766 20.156 24.078 1 97 58 ARG B C 1
ATOM 3127 O O . ARG B 1 58 ? -7.984 21.016 23.672 1 97 58 ARG B O 1
ATOM 3134 N N . ILE B 1 59 ? -9.273 19.266 23.312 1 98.56 59 ILE B N 1
ATOM 3135 C CA . ILE B 1 59 ? -9.023 19.312 21.875 1 98.56 59 ILE B CA 1
ATOM 3136 C C . ILE B 1 59 ? -10.305 19.703 21.141 1 98.56 59 ILE B C 1
ATOM 3138 O O . ILE B 1 59 ? -11.359 19.094 21.359 1 98.56 59 ILE B O 1
ATOM 3142 N N . VAL B 1 60 ? -10.18 20.672 20.375 1 98.81 60 VAL B N 1
ATOM 3143 C CA . VAL B 1 60 ? -11.219 21.109 19.438 1 98.81 60 VAL B CA 1
ATOM 3144 C C . VAL B 1 60 ? -10.727 20.953 18.016 1 98.81 60 VAL B C 1
ATOM 3146 O O . VAL B 1 60 ? -9.867 21.703 17.547 1 98.81 60 VAL B O 1
ATOM 3149 N N . ALA B 1 61 ? -11.305 19.984 17.297 1 98.81 61 ALA B N 1
ATOM 3150 C CA . ALA B 1 61 ? -10.859 19.688 15.945 1 98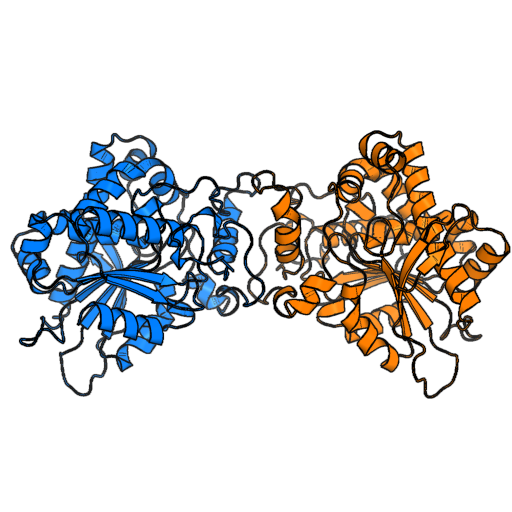.81 61 ALA B CA 1
ATOM 3151 C C . ALA B 1 61 ? -11.852 20.203 14.914 1 98.81 61 ALA B C 1
ATOM 3153 O O . ALA B 1 61 ? -13.023 19.812 14.914 1 98.81 61 ALA B O 1
ATOM 3154 N N . MET B 1 62 ? -11.375 21.047 14.062 1 98.38 62 MET B N 1
ATOM 3155 C CA . MET B 1 62 ? -12.258 21.656 13.078 1 98.38 62 MET B CA 1
ATOM 3156 C C . MET B 1 62 ? -12.148 20.953 11.734 1 98.38 62 MET B C 1
ATOM 3158 O O . MET B 1 62 ? -11.141 20.297 11.453 1 98.38 62 MET B O 1
ATOM 3162 N N . ASN B 1 63 ? -13.18 21.047 10.914 1 97.62 63 ASN B N 1
ATOM 3163 C CA . ASN B 1 63 ? -13.094 20.75 9.484 1 97.62 63 ASN B CA 1
ATOM 3164 C C . ASN B 1 63 ? -12.797 22 8.68 1 97.62 63 ASN B C 1
ATOM 3166 O O . ASN B 1 63 ? -13.43 23.047 8.867 1 97.62 63 ASN B O 1
ATOM 3170 N N . ARG B 1 64 ? -11.859 21.875 7.863 1 95.12 64 ARG B N 1
ATOM 3171 C CA . ARG B 1 64 ? -11.539 22.969 6.945 1 95.12 64 ARG B CA 1
ATOM 3172 C C . ARG B 1 64 ? -12.711 23.25 6.012 1 95.12 64 ARG B C 1
ATOM 3174 O O . ARG B 1 64 ? -13.688 22.5 5.98 1 95.12 64 ARG B O 1
ATOM 3181 N N . ARG B 1 65 ? -12.523 24.344 5.266 1 93.62 65 ARG B N 1
ATOM 3182 C CA . ARG B 1 65 ? -13.492 24.625 4.211 1 93.62 65 ARG B CA 1
ATOM 3183 C C . ARG B 1 65 ? -13.625 23.438 3.262 1 93.62 65 ARG B C 1
ATOM 3185 O O . ARG B 1 65 ? -12.641 22.766 2.967 1 93.62 65 ARG B O 1
ATOM 3192 N N . GLU B 1 66 ? -14.812 23.156 2.758 1 89.75 66 GLU B N 1
ATOM 3193 C CA . GLU B 1 66 ? -15.141 22.125 1.788 1 89.75 66 GLU B CA 1
ATOM 3194 C C . GLU B 1 66 ? -15.398 20.781 2.479 1 89.75 66 GLU B C 1
ATOM 3196 O O . GLU B 1 66 ? -15.945 19.859 1.868 1 89.75 66 GLU B O 1
ATOM 3201 N N . TYR B 1 67 ? -14.992 20.641 3.748 1 94.25 67 TYR B N 1
ATOM 3202 C CA . TYR B 1 67 ? -15.203 19.391 4.473 1 94.25 67 TYR B CA 1
ATOM 3203 C C . TYR B 1 67 ? -16.547 19.406 5.195 1 94.25 67 TYR B C 1
ATOM 3205 O O . TYR B 1 67 ? -17.156 20.469 5.375 1 94.25 67 TYR B O 1
ATOM 3213 N N . PRO B 1 68 ? -17.078 18.281 5.586 1 94.25 68 PRO B N 1
ATOM 3214 C CA . PRO B 1 68 ? -18.469 18.172 6.07 1 94.25 68 PRO B CA 1
ATOM 3215 C C . PRO B 1 68 ? -18.75 19.141 7.215 1 94.25 68 PRO B C 1
ATOM 3217 O O . PRO B 1 68 ? -17.984 19.234 8.172 1 94.25 68 PRO B O 1
ATOM 3220 N N . GLY B 1 69 ? -19.812 19.875 7.055 1 96.06 69 GLY B N 1
ATOM 3221 C CA . GLY B 1 69 ? -20.281 20.781 8.094 1 96.06 69 GLY B CA 1
ATOM 3222 C C . GLY B 1 69 ? -19.703 22.188 7.961 1 96.06 69 GLY B C 1
ATOM 3223 O O . GLY B 1 69 ? -20.203 23.125 8.57 1 96.06 69 GLY B O 1
ATOM 3224 N N . SER B 1 70 ? -18.641 22.359 7.207 1 96.31 70 SER B N 1
ATOM 3225 C CA . SER B 1 70 ? -18.031 23.656 6.984 1 96.31 70 SER B CA 1
ATOM 3226 C C . SER B 1 70 ? -18.453 24.25 5.645 1 96.31 70 SER B C 1
ATOM 3228 O O . SER B 1 70 ? -18.797 23.5 4.715 1 96.31 70 SER B O 1
ATOM 3230 N N . THR B 1 71 ? -18.484 25.578 5.578 1 95.56 71 THR B N 1
ATOM 3231 C CA . THR B 1 71 ? -18.859 26.281 4.352 1 95.56 71 THR B CA 1
ATOM 3232 C C . THR B 1 71 ? -17.906 25.953 3.219 1 95.56 71 THR B C 1
ATOM 3234 O O . THR B 1 71 ? -16.688 26.078 3.375 1 95.56 71 THR B O 1
ATOM 3237 N N . PRO B 1 72 ? -18.422 25.562 2.053 1 93.19 72 PRO B N 1
ATOM 3238 C CA . PRO B 1 72 ? -17.547 25.312 0.906 1 93.19 72 PRO B CA 1
ATOM 3239 C C . PRO B 1 72 ? -16.875 26.594 0.398 1 93.19 72 PRO B C 1
ATOM 3241 O O . PRO B 1 72 ? -17.328 27.688 0.687 1 93.19 72 PRO B O 1
ATOM 3244 N N . LEU B 1 73 ? -15.781 26.344 -0.268 1 93.31 73 LEU B N 1
ATOM 3245 C CA . LEU B 1 73 ? -15.164 27.453 -0.972 1 93.31 73 LEU B CA 1
ATOM 3246 C C . LEU B 1 73 ? -16.031 27.906 -2.141 1 93.31 73 LEU B C 1
ATOM 3248 O O . LEU B 1 73 ? -16.703 27.094 -2.77 1 93.31 73 LEU B O 1
ATOM 3252 N N . SER B 1 74 ? -16.016 29.188 -2.438 1 91.56 74 SER B N 1
ATOM 3253 C CA . SER B 1 74 ? -16.75 29.703 -3.592 1 91.56 74 SER B CA 1
ATOM 3254 C C . SER B 1 74 ? -16.047 29.328 -4.898 1 91.56 74 SER B C 1
ATOM 3256 O O . SER B 1 74 ? -14.859 29.016 -4.902 1 91.56 74 SER B O 1
ATOM 3258 N N . PRO B 1 75 ? -16.797 29.359 -5.988 1 90.5 75 PRO B N 1
ATOM 3259 C CA . PRO B 1 75 ? -16.156 29.141 -7.285 1 90.5 75 PRO B CA 1
ATOM 3260 C C . PRO B 1 75 ? -14.992 30.094 -7.543 1 90.5 75 PRO B C 1
ATOM 3262 O O . PRO B 1 75 ? -13.984 29.719 -8.141 1 90.5 75 PRO B O 1
ATOM 3265 N N . SER B 1 76 ? -15.195 31.281 -7.086 1 92.5 76 SER B N 1
ATOM 3266 C CA . SER B 1 76 ? -14.141 32.281 -7.246 1 92.5 76 SER B CA 1
ATOM 3267 C C . SER B 1 76 ? -12.891 31.891 -6.461 1 92.5 76 SER B C 1
ATOM 3269 O O . SER B 1 76 ? -11.773 32.094 -6.922 1 92.5 76 SER B O 1
ATOM 3271 N N . ASP B 1 77 ? -13.047 31.359 -5.258 1 92.25 77 ASP B N 1
ATOM 3272 C CA . ASP B 1 77 ? -11.922 30.875 -4.465 1 92.25 77 ASP B CA 1
ATOM 3273 C C . ASP B 1 77 ? -11.156 29.781 -5.203 1 92.25 77 ASP B C 1
ATOM 3275 O O . ASP B 1 77 ? -9.922 29.797 -5.25 1 92.25 77 ASP B O 1
ATOM 3279 N N . ILE B 1 78 ? -11.898 28.906 -5.762 1 91.12 78 ILE B N 1
ATOM 3280 C CA . ILE B 1 78 ? -11.312 27.781 -6.484 1 91.12 78 ILE B CA 1
ATOM 3281 C C . ILE B 1 78 ? -10.555 28.297 -7.703 1 91.12 78 ILE B C 1
ATOM 3283 O O . ILE B 1 78 ? -9.461 27.812 -8.008 1 91.12 78 ILE B O 1
ATOM 3287 N N . GLN B 1 79 ? -11.109 29.266 -8.383 1 93.12 79 GLN B N 1
ATOM 3288 C CA . GLN B 1 79 ? -10.453 29.859 -9.539 1 93.12 79 GLN B CA 1
ATOM 3289 C C . GLN B 1 79 ? -9.141 30.547 -9.141 1 93.12 79 GLN B C 1
ATOM 3291 O O . GLN B 1 79 ? -8.156 30.484 -9.875 1 93.12 79 GLN B O 1
ATOM 3296 N N . ILE B 1 80 ? -9.109 31.172 -8.008 1 95.5 80 ILE B N 1
ATOM 3297 C CA . ILE B 1 80 ? -7.91 31.844 -7.512 1 95.5 80 ILE B CA 1
ATOM 3298 C C . ILE B 1 80 ? -6.793 30.828 -7.312 1 95.5 80 ILE B C 1
ATOM 3300 O O . ILE B 1 80 ? -5.641 31.078 -7.68 1 95.5 80 ILE B O 1
ATOM 3304 N N . LEU B 1 81 ? -7.105 29.672 -6.789 1 93.56 81 LEU B N 1
ATOM 3305 C CA . LEU B 1 81 ? -6.102 28.641 -6.523 1 93.56 81 LEU B CA 1
ATOM 3306 C C . LEU B 1 81 ? -5.465 28.156 -7.82 1 93.56 81 LEU B C 1
ATOM 3308 O O . LEU B 1 81 ? -4.25 27.953 -7.879 1 93.56 81 LEU B O 1
ATOM 3312 N N . SER B 1 82 ? -6.246 28.062 -8.867 1 90.5 82 SER B N 1
ATOM 3313 C CA . SER B 1 82 ? -5.777 27.438 -10.102 1 90.5 82 SER B CA 1
ATOM 3314 C C . SER B 1 82 ? -5.148 28.469 -11.031 1 90.5 82 SER B C 1
ATOM 3316 O O . SER B 1 82 ? -4.184 28.172 -11.742 1 90.5 82 SER B O 1
ATOM 3318 N N . SER B 1 83 ? -5.68 29.734 -11 1 93.94 83 SER B N 1
ATOM 3319 C CA . SER B 1 83 ? -5.258 30.641 -12.062 1 93.94 83 SER B CA 1
ATOM 3320 C C . SER B 1 83 ? -5.059 32.062 -11.539 1 93.94 83 SER B C 1
ATOM 3322 O O . SER B 1 83 ? -4.742 32.969 -12.305 1 93.94 83 SER B O 1
ATOM 3324 N N . GLY B 1 84 ? -5.273 32.281 -10.297 1 96.06 84 GLY B N 1
ATOM 3325 C CA . GLY B 1 84 ? -5.125 33.625 -9.742 1 96.06 84 GLY B CA 1
ATOM 3326 C C . GLY B 1 84 ? -3.691 34.094 -9.742 1 96.06 84 GLY B C 1
ATOM 3327 O O . GLY B 1 84 ? -2.762 33.312 -9.961 1 96.06 84 GLY B O 1
ATOM 3328 N N . THR B 1 85 ? -3.539 35.406 -9.516 1 96.94 85 THR B N 1
ATOM 3329 C CA . THR B 1 85 ? -2.225 36 -9.352 1 96.94 85 THR B CA 1
ATOM 3330 C C . THR B 1 85 ? -1.609 35.625 -8.016 1 96.94 85 THR B C 1
ATOM 3332 O O . THR B 1 85 ? -2.301 35.094 -7.133 1 96.94 85 THR B O 1
ATOM 3335 N N . ASP B 1 86 ? -0.368 35.875 -7.824 1 95.88 86 ASP B N 1
ATOM 3336 C CA . ASP B 1 86 ? 0.308 35.594 -6.559 1 95.88 86 ASP B CA 1
ATOM 3337 C C . ASP B 1 86 ? -0.333 36.375 -5.414 1 95.88 86 ASP B C 1
ATOM 3339 O O . ASP B 1 86 ? -0.47 35.844 -4.301 1 95.88 86 ASP B O 1
ATOM 3343 N N . ASP B 1 87 ? -0.729 37.562 -5.723 1 97.19 87 ASP B N 1
ATOM 3344 C CA . ASP B 1 87 ? -1.364 38.375 -4.699 1 97.19 87 ASP B CA 1
ATOM 3345 C C . ASP B 1 87 ? -2.721 37.812 -4.297 1 97.19 87 ASP B C 1
ATOM 3347 O O . ASP B 1 87 ? -3.084 37.812 -3.121 1 97.19 87 ASP B O 1
ATOM 3351 N N . GLU B 1 88 ? -3.389 37.375 -5.277 1 97.94 88 GLU B N 1
ATOM 3352 C CA . GLU B 1 88 ? -4.691 36.781 -5.004 1 97.94 88 GLU B CA 1
ATOM 3353 C C . GLU B 1 88 ? -4.547 35.5 -4.188 1 97.94 88 GLU B C 1
ATOM 3355 O O . GLU B 1 88 ? -5.34 35.25 -3.275 1 97.94 88 GLU B O 1
ATOM 3360 N N . LYS B 1 89 ? -3.576 34.719 -4.484 1 98 89 LYS B N 1
ATOM 3361 C CA . LYS B 1 89 ? -3.32 33.5 -3.746 1 98 89 LYS B CA 1
ATOM 3362 C C . LYS B 1 89 ? -2.877 33.781 -2.316 1 98 89 LYS B C 1
ATOM 3364 O O . LYS B 1 89 ? -3.285 33.094 -1.379 1 98 89 LYS B O 1
ATOM 3369 N N . ALA B 1 90 ? -2.078 34.812 -2.197 1 97.81 90 ALA B N 1
ATOM 3370 C CA . ALA B 1 90 ? -1.679 35.25 -0.859 1 97.81 90 ALA B CA 1
ATOM 3371 C C . ALA B 1 90 ? -2.887 35.688 -0.044 1 97.81 90 ALA B C 1
ATOM 3373 O O . ALA B 1 90 ? -2.994 35.375 1.145 1 97.81 90 ALA B O 1
ATOM 3374 N N . ALA B 1 91 ? -3.768 36.438 -0.699 1 97.75 91 ALA B N 1
ATOM 3375 C CA . ALA B 1 91 ? -4.98 36.906 -0.03 1 97.75 91 ALA B CA 1
ATOM 3376 C C . ALA B 1 91 ? -5.875 35.75 0.361 1 97.75 91 ALA B C 1
ATOM 3378 O O . ALA B 1 91 ? -6.512 35.75 1.416 1 97.75 91 ALA B O 1
ATOM 3379 N N . PHE B 1 92 ? -5.93 34.812 -0.496 1 97.06 92 PHE B N 1
ATOM 3380 C CA . PHE B 1 92 ? -6.699 33.594 -0.212 1 97.06 92 PHE B CA 1
ATOM 3381 C C . PHE B 1 92 ? -6.184 32.906 1.046 1 97.06 92 PHE B C 1
ATOM 3383 O O . PHE B 1 92 ? -6.961 32.594 1.947 1 97.06 92 PHE B O 1
ATOM 3390 N N . LEU B 1 93 ? -4.887 32.719 1.068 1 97.56 93 LEU B N 1
ATOM 3391 C CA . LEU B 1 93 ? -4.273 32.031 2.205 1 97.56 93 LEU B CA 1
ATOM 3392 C C . LEU B 1 93 ? -4.457 32.844 3.486 1 97.56 93 LEU B C 1
ATOM 3394 O O . LEU B 1 93 ? -4.691 32.281 4.555 1 97.56 93 LEU B O 1
ATOM 3398 N N . ARG B 1 94 ? -4.309 34.125 3.367 1 97.81 94 ARG B N 1
ATOM 3399 C CA . ARG B 1 94 ? -4.551 35 4.5 1 97.81 94 ARG B CA 1
ATOM 3400 C C . ARG B 1 94 ? -5.969 34.844 5.031 1 97.81 94 ARG B C 1
ATOM 3402 O O . ARG B 1 94 ? -6.176 34.75 6.242 1 97.81 94 ARG B O 1
ATOM 3409 N N . ALA B 1 95 ? -6.906 34.781 4.145 1 97.44 95 ALA B N 1
ATOM 3410 C CA . ALA B 1 95 ? -8.305 34.656 4.547 1 97.44 95 ALA B CA 1
ATOM 3411 C C . ALA B 1 95 ? -8.555 33.344 5.266 1 97.44 95 ALA B C 1
ATOM 3413 O O . ALA B 1 95 ? -9.273 33.281 6.262 1 97.44 95 ALA B O 1
ATOM 3414 N N . ARG B 1 96 ? -7.992 32.281 4.738 1 97.06 96 ARG B N 1
ATOM 3415 C CA . ARG B 1 96 ? -8.141 30.969 5.383 1 97.06 96 ARG B CA 1
ATOM 3416 C C . ARG B 1 96 ? -7.531 30.984 6.781 1 97.06 96 ARG B C 1
ATOM 3418 O O . ARG B 1 96 ? -8.133 30.453 7.727 1 97.06 96 ARG B O 1
ATOM 3425 N N . GLY B 1 97 ? -6.305 31.562 6.914 1 98.31 97 GLY B N 1
ATOM 3426 C CA . GLY B 1 97 ? -5.668 31.672 8.219 1 98.31 97 GLY B CA 1
ATOM 3427 C C . GLY B 1 97 ? -6.496 32.469 9.219 1 98.31 97 GLY B C 1
ATOM 3428 O O . GLY B 1 97 ? -6.609 32.062 10.375 1 98.31 97 GLY B O 1
ATOM 3429 N N . LEU B 1 98 ? -7.078 33.531 8.734 1 98.25 98 LEU B N 1
ATOM 3430 C CA . LEU B 1 98 ? -7.875 34.375 9.609 1 98.25 98 LEU B CA 1
ATOM 3431 C C . LEU B 1 98 ? -9.133 33.656 10.086 1 98.25 98 LEU B C 1
ATOM 3433 O O . LEU B 1 98 ? -9.594 33.875 11.203 1 98.25 98 LEU B O 1
ATOM 3437 N N . GLU B 1 99 ? -9.664 32.812 9.234 1 98.31 99 GLU B N 1
ATOM 3438 C CA . GLU B 1 99 ? -10.797 32 9.648 1 98.31 99 GLU B CA 1
ATOM 3439 C C . GLU B 1 99 ? -10.438 31.141 10.852 1 98.31 99 GLU B C 1
ATOM 3441 O O . GLU B 1 99 ? -11.227 31.016 11.797 1 98.31 99 GLU B O 1
ATOM 3446 N N . ILE B 1 100 ? -9.242 30.578 10.844 1 98.69 100 ILE B N 1
ATOM 3447 C CA . ILE B 1 100 ? -8.789 29.719 11.938 1 98.69 100 ILE B CA 1
ATOM 3448 C C . ILE B 1 100 ? -8.586 30.562 13.195 1 98.69 100 ILE B C 1
ATOM 3450 O O . ILE B 1 100 ? -9.016 30.172 14.281 1 98.69 100 ILE B O 1
ATOM 3454 N N . ALA B 1 101 ? -7.922 31.688 13.055 1 98.69 101 ALA B N 1
ATOM 3455 C CA . ALA B 1 101 ? -7.676 32.562 14.195 1 98.69 101 ALA B CA 1
ATOM 3456 C C . ALA B 1 101 ? -8.984 33.062 14.797 1 98.69 101 ALA B C 1
ATOM 3458 O O . ALA B 1 101 ? -9.148 33.094 16.016 1 98.69 101 ALA B O 1
ATOM 3459 N N . THR B 1 102 ? -9.906 33.438 13.93 1 98.56 102 THR B N 1
ATOM 3460 C CA . THR B 1 102 ? -11.219 33.875 14.391 1 98.56 102 THR B CA 1
ATOM 3461 C C . THR B 1 102 ? -11.953 32.75 15.102 1 98.56 102 THR B C 1
ATOM 3463 O O . THR B 1 102 ? -12.594 32.969 16.125 1 98.56 102 THR B O 1
ATOM 3466 N N . PHE B 1 103 ? -11.898 31.594 14.5 1 98.75 103 PHE B N 1
ATOM 3467 C CA . PHE B 1 103 ? -12.516 30.438 15.133 1 98.75 103 PHE B CA 1
ATOM 3468 C C . PHE B 1 103 ? -12.016 30.266 16.562 1 98.75 103 PHE B C 1
ATOM 3470 O O . PHE B 1 103 ? -12.812 30.125 17.5 1 98.75 103 PHE B O 1
ATOM 3477 N N . ALA B 1 104 ? -10.719 30.266 16.75 1 98.44 104 ALA B N 1
ATOM 3478 C CA . ALA B 1 104 ? -10.117 30.062 18.062 1 98.44 104 ALA B CA 1
ATOM 3479 C C . ALA B 1 104 ? -10.602 31.125 19.062 1 98.44 104 ALA B C 1
ATOM 3481 O O . ALA B 1 104 ? -10.977 30.797 20.188 1 98.44 104 ALA B O 1
ATOM 3482 N N . CYS B 1 105 ? -10.625 32.375 18.641 1 98 105 CYS B N 1
ATOM 3483 C CA . CYS B 1 105 ? -11.023 33.469 19.516 1 98 105 CYS B CA 1
ATOM 3484 C C . CYS B 1 105 ? -12.5 33.375 19.875 1 98 105 CYS B C 1
ATOM 3486 O O . CYS B 1 105 ? -12.859 33.531 21.047 1 98 105 CYS B O 1
ATOM 3488 N N . ARG B 1 106 ? -13.328 33.094 18.891 1 97.75 106 ARG B N 1
ATOM 3489 C CA . ARG B 1 106 ? -14.766 33.031 19.141 1 97.75 106 ARG B CA 1
ATOM 3490 C C . ARG B 1 106 ? -15.109 31.812 20 1 97.75 106 ARG B C 1
ATOM 3492 O O . ARG B 1 106 ? -15.977 31.891 20.875 1 97.75 106 ARG B O 1
ATOM 3499 N N . PHE B 1 107 ? -14.469 30.719 19.672 1 98.25 107 PHE B N 1
ATOM 3500 C CA . PHE B 1 107 ? -14.664 29.547 20.531 1 98.25 107 PHE B CA 1
ATOM 3501 C C . PHE B 1 107 ? -14.273 29.844 21.969 1 98.25 107 PHE B C 1
ATOM 3503 O O . PHE B 1 107 ? -15.008 29.5 22.891 1 98.25 107 PHE B O 1
ATOM 3510 N N . ALA B 1 108 ? -13.117 30.391 22.141 1 95.81 108 ALA B N 1
ATOM 3511 C CA . ALA B 1 108 ? -12.602 30.703 23.469 1 95.81 108 ALA B CA 1
ATOM 3512 C C . ALA B 1 108 ? -13.547 31.625 24.234 1 95.81 108 ALA B C 1
ATOM 3514 O O . ALA B 1 108 ? -13.727 31.484 25.438 1 95.81 108 ALA B O 1
ATOM 3515 N N . GLN B 1 109 ? -14.055 32.562 23.484 1 94.5 109 GLN B N 1
ATOM 3516 C CA . GLN B 1 109 ? -15.008 33.5 24.094 1 94.5 109 GLN B CA 1
ATOM 3517 C C . GLN B 1 109 ? -16.312 32.781 24.453 1 94.5 109 GLN B C 1
ATOM 3519 O O . GLN B 1 109 ? -16.828 32.938 25.562 1 94.5 109 GLN B O 1
ATOM 3524 N N . GLN B 1 110 ? -16.781 32.031 23.562 1 95.88 110 GLN B N 1
ATOM 3525 C CA . GLN B 1 110 ? -18.062 31.359 23.75 1 95.88 110 GLN B CA 1
ATOM 3526 C C . GLN B 1 110 ? -18 30.375 24.906 1 95.88 110 GLN B C 1
ATOM 3528 O O . GLN B 1 110 ? -18.969 30.203 25.641 1 95.88 110 GLN B O 1
ATOM 3533 N N . TYR B 1 111 ? -16.875 29.734 25.062 1 95.25 111 TYR B N 1
ATOM 3534 C CA . TYR B 1 111 ? -16.797 28.656 26.047 1 95.25 111 TYR B CA 1
ATOM 3535 C C . TYR B 1 111 ? -15.891 29.047 27.203 1 95.25 111 TYR B C 1
ATOM 3537 O O . TYR B 1 111 ? -15.586 28.203 28.062 1 95.25 111 TYR B O 1
ATOM 3545 N N . ASP B 1 112 ? -15.406 30.281 27.203 1 93.5 112 ASP B N 1
ATOM 3546 C CA . ASP B 1 112 ? -14.602 30.844 28.281 1 93.5 112 ASP B CA 1
ATOM 3547 C C . ASP B 1 112 ? -13.414 29.953 28.594 1 93.5 112 ASP B C 1
ATOM 3549 O O . ASP B 1 112 ? -13.25 29.516 29.734 1 93.5 112 ASP B O 1
ATOM 3553 N N . ILE B 1 113 ? -12.602 29.734 27.641 1 95.12 113 ILE B N 1
ATOM 3554 C CA . ILE B 1 113 ? -11.445 28.875 27.875 1 95.12 113 ILE B CA 1
ATOM 3555 C C . ILE B 1 113 ? -10.461 29.578 28.812 1 95.12 113 ILE B C 1
ATOM 3557 O O . ILE B 1 113 ? -10.367 30.812 28.812 1 95.12 113 ILE B O 1
ATOM 3561 N N . PRO B 1 114 ? -9.695 28.828 29.578 1 94.88 114 PRO B N 1
ATOM 3562 C CA . PRO B 1 114 ? -8.75 29.438 30.5 1 94.88 114 PRO B CA 1
ATOM 3563 C C . PRO B 1 114 ? -7.676 30.266 29.797 1 94.88 114 PRO B C 1
ATOM 3565 O O . PRO B 1 114 ? -7.176 29.859 28.734 1 94.88 114 PRO B O 1
ATOM 3568 N N . ARG B 1 115 ? -7.402 31.359 30.391 1 94.25 115 ARG B N 1
ATOM 3569 C CA . ARG B 1 115 ? -6.266 32.156 29.922 1 94.25 115 ARG B CA 1
ATOM 3570 C C . ARG B 1 115 ? -4.945 31.531 30.375 1 94.25 115 ARG B C 1
ATOM 3572 O O . ARG B 1 115 ? -4.934 30.625 31.219 1 94.25 115 ARG B O 1
ATOM 3579 N N . ILE B 1 116 ? -3.904 31.984 29.797 1 94.19 116 ILE B N 1
ATOM 3580 C CA . ILE B 1 116 ? -2.596 31.5 30.234 1 94.19 116 ILE B CA 1
ATOM 3581 C C . ILE B 1 116 ? -2.385 31.859 31.703 1 94.19 116 ILE B C 1
ATOM 3583 O O . ILE B 1 116 ? -2.66 33 32.125 1 94.19 116 ILE B O 1
ATOM 3587 N N . SER B 1 117 ? -1.915 30.922 32.438 1 90.56 117 SER B N 1
ATOM 3588 C CA . SER B 1 117 ? -1.657 31.141 33.844 1 90.56 117 SER B CA 1
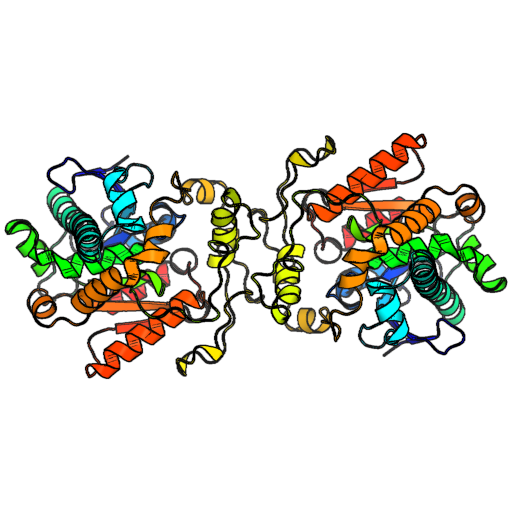ATOM 3589 C C . SER B 1 117 ? -0.492 32.094 34.062 1 90.56 117 SER B C 1
ATOM 3591 O O . SER B 1 117 ? 0.286 32.344 33.125 1 90.56 117 SER B O 1
ATOM 3593 N N . GLU B 1 118 ? -0.408 32.531 35.281 1 89.19 118 GLU B N 1
ATOM 3594 C CA . GLU B 1 118 ? 0.635 33.5 35.625 1 89.19 118 GLU B CA 1
ATOM 3595 C C . GLU B 1 118 ? 2.023 32.875 35.438 1 89.19 118 GLU B C 1
ATOM 3597 O O . GLU B 1 118 ? 2.959 33.562 35.031 1 89.19 118 GLU B O 1
ATOM 3602 N N . ASP B 1 119 ? 2.1 31.625 35.719 1 88.12 119 ASP B N 1
ATOM 3603 C CA . ASP B 1 119 ? 3.398 30.953 35.625 1 88.12 119 ASP B CA 1
ATOM 3604 C C . ASP B 1 119 ? 3.646 30.469 34.188 1 88.12 119 ASP B C 1
ATOM 3606 O O . ASP B 1 119 ? 4.707 29.906 33.906 1 88.12 119 ASP B O 1
ATOM 3610 N N . GLY B 1 120 ? 2.645 30.656 33.312 1 87.56 120 GLY B N 1
ATOM 3611 C CA . GLY B 1 120 ? 2.787 30.312 31.906 1 87.56 120 GLY B CA 1
ATOM 3612 C C . GLY B 1 120 ? 2.699 28.828 31.641 1 87.56 120 GLY B C 1
ATOM 3613 O O . GLY B 1 120 ? 2.982 28.375 30.516 1 87.56 120 GLY B O 1
ATOM 3614 N N . LYS B 1 121 ? 2.232 28.109 32.594 1 89.12 121 LYS B N 1
ATOM 3615 C CA . LYS B 1 121 ? 2.35 26.656 32.469 1 89.12 121 LYS B CA 1
ATOM 3616 C C . LYS B 1 121 ? 1.02 26.031 32.062 1 89.12 121 LYS B C 1
ATOM 3618 O O . LYS B 1 121 ? 0.983 24.891 31.594 1 89.12 121 LYS B O 1
ATOM 3623 N N . THR B 1 122 ? -0.034 26.719 32.312 1 91.62 122 THR B N 1
ATOM 3624 C CA . THR B 1 122 ? -1.347 26.172 32 1 91.62 122 THR B CA 1
ATOM 3625 C C . THR B 1 122 ? -2.201 27.203 31.266 1 91.62 122 THR B C 1
ATOM 3627 O O . THR B 1 122 ? -1.796 28.359 31.125 1 91.62 122 THR B O 1
ATOM 3630 N N . GLY B 1 123 ? -3.289 26.703 30.781 1 94.69 123 GLY B N 1
ATOM 3631 C CA . GLY B 1 123 ? -4.219 27.594 30.094 1 94.69 123 GLY B CA 1
ATOM 3632 C C . GLY B 1 123 ? -3.789 27.938 28.688 1 94.69 123 GLY B C 1
ATOM 3633 O O . GLY B 1 123 ? -2.891 27.297 28.125 1 94.69 123 GLY B O 1
ATOM 3634 N N . GLY B 1 124 ? -4.5 28.859 28.047 1 96.38 124 GLY B N 1
ATOM 3635 C CA . GLY B 1 124 ? -4.215 29.297 26.688 1 96.38 124 GLY B CA 1
ATOM 3636 C C . GLY B 1 124 ? -4.562 28.25 25.641 1 96.38 124 GLY B C 1
ATOM 3637 O O . GLY B 1 124 ? -5.297 27.312 25.922 1 96.38 124 GLY B O 1
ATOM 3638 N N . PHE B 1 125 ? -4.078 28.516 24.453 1 97.88 125 PHE B N 1
ATOM 3639 C CA . PHE B 1 125 ? -4.418 27.578 23.391 1 97.88 125 PHE B CA 1
ATOM 3640 C C . PHE B 1 125 ? -3.26 27.422 22.406 1 97.88 125 PHE B C 1
ATOM 3642 O O . PHE B 1 125 ? -2.311 28.203 22.438 1 97.88 125 PHE B O 1
ATOM 3649 N N . VAL B 1 126 ? -3.285 26.344 21.688 1 98.62 126 VAL B N 1
ATOM 3650 C CA . VAL B 1 126 ? -2.309 25.969 20.672 1 98.62 126 VAL B CA 1
ATOM 3651 C C . VAL B 1 126 ? -3.008 25.812 19.312 1 98.62 126 VAL B C 1
ATOM 3653 O O . VAL B 1 126 ? -4.105 25.25 19.234 1 98.62 126 VAL B O 1
ATOM 3656 N N . ILE B 1 127 ? -2.467 26.406 18.281 1 98.88 127 ILE B N 1
ATOM 3657 C CA . ILE B 1 127 ? -2.863 26.078 16.906 1 98.88 127 ILE B CA 1
ATOM 3658 C C . ILE B 1 127 ? -2.051 24.891 16.406 1 98.88 127 ILE B C 1
ATOM 3660 O O . ILE B 1 127 ? -0.82 24.938 16.359 1 98.88 127 ILE B O 1
ATOM 3664 N N . PHE B 1 128 ? -2.738 23.828 16.094 1 98.88 128 PHE B N 1
ATOM 3665 C CA . PHE B 1 128 ? -2.131 22.531 15.797 1 98.88 128 PHE B CA 1
ATOM 3666 C C . PHE B 1 128 ? -2.551 22.047 14.414 1 98.88 128 PHE B C 1
ATOM 3668 O O . PHE B 1 128 ? -3.709 21.672 14.211 1 98.88 128 PHE B O 1
ATOM 3675 N N . GLY B 1 129 ? -1.632 22.062 13.453 1 98.88 129 GLY B N 1
ATOM 3676 C CA . GLY B 1 129 ? -1.9 21.547 12.117 1 98.88 129 GLY B CA 1
ATOM 3677 C C . GLY B 1 129 ? -1.225 20.219 11.836 1 98.88 129 GLY B C 1
ATOM 3678 O O . GLY B 1 129 ? -0.072 20.016 12.219 1 98.88 129 GLY B O 1
ATOM 3679 N N . TRP B 1 130 ? -1.923 19.359 11.25 1 98.88 130 TRP B N 1
ATOM 3680 C CA . TRP B 1 130 ? -1.379 18.078 10.812 1 98.88 130 TRP B CA 1
ATOM 3681 C C . TRP B 1 130 ? -1.446 17.953 9.297 1 98.88 130 TRP B C 1
ATOM 3683 O O . TRP B 1 130 ? -2.479 18.25 8.688 1 98.88 130 TRP B O 1
ATOM 3693 N N . SER B 1 131 ? -0.322 17.5 8.703 1 98.38 131 SER B N 1
ATOM 3694 C CA . SER B 1 131 ? -0.314 17.25 7.266 1 98.38 131 SER B CA 1
ATOM 3695 C C . SER B 1 131 ? -0.747 18.5 6.492 1 98.38 131 SER B C 1
ATOM 3697 O O . SER B 1 131 ? -0.177 19.578 6.668 1 98.38 131 SER B O 1
ATOM 3699 N N . PHE B 1 132 ? -1.738 18.406 5.641 1 97.31 132 PHE B N 1
ATOM 3700 C CA . PHE B 1 132 ? -2.145 19.531 4.82 1 97.31 132 PHE B CA 1
ATOM 3701 C C . PHE B 1 132 ? -2.826 20.609 5.668 1 97.31 132 PHE B C 1
ATOM 3703 O O . PHE B 1 132 ? -2.961 21.75 5.242 1 97.31 132 PHE B O 1
ATOM 3710 N N . GLY B 1 133 ? -3.236 20.25 6.91 1 98.12 133 GLY B N 1
ATOM 3711 C CA . GLY B 1 133 ? -3.779 21.25 7.82 1 98.12 133 GLY B CA 1
ATOM 3712 C C . GLY B 1 133 ? -2.777 22.312 8.195 1 98.12 133 GLY B C 1
ATOM 3713 O O . GLY B 1 133 ? -3.16 23.406 8.633 1 98.12 133 GLY B O 1
ATOM 3714 N N . CYS B 1 134 ? -1.506 22.031 8.016 1 98.62 134 CYS B N 1
ATOM 3715 C CA . CYS B 1 134 ? -0.442 23 8.281 1 98.62 134 CYS B CA 1
ATOM 3716 C C . CYS B 1 134 ? -0.551 24.203 7.359 1 98.62 134 CYS B C 1
ATOM 3718 O O . CYS B 1 134 ? -0.091 25.297 7.699 1 98.62 134 CYS B O 1
ATOM 3720 N N . SER B 1 135 ? -1.203 24.031 6.191 1 97.75 135 SER B N 1
ATOM 3721 C CA . SER B 1 135 ? -1.289 25.062 5.168 1 97.75 135 SER B CA 1
ATOM 3722 C C . SER B 1 135 ? -2.146 26.234 5.637 1 97.75 135 SER B C 1
ATOM 3724 O O . SER B 1 135 ? -2.064 27.328 5.082 1 97.75 135 SER B O 1
ATOM 3726 N N . ILE B 1 136 ? -2.938 25.969 6.66 1 97.56 136 ILE B N 1
ATOM 3727 C CA . ILE B 1 136 ? -3.746 27.094 7.121 1 97.56 136 ILE B CA 1
ATOM 3728 C C . ILE B 1 136 ? -3.449 27.375 8.594 1 97.56 136 ILE B C 1
ATOM 3730 O O . ILE B 1 136 ? -3.877 28.406 9.133 1 97.56 136 ILE B O 1
ATOM 3734 N N . ALA B 1 137 ? -2.699 26.5 9.203 1 98.75 137 ALA B N 1
ATOM 3735 C CA . ALA B 1 137 ? -2.289 26.734 10.586 1 98.75 137 ALA B CA 1
ATOM 3736 C C . ALA B 1 137 ? -1.318 27.906 10.68 1 98.75 137 ALA B C 1
ATOM 3738 O O . ALA B 1 137 ? -1.547 28.844 11.438 1 98.75 137 ALA B O 1
ATOM 3739 N N . HIS B 1 138 ? -0.252 27.844 9.914 1 98.75 138 HIS B N 1
ATOM 3740 C CA . HIS B 1 138 ? 0.765 28.891 10.039 1 98.75 138 HIS B CA 1
ATOM 3741 C C . HIS B 1 138 ? 0.25 30.234 9.531 1 98.75 138 HIS B C 1
ATOM 3743 O O . HIS B 1 138 ? 0.582 31.281 10.094 1 98.75 138 HIS B O 1
ATOM 3749 N N . PRO B 1 139 ? -0.68 30.281 8.523 1 98.62 139 PRO B N 1
ATOM 3750 C CA . PRO B 1 139 ? -1.261 31.562 8.148 1 98.62 139 PRO B CA 1
ATOM 3751 C C . PRO B 1 139 ? -2.08 32.188 9.266 1 98.62 139 PRO B C 1
ATOM 3753 O O . PRO B 1 139 ? -2.174 33.438 9.352 1 98.62 139 PRO B O 1
ATOM 3756 N N . ALA B 1 140 ? -2.689 31.391 10.102 1 98.75 140 ALA B N 1
ATOM 3757 C CA . ALA B 1 140 ? -3.43 31.922 11.25 1 98.75 140 ALA B CA 1
ATOM 3758 C C . ALA B 1 140 ? -2.537 32.812 12.117 1 98.75 140 ALA B C 1
ATOM 3760 O O . ALA B 1 140 ? -2.984 33.812 12.641 1 98.75 140 ALA B O 1
ATOM 3761 N N . VAL B 1 141 ? -1.319 32.375 12.242 1 98.62 141 VAL B N 1
ATOM 3762 C CA . VAL B 1 141 ? -0.347 33.094 13.055 1 98.62 141 VAL B CA 1
ATOM 3763 C C . VAL B 1 141 ? 0.251 34.25 12.234 1 98.62 141 VAL B C 1
ATOM 3765 O O . VAL B 1 141 ? 0.38 35.375 12.727 1 98.62 141 VAL B O 1
ATOM 3768 N N . ALA B 1 142 ? 0.558 33.969 11.008 1 98.56 142 ALA B N 1
ATOM 3769 C CA . ALA B 1 142 ? 1.203 34.969 10.141 1 98.56 142 ALA B CA 1
ATOM 3770 C C . ALA B 1 142 ? 0.348 36.219 10.008 1 98.56 142 ALA B C 1
ATOM 3772 O O . ALA B 1 142 ? 0.875 37.312 9.867 1 98.56 142 ALA B O 1
ATOM 3773 N N . HIS B 1 143 ? -0.957 36.031 10.109 1 97.62 143 HIS B N 1
ATOM 3774 C CA . HIS B 1 143 ? -1.823 37.156 9.742 1 97.62 143 HIS B CA 1
ATOM 3775 C C . HIS B 1 143 ? -2.75 37.531 10.898 1 97.62 143 HIS B C 1
ATOM 3777 O O . HIS B 1 143 ? -3.785 38.188 10.68 1 97.62 143 HIS B O 1
ATOM 3783 N N . PHE B 1 144 ? -2.424 37.156 12.078 1 97.56 144 PHE B N 1
ATOM 3784 C CA . PHE B 1 144 ? -3.268 37.406 13.242 1 97.56 144 PHE B CA 1
ATOM 3785 C C . PHE B 1 144 ? -3.49 38.875 13.438 1 97.56 144 PHE B C 1
ATOM 3787 O O . PHE B 1 144 ? -4.465 39.281 14.07 1 97.56 144 PHE B O 1
ATOM 3794 N N . ASP B 1 145 ? -2.572 39.75 12.945 1 96.31 145 ASP B N 1
ATOM 3795 C CA . ASP B 1 145 ? -2.619 41.188 13.133 1 96.31 145 ASP B CA 1
ATOM 3796 C C . ASP B 1 145 ? -3.793 41.812 12.375 1 96.31 145 ASP B C 1
ATOM 3798 O O . ASP B 1 145 ? -4.172 42.938 12.633 1 96.31 145 ASP B O 1
ATOM 3802 N N . ALA B 1 146 ? -4.355 41.062 11.492 1 96.88 146 ALA B N 1
ATOM 3803 C CA . ALA B 1 146 ? -5.496 41.531 10.719 1 96.88 146 ALA B CA 1
ATOM 3804 C C . ALA B 1 146 ? -6.809 41.281 11.453 1 96.88 146 ALA B C 1
ATOM 3806 O O . ALA B 1 146 ? -7.875 41.719 11.008 1 96.88 146 ALA B O 1
ATOM 3807 N N . LEU B 1 147 ? -6.801 40.594 12.562 1 97.5 147 LEU B N 1
ATOM 3808 C CA . LEU B 1 147 ? -7.988 40.375 13.375 1 97.5 147 LEU B CA 1
ATOM 3809 C C . LEU B 1 147 ? -8.508 41.688 13.953 1 97.5 147 LEU B C 1
ATOM 3811 O O . LEU B 1 147 ? -7.738 42.625 14.141 1 97.5 147 LEU B O 1
ATOM 3815 N N . PRO B 1 148 ? -9.844 41.688 14.227 1 96.31 148 PRO B N 1
ATOM 3816 C CA . PRO B 1 148 ? -10.328 42.844 14.984 1 96.31 148 PRO B CA 1
ATOM 3817 C C . PRO B 1 148 ? -9.602 43.031 16.312 1 96.31 148 PRO B C 1
ATOM 3819 O O . PRO B 1 148 ? -9.203 42.031 16.938 1 96.31 148 PRO B O 1
ATOM 3822 N N . PRO B 1 149 ? -9.523 44.219 16.812 1 96.94 149 PRO B N 1
ATOM 3823 C CA . PRO B 1 149 ? -8.656 44.531 17.953 1 96.94 149 PRO B CA 1
ATOM 3824 C C . PRO B 1 149 ? -8.922 43.656 19.172 1 96.94 149 PRO B C 1
ATOM 3826 O O . PRO B 1 149 ? -7.98 43.094 19.766 1 96.94 149 PRO B O 1
ATOM 3829 N N . PRO B 1 150 ? -10.148 43.406 19.547 1 95.88 150 PRO B N 1
ATOM 3830 C CA . PRO B 1 150 ? -10.344 42.531 20.719 1 95.88 150 PRO B CA 1
ATOM 3831 C C . PRO B 1 150 ? -9.836 41.125 20.516 1 95.88 150 PRO B C 1
ATOM 3833 O O . PRO B 1 150 ? -9.227 40.531 21.406 1 95.88 150 PRO B O 1
ATOM 3836 N N . SER B 1 151 ? -10.07 40.625 19.328 1 97 151 SER B N 1
ATOM 3837 C CA . SER B 1 151 ? -9.617 39.281 19 1 97 151 SER B CA 1
ATOM 3838 C C . SER B 1 151 ? -8.102 39.25 18.859 1 97 151 SER B C 1
ATOM 3840 O O . SER B 1 151 ? -7.465 38.25 19.266 1 97 151 SER B O 1
ATOM 3842 N N . LYS B 1 152 ? -7.637 40.25 18.25 1 97.75 152 LYS B N 1
ATOM 3843 C CA . LYS B 1 152 ? -6.188 40.344 18.109 1 97.75 152 LYS B CA 1
ATOM 3844 C C . LYS B 1 152 ? -5.492 40.312 19.469 1 97.75 152 LYS B C 1
ATOM 3846 O O . LYS B 1 152 ? -4.5 39.594 19.641 1 97.75 152 LYS B O 1
ATOM 3851 N N . GLN B 1 153 ? -5.98 41.094 20.375 1 96.81 153 GLN B N 1
ATOM 3852 C CA . GLN B 1 153 ? -5.414 41.125 21.719 1 96.81 153 GLN B CA 1
ATOM 3853 C C . GLN B 1 153 ? -5.543 39.781 22.422 1 96.81 153 GLN B C 1
ATOM 3855 O O . GLN B 1 153 ? -4.602 39.312 23.062 1 96.81 153 GLN B O 1
ATOM 3860 N N . TYR B 1 154 ? -6.672 39.219 22.266 1 96.31 154 TYR B N 1
ATOM 3861 C CA . TYR B 1 154 ? -6.887 37.906 22.875 1 96.31 154 TYR B CA 1
ATOM 3862 C C . TYR B 1 154 ? -5.914 36.875 22.312 1 96.31 154 TYR B C 1
ATOM 3864 O O . TYR B 1 154 ? -5.305 36.125 23.062 1 96.31 154 TYR B O 1
ATOM 3872 N N . PHE B 1 155 ? -5.844 36.812 21 1 98.06 155 PHE B N 1
ATOM 3873 C CA . PHE B 1 155 ? -4.941 35.875 20.312 1 98.06 155 PHE B CA 1
ATOM 3874 C C . PHE B 1 155 ? -3.51 36.062 20.797 1 98.06 155 PHE B C 1
ATOM 3876 O O . PHE B 1 155 ? -2.836 35.094 21.141 1 98.06 155 PHE B O 1
ATOM 3883 N N . SER B 1 156 ? -3.088 37.281 20.922 1 97.44 156 SER B N 1
ATOM 3884 C CA . SER B 1 156 ? -1.722 37.625 21.312 1 97.44 156 SER B CA 1
ATOM 3885 C C . SER B 1 156 ? -1.418 37.188 22.734 1 97.44 156 SER B C 1
ATOM 3887 O O . SER B 1 156 ? -0.316 36.688 23.016 1 97.44 156 SER B O 1
ATOM 3889 N N . THR B 1 157 ? -2.383 37.281 23.578 1 95.94 157 THR B N 1
ATOM 3890 C CA . THR B 1 157 ? -2.105 37.062 24.984 1 95.94 157 THR B CA 1
ATOM 3891 C C . THR B 1 157 ? -2.354 35.594 25.375 1 95.94 157 THR B C 1
ATOM 3893 O O . THR B 1 157 ? -1.925 35.156 26.438 1 95.94 157 THR B O 1
ATOM 3896 N N . ASN B 1 158 ? -2.988 34.875 24.438 1 96.88 158 ASN B N 1
ATOM 3897 C CA . ASN B 1 158 ? -3.383 33.531 24.891 1 96.88 158 ASN B CA 1
ATOM 3898 C C . ASN B 1 158 ? -2.785 32.438 24.016 1 96.88 158 ASN B C 1
ATOM 3900 O O . ASN B 1 158 ? -2.848 31.25 24.359 1 96.88 158 ASN B O 1
ATOM 3904 N N . LEU B 1 159 ? -2.209 32.781 22.906 1 98.06 159 LEU B N 1
ATOM 3905 C CA . LEU B 1 159 ? -1.562 31.766 22.062 1 98.06 159 LEU B CA 1
ATOM 3906 C C . LEU B 1 159 ? -0.291 31.25 22.734 1 98.06 159 LEU B C 1
ATOM 3908 O O . LEU B 1 159 ? 0.615 32.031 23.047 1 98.06 159 LEU B O 1
ATOM 3912 N N . ARG B 1 160 ? -0.216 29.953 22.906 1 97.56 160 ARG B N 1
ATOM 3913 C CA . ARG B 1 160 ? 0.947 29.344 23.547 1 97.56 160 ARG B CA 1
ATOM 3914 C C . ARG B 1 160 ? 1.899 28.766 22.5 1 97.56 160 ARG B C 1
ATOM 3916 O O . ARG B 1 160 ? 3.1 28.641 22.75 1 97.56 160 ARG B O 1
ATOM 3923 N N . GLY B 1 161 ? 1.25 28.375 21.422 1 98.06 161 GLY B N 1
ATOM 3924 C CA . GLY B 1 161 ? 2.152 27.75 20.484 1 98.06 161 GLY B CA 1
ATOM 3925 C C . GLY B 1 161 ? 1.518 27.5 19.125 1 98.06 161 GLY B C 1
ATOM 3926 O O . GLY B 1 161 ? 0.293 27.406 19.016 1 98.06 161 GLY B O 1
ATOM 3927 N N . LEU B 1 162 ? 2.309 27.531 18.047 1 98.88 162 LEU B N 1
ATOM 3928 C CA . LEU B 1 162 ? 2.053 27 16.719 1 98.88 162 LEU B CA 1
ATOM 3929 C C . LEU B 1 162 ? 2.797 25.688 16.5 1 98.88 162 LEU B C 1
ATOM 3931 O O . LEU B 1 162 ? 4.027 25.672 16.438 1 98.88 162 LEU B O 1
ATOM 3935 N N . ILE B 1 163 ? 2.053 24.625 16.422 1 98.88 163 ILE B N 1
ATOM 3936 C CA . ILE B 1 163 ? 2.684 23.312 16.281 1 98.88 163 ILE B CA 1
ATOM 3937 C C . ILE B 1 163 ? 2.252 22.672 14.977 1 98.88 163 ILE B C 1
ATOM 3939 O O . ILE B 1 163 ? 1.06 22.453 14.742 1 98.88 163 ILE B O 1
ATOM 3943 N N . LEU B 1 164 ? 3.18 22.391 14.148 1 98.94 164 LEU B N 1
ATOM 3944 C CA . LEU B 1 164 ? 2.939 21.641 12.922 1 98.94 164 LEU B CA 1
ATOM 3945 C C . LEU B 1 164 ? 3.396 20.188 13.062 1 98.94 164 LEU B C 1
ATOM 3947 O O . LEU B 1 164 ? 4.566 19.938 13.352 1 98.94 164 LEU B O 1
ATOM 3951 N N . LEU B 1 165 ? 2.463 19.312 12.945 1 98.88 165 LEU B N 1
ATOM 3952 C CA . LEU B 1 165 ? 2.75 17.891 12.922 1 98.88 165 LEU B CA 1
ATOM 3953 C C . LEU B 1 165 ? 2.826 17.375 11.492 1 98.88 165 LEU B C 1
ATOM 3955 O O . LEU B 1 165 ? 1.826 17.375 10.773 1 98.88 165 LEU B O 1
ATOM 3959 N N . GLU B 1 166 ? 3.994 16.984 11.07 1 98.38 166 GLU B N 1
ATOM 3960 C CA . GLU B 1 166 ? 4.195 16.312 9.797 1 98.38 166 GLU B CA 1
ATOM 3961 C C . GLU B 1 166 ? 3.787 17.188 8.625 1 98.38 166 GLU B C 1
ATOM 3963 O O . GLU B 1 166 ? 3.014 16.781 7.758 1 98.38 166 GLU B O 1
ATOM 3968 N N . PRO B 1 167 ? 4.25 18.391 8.578 1 98.62 167 PRO B N 1
ATOM 3969 C CA . PRO B 1 167 ? 3.941 19.219 7.402 1 98.62 167 PRO B CA 1
ATOM 3970 C C . PRO B 1 167 ? 4.637 18.719 6.137 1 98.62 167 PRO B C 1
ATOM 3972 O O . PRO B 1 167 ? 5.848 18.469 6.148 1 98.62 167 PRO B O 1
ATOM 3975 N N . PRO B 1 168 ? 3.91 18.547 5.066 1 98 168 PRO B N 1
ATOM 3976 C CA . PRO B 1 168 ? 4.594 18.312 3.793 1 98 168 PRO B CA 1
ATOM 3977 C C . PRO B 1 168 ? 5.141 19.609 3.174 1 98 168 PRO B C 1
ATOM 3979 O O . PRO B 1 168 ? 4.75 20.703 3.572 1 98 168 PRO B O 1
ATOM 3982 N N . THR B 1 169 ? 6.031 19.484 2.215 1 97.94 169 THR B N 1
ATOM 3983 C CA . THR B 1 169 ? 6.711 20.625 1.594 1 97.94 169 THR B CA 1
ATOM 3984 C C . THR B 1 169 ? 5.699 21.594 0.987 1 97.94 169 THR B C 1
ATOM 3986 O O . THR B 1 169 ? 5.871 22.812 1.078 1 97.94 169 THR B O 1
ATOM 3989 N N . VAL B 1 170 ? 4.617 21.109 0.492 1 96.81 170 VAL B N 1
ATOM 3990 C CA . VAL B 1 170 ? 3.666 21.906 -0.274 1 96.81 170 VAL B CA 1
ATOM 3991 C C . VAL B 1 170 ? 2.93 22.875 0.658 1 96.81 170 VAL B C 1
ATOM 3993 O O . VAL B 1 170 ? 2.434 23.906 0.22 1 96.81 170 VAL B O 1
ATOM 3996 N N . THR B 1 171 ? 2.877 22.562 1.942 1 98 171 THR B N 1
ATOM 3997 C CA . THR B 1 171 ? 2.152 23.422 2.877 1 98 171 THR B CA 1
ATOM 3998 C C . THR B 1 171 ? 3.002 24.625 3.287 1 98 171 THR B C 1
ATOM 4000 O O . THR B 1 171 ? 2.473 25.641 3.725 1 98 171 THR B O 1
ATOM 4003 N N . LEU B 1 172 ? 4.34 24.453 3.146 1 98.5 172 LEU B N 1
ATOM 4004 C CA . LEU B 1 172 ? 5.258 25.5 3.578 1 98.5 172 LEU B CA 1
ATOM 4005 C C . LEU B 1 172 ? 5.883 26.203 2.379 1 98.5 172 LEU B C 1
ATOM 4007 O O . LEU B 1 172 ? 6.57 27.219 2.535 1 98.5 172 LEU B O 1
ATOM 4011 N N . GLY B 1 173 ? 5.629 25.688 1.186 1 98.12 173 GLY B N 1
ATOM 4012 C CA . GLY B 1 173 ? 6.242 26.219 -0.019 1 98.12 173 GLY B CA 1
ATOM 4013 C C . GLY B 1 173 ? 7.738 25.984 -0.084 1 98.12 173 GLY B C 1
ATOM 4014 O O . GLY B 1 173 ? 8.477 26.781 -0.667 1 98.12 173 GLY B O 1
ATOM 4015 N N . THR B 1 174 ? 8.188 25.016 0.62 1 97.5 174 THR B N 1
ATOM 4016 C CA . THR B 1 174 ? 9.586 24.625 0.527 1 97.5 174 THR B CA 1
ATOM 4017 C C . THR B 1 174 ? 9.82 23.734 -0.697 1 97.5 174 THR B C 1
ATOM 4019 O O . THR B 1 174 ? 8.875 23.219 -1.288 1 97.5 174 THR B O 1
ATOM 4022 N N . PRO B 1 175 ? 11.016 23.609 -1.087 1 93.69 175 PRO B N 1
ATOM 4023 C CA . PRO B 1 175 ? 11.289 22.859 -2.314 1 93.69 175 PRO B CA 1
ATOM 4024 C C . PRO B 1 175 ? 10.82 21.406 -2.238 1 93.69 175 PRO B C 1
ATOM 4026 O O . PRO B 1 175 ? 11.023 20.75 -1.22 1 93.69 175 PRO B O 1
ATOM 4029 N N . MET B 1 176 ? 10.227 21 -3.271 1 93.5 176 MET B N 1
ATOM 4030 C CA . MET B 1 176 ? 9.836 19.594 -3.41 1 93.5 176 MET B CA 1
ATOM 4031 C C . MET B 1 176 ? 11.023 18.734 -3.805 1 93.5 176 MET B C 1
ATOM 4033 O O . MET B 1 176 ? 11.789 19.094 -4.703 1 93.5 176 MET B O 1
ATOM 4037 N N . PRO B 1 177 ? 11.18 17.656 -3.164 1 94.75 177 PRO B N 1
ATOM 4038 C CA . PRO B 1 177 ? 12.234 16.766 -3.652 1 94.75 177 PRO B CA 1
ATOM 4039 C C . PRO B 1 177 ? 11.969 16.25 -5.062 1 94.75 177 PRO B C 1
ATOM 4041 O O . PRO B 1 177 ? 10.828 15.922 -5.402 1 94.75 177 PRO B O 1
ATOM 4044 N N . PRO B 1 178 ? 12.977 16.109 -5.836 1 92.94 178 PRO B N 1
ATOM 4045 C CA . PRO B 1 178 ? 12.805 15.656 -7.219 1 92.94 178 PRO B CA 1
ATOM 4046 C C . PRO B 1 178 ? 12.219 14.242 -7.312 1 92.94 178 PRO B C 1
ATOM 4048 O O . PRO B 1 178 ? 11.562 13.914 -8.297 1 92.94 178 PRO B O 1
ATOM 4051 N N . LYS B 1 179 ? 12.438 13.398 -6.305 1 94.75 179 LYS B N 1
ATOM 4052 C CA . LYS B 1 179 ? 12.008 12 -6.336 1 94.75 179 LYS B CA 1
ATOM 4053 C C . LYS B 1 179 ? 10.602 11.844 -5.762 1 94.75 179 LYS B C 1
ATOM 4055 O O . LYS B 1 179 ? 10.117 10.727 -5.594 1 94.75 179 LYS B O 1
ATOM 4060 N N . ALA B 1 180 ? 9.953 12.961 -5.48 1 94.12 180 ALA B N 1
ATOM 4061 C CA . ALA B 1 180 ? 8.664 12.93 -4.789 1 94.12 180 ALA B CA 1
ATOM 4062 C C . ALA B 1 180 ? 7.609 12.219 -5.629 1 94.12 180 ALA B C 1
ATOM 4064 O O . ALA B 1 180 ? 7.527 12.43 -6.84 1 94.12 180 ALA B O 1
ATOM 4065 N N . TRP B 1 181 ? 6.879 11.305 -4.984 1 96.12 181 TRP B N 1
ATOM 4066 C CA . TRP B 1 181 ? 5.766 10.562 -5.57 1 96.12 181 TRP B CA 1
ATOM 4067 C C . TRP B 1 181 ? 4.684 10.289 -4.527 1 96.12 181 TRP B C 1
ATOM 4069 O O . TRP B 1 181 ? 4.988 10.062 -3.355 1 96.12 181 TRP B O 1
ATOM 4079 N N . SER B 1 182 ? 3.465 10.391 -4.934 1 95.31 182 SER B N 1
ATOM 4080 C CA . SER B 1 182 ? 2.312 9.938 -4.16 1 95.31 182 SER B CA 1
ATOM 4081 C C . SER B 1 182 ? 1.183 9.477 -5.074 1 95.31 182 SER B C 1
ATOM 4083 O O . SER B 1 182 ? 1.16 9.812 -6.262 1 95.31 182 SER B O 1
ATOM 4085 N N . PRO B 1 183 ? 0.244 8.711 -4.582 1 95.12 183 PRO B N 1
ATOM 4086 C CA . PRO B 1 183 ? -0.907 8.312 -5.395 1 95.12 183 PRO B CA 1
ATOM 4087 C C . PRO B 1 183 ? -1.688 9.508 -5.934 1 95.12 183 PRO B C 1
ATOM 4089 O O . PRO B 1 183 ? -2.301 9.422 -7 1 95.12 183 PRO B O 1
ATOM 4092 N N . HIS B 1 184 ? -1.619 10.688 -5.316 1 91.19 184 HIS B N 1
ATOM 4093 C CA . HIS B 1 184 ? -2.361 11.867 -5.75 1 91.19 184 HIS B CA 1
ATOM 4094 C C . HIS B 1 184 ? -1.957 12.289 -7.16 1 91.19 184 HIS B C 1
ATOM 4096 O O . HIS B 1 184 ? -2.779 12.812 -7.918 1 91.19 184 HIS B O 1
ATOM 4102 N N . ILE B 1 185 ? -0.715 12.008 -7.461 1 90.62 185 ILE B N 1
ATOM 4103 C CA . ILE B 1 185 ? -0.231 12.57 -8.719 1 90.62 185 ILE B CA 1
ATOM 4104 C C . ILE B 1 185 ? 0.059 11.445 -9.711 1 90.62 185 ILE B C 1
ATOM 4106 O O . ILE B 1 185 ? 0.673 11.664 -10.75 1 90.62 185 ILE B O 1
ATOM 4110 N N . ASP B 1 186 ? -0.2 10.219 -9.336 1 94.19 186 ASP B N 1
ATOM 4111 C CA . ASP B 1 186 ? -0.036 9.094 -10.242 1 94.19 186 ASP B CA 1
ATOM 4112 C C . ASP B 1 186 ? -1.101 9.109 -11.344 1 94.19 186 ASP B C 1
ATOM 4114 O O . ASP B 1 186 ? -2.242 8.703 -11.109 1 94.19 186 ASP B O 1
ATOM 4118 N N . THR B 1 187 ? -0.756 9.422 -12.492 1 93.69 187 THR B N 1
ATOM 4119 C CA . THR B 1 187 ? -1.719 9.641 -13.57 1 93.69 187 THR B CA 1
ATOM 4120 C C . THR B 1 187 ? -2.156 8.305 -14.172 1 93.69 187 THR B C 1
ATOM 4122 O O . THR B 1 187 ? -3.076 8.266 -14.992 1 93.69 187 THR B O 1
ATOM 4125 N N . THR B 1 188 ? -1.516 7.184 -13.797 1 95.31 188 THR B N 1
ATOM 4126 C CA . THR B 1 188 ? -1.928 5.871 -14.281 1 95.31 188 THR B CA 1
ATOM 4127 C C . THR B 1 188 ? -3.107 5.34 -13.477 1 95.31 188 THR B C 1
ATOM 4129 O O . THR B 1 188 ? -3.746 4.363 -13.867 1 95.31 188 THR B O 1
ATOM 4132 N N . VAL B 1 189 ? -3.396 5.988 -12.367 1 96.31 189 VAL B N 1
ATOM 4133 C CA . VAL B 1 189 ? -4.512 5.629 -11.5 1 96.31 189 VAL B CA 1
ATOM 4134 C C . VAL B 1 189 ? -5.711 6.527 -11.805 1 96.31 189 VAL B C 1
ATOM 4136 O O . VAL B 1 189 ? -5.57 7.75 -11.883 1 96.31 189 VAL B O 1
ATOM 4139 N N . PRO B 1 190 ? -6.91 5.949 -11.992 1 94.75 190 PRO B N 1
ATOM 4140 C CA . PRO B 1 190 ? -8.102 6.785 -12.164 1 94.75 190 PRO B CA 1
ATOM 4141 C C . PRO B 1 190 ? -8.281 7.793 -11.031 1 94.75 190 PRO B C 1
ATOM 4143 O O . PRO B 1 190 ? -8.023 7.473 -9.867 1 94.75 190 PRO B O 1
ATOM 4146 N N . GLN B 1 191 ? -8.695 8.961 -11.383 1 90.88 191 GLN B N 1
ATOM 4147 C CA . GLN B 1 191 ? -8.758 10.086 -10.453 1 90.88 191 GLN B CA 1
ATOM 4148 C C . GLN B 1 191 ? -9.539 9.711 -9.195 1 90.88 191 GLN B C 1
ATOM 4150 O O . GLN B 1 191 ? -9.125 10.031 -8.086 1 90.88 191 GLN B O 1
ATOM 4155 N N . GLU B 1 192 ? -10.633 9.023 -9.367 1 91.44 192 GLU B N 1
ATOM 4156 C CA . GLU B 1 192 ? -11.531 8.734 -8.25 1 91.44 192 GLU B CA 1
ATOM 4157 C C . GLU B 1 192 ? -10.898 7.754 -7.27 1 91.44 192 GLU B C 1
ATOM 4159 O O . GLU B 1 192 ? -11.375 7.594 -6.145 1 91.44 192 GLU B O 1
ATOM 4164 N N . LEU B 1 193 ? -9.789 7.09 -7.648 1 95.19 193 LEU B N 1
ATOM 4165 C CA . LEU B 1 193 ? -9.156 6.094 -6.797 1 95.19 193 LEU B CA 1
ATOM 4166 C C . LEU B 1 193 ? -7.898 6.66 -6.141 1 95.19 193 LEU B C 1
ATOM 4168 O O . LEU B 1 193 ? -7.316 6.027 -5.258 1 95.19 193 LEU B O 1
ATOM 4172 N N . ARG B 1 194 ? -7.527 7.832 -6.527 1 94.38 194 ARG B N 1
ATOM 4173 C CA . ARG B 1 194 ? -6.258 8.383 -6.074 1 94.38 194 ARG B CA 1
ATOM 4174 C C . ARG B 1 194 ? -6.305 8.719 -4.59 1 94.38 194 ARG B C 1
ATOM 4176 O O . ARG B 1 194 ? -5.359 8.43 -3.852 1 94.38 194 ARG B O 1
ATOM 4183 N N . ASP B 1 195 ? -7.398 9.227 -4.102 1 93.62 195 ASP B N 1
ATOM 4184 C CA . ASP B 1 195 ? -7.512 9.594 -2.693 1 93.62 195 ASP B CA 1
ATOM 4185 C C . ASP B 1 195 ? -7.52 8.352 -1.802 1 93.62 195 ASP B C 1
ATOM 4187 O O . ASP B 1 195 ? -6.754 8.266 -0.841 1 93.62 195 ASP B O 1
ATOM 4191 N N . PRO B 1 196 ? -8.383 7.402 -2.16 1 95.56 196 PRO B N 1
ATOM 4192 C CA . PRO B 1 196 ? -8.32 6.18 -1.356 1 95.56 196 PRO B CA 1
ATOM 4193 C C . PRO B 1 196 ? -6.941 5.527 -1.38 1 95.56 196 PRO B C 1
ATOM 4195 O O . PRO B 1 196 ? -6.457 5.062 -0.345 1 95.56 196 PRO B O 1
ATOM 4198 N N . PHE B 1 197 ? -6.324 5.512 -2.576 1 97.31 197 PHE B N 1
ATOM 4199 C CA . PHE B 1 197 ? -4.996 4.926 -2.705 1 97.31 197 PHE B CA 1
ATOM 4200 C C . PHE B 1 197 ? -3.975 5.719 -1.897 1 97.31 197 PHE B C 1
ATOM 4202 O O . PHE B 1 197 ? -3.094 5.141 -1.259 1 97.31 197 PHE B O 1
ATOM 4209 N N . PHE B 1 198 ? -4.109 6.992 -1.858 1 96.81 198 PHE B N 1
ATOM 4210 C CA . PHE B 1 198 ? -3.27 7.859 -1.042 1 96.81 198 PHE B CA 1
ATOM 4211 C C . PHE B 1 198 ? -3.412 7.516 0.436 1 96.81 198 PHE B C 1
ATOM 4213 O O . PHE B 1 198 ? -2.422 7.48 1.169 1 96.81 198 PHE B O 1
ATOM 4220 N N . GLY B 1 199 ? -4.617 7.309 0.873 1 96.94 199 GLY B N 1
ATOM 4221 C CA . GLY B 1 199 ? -4.84 6.93 2.26 1 96.94 199 GLY B CA 1
ATOM 4222 C C . GLY B 1 199 ? -4.035 5.719 2.688 1 96.94 199 GLY B C 1
ATOM 4223 O O . GLY B 1 199 ? -3.455 5.703 3.773 1 96.94 199 GLY B O 1
ATOM 4224 N N . HIS B 1 200 ? -3.98 4.746 1.806 1 97.94 200 HIS B N 1
ATOM 4225 C CA . HIS B 1 200 ? -3.178 3.559 2.086 1 97.94 200 HIS B CA 1
ATOM 4226 C C . HIS B 1 200 ? -1.691 3.898 2.141 1 97.94 200 HIS B C 1
ATOM 4228 O O . HIS B 1 200 ? -0.997 3.516 3.084 1 97.94 200 HIS B O 1
ATOM 4234 N N . TRP B 1 201 ? -1.246 4.637 1.199 1 98.38 201 TRP B N 1
ATOM 4235 C CA . TRP B 1 201 ? 0.173 4.945 1.05 1 98.38 201 TRP B CA 1
ATOM 4236 C C . TRP B 1 201 ? 0.662 5.828 2.189 1 98.38 201 TRP B C 1
ATOM 4238 O O . TRP B 1 201 ? 1.685 5.539 2.816 1 98.38 201 TRP B O 1
ATOM 4248 N N . ILE B 1 202 ? -0.127 6.859 2.561 1 98.31 202 ILE B N 1
ATOM 4249 C CA . ILE B 1 202 ? 0.333 7.879 3.498 1 98.31 202 ILE B CA 1
ATOM 4250 C C . ILE B 1 202 ? 0.294 7.328 4.922 1 98.31 202 ILE B C 1
ATOM 4252 O O . ILE B 1 202 ? 0.947 7.863 5.82 1 98.31 202 ILE B O 1
ATOM 4256 N N . SER B 1 203 ? -0.473 6.285 5.168 1 98.44 203 SER B N 1
ATOM 4257 C CA . SER B 1 203 ? -0.552 5.691 6.5 1 98.44 203 SER B CA 1
ATOM 4258 C C . SER B 1 203 ? 0.536 4.641 6.703 1 98.44 203 SER B C 1
ATOM 4260 O O . SER B 1 203 ? 0.623 4.031 7.77 1 98.44 203 SER B O 1
ATOM 4262 N N . SER B 1 204 ? 1.376 4.461 5.68 1 98.69 204 SER B N 1
ATOM 4263 C CA . SER B 1 204 ? 2.43 3.457 5.754 1 98.69 204 SER B CA 1
ATOM 4264 C C . SER B 1 204 ? 3.604 3.945 6.598 1 98.69 204 SER B C 1
ATOM 4266 O O . SER B 1 204 ? 3.711 5.137 6.891 1 98.69 204 SER B O 1
ATOM 4268 N N . TYR B 1 205 ? 4.418 3.002 7.078 1 98.75 205 TYR B N 1
ATOM 4269 C CA . TYR B 1 205 ? 5.727 3.26 7.672 1 98.75 205 TYR B CA 1
ATOM 4270 C C . TYR B 1 205 ? 6.836 3.098 6.645 1 98.75 205 TYR B C 1
ATOM 4272 O O . TYR B 1 205 ? 6.801 2.176 5.824 1 98.75 205 TYR B O 1
ATOM 4280 N N . PHE B 1 206 ? 7.715 3.973 6.602 1 98.75 206 PHE B N 1
ATOM 4281 C CA . PHE B 1 206 ? 8.812 3.951 5.645 1 98.75 206 PHE B CA 1
ATOM 4282 C C . PHE B 1 206 ? 10.141 3.701 6.352 1 98.75 206 PHE B C 1
ATOM 4284 O O . PHE B 1 206 ? 10.312 4.062 7.52 1 98.75 206 PHE B O 1
ATOM 4291 N N . LYS B 1 207 ? 10.992 3.078 5.727 1 98.12 207 LYS B N 1
ATOM 4292 C CA . LYS B 1 207 ? 12.352 2.867 6.207 1 98.12 207 LYS B CA 1
ATOM 4293 C C . LYS B 1 207 ? 13.344 3.771 5.477 1 98.12 207 LYS B C 1
ATOM 4295 O O . LYS B 1 207 ? 13.617 3.568 4.293 1 98.12 207 LYS B O 1
ATOM 4300 N N . HIS B 1 208 ? 13.867 4.727 6.145 1 98.5 208 HIS B N 1
ATOM 4301 C CA . HIS B 1 208 ? 14.82 5.68 5.586 1 98.5 208 HIS B CA 1
ATOM 4302 C C . HIS B 1 208 ? 16.25 5.352 6.027 1 98.5 208 HIS B C 1
ATOM 4304 O O . HIS B 1 208 ? 16.453 4.492 6.883 1 98.5 208 HIS B O 1
ATOM 4310 N N . GLY B 1 209 ? 17.203 5.973 5.301 1 98 209 GLY B N 1
ATOM 4311 C CA . GLY B 1 209 ? 18.562 5.961 5.816 1 98 209 GLY B CA 1
ATOM 4312 C C . GLY B 1 209 ? 18.75 6.863 7.023 1 98 209 GLY B C 1
ATOM 4313 O O . GLY B 1 209 ? 17.812 7.062 7.809 1 98 209 GLY B O 1
ATOM 4314 N N . ASP B 1 210 ? 19.922 7.312 7.293 1 97.94 210 ASP B N 1
ATOM 4315 C CA . ASP B 1 210 ? 20.234 8.172 8.43 1 97.94 210 ASP B CA 1
ATOM 4316 C C . ASP B 1 210 ? 19.703 9.586 8.219 1 97.94 210 ASP B C 1
ATOM 4318 O O . ASP B 1 210 ? 20.375 10.43 7.629 1 97.94 210 ASP B O 1
ATOM 4322 N N . ILE B 1 211 ? 18.578 9.875 8.773 1 97.62 211 ILE B N 1
ATOM 4323 C CA . ILE B 1 211 ? 17.906 11.133 8.484 1 97.62 211 ILE B CA 1
ATOM 4324 C C . ILE B 1 211 ? 18.625 12.281 9.18 1 97.62 211 ILE B C 1
ATOM 4326 O O . ILE B 1 211 ? 18.375 13.453 8.875 1 97.62 211 ILE B O 1
ATOM 4330 N N . SER B 1 212 ? 19.516 12.023 10.125 1 96.56 212 SER B N 1
ATOM 4331 C CA . SER B 1 212 ? 20.266 13.078 10.805 1 96.56 212 SER B CA 1
ATOM 4332 C C . SER B 1 212 ? 21.141 13.852 9.828 1 96.56 212 SER B C 1
ATOM 4334 O O . SER B 1 212 ? 21.578 14.969 10.117 1 96.56 212 SER B O 1
ATOM 4336 N N . THR B 1 213 ? 21.484 13.281 8.68 1 97.56 213 THR B N 1
ATOM 4337 C CA . THR B 1 213 ? 22.312 13.93 7.672 1 97.56 213 THR B CA 1
ATOM 4338 C C . THR B 1 213 ? 21.531 15.023 6.953 1 97.56 213 THR B C 1
ATOM 4340 O O . THR B 1 213 ? 22.109 15.859 6.258 1 97.56 213 THR B O 1
ATOM 4343 N N . ARG B 1 214 ? 20.188 15.055 7.023 1 97.31 214 ARG B N 1
ATOM 4344 C CA . ARG B 1 214 ? 19.281 15.945 6.316 1 97.31 214 ARG B CA 1
ATOM 4345 C C . ARG B 1 214 ? 19.469 15.844 4.809 1 97.31 214 ARG B C 1
ATOM 4347 O O . ARG B 1 214 ? 19.266 16.828 4.086 1 97.31 214 ARG B O 1
ATOM 4354 N N . ASP B 1 215 ? 20 14.625 4.395 1 97.06 215 ASP B N 1
ATOM 4355 C CA . ASP B 1 215 ? 20.188 14.328 2.979 1 97.06 215 ASP B CA 1
ATOM 4356 C C . ASP B 1 215 ? 18.938 13.727 2.359 1 97.06 215 ASP B C 1
ATOM 4358 O O . ASP B 1 215 ? 18.422 12.719 2.842 1 97.06 215 ASP B O 1
ATOM 4362 N N . LEU B 1 216 ? 18.516 14.336 1.302 1 97.81 216 LEU B N 1
ATOM 4363 C CA . LEU B 1 216 ? 17.297 13.867 0.65 1 97.81 216 LEU B CA 1
ATOM 4364 C C . LEU B 1 216 ? 17.531 12.5 0.003 1 97.81 216 LEU B C 1
ATOM 4366 O O . LEU B 1 216 ? 16.562 11.766 -0.245 1 97.81 216 LEU B O 1
ATOM 4370 N N . ASP B 1 217 ? 18.75 12.102 -0.251 1 96.94 217 ASP B N 1
ATOM 4371 C CA . ASP B 1 217 ? 19.062 10.883 -0.988 1 96.94 217 ASP B CA 1
ATOM 4372 C C . ASP B 1 217 ? 18.906 9.648 -0.104 1 96.94 217 ASP B C 1
ATOM 4374 O O . ASP B 1 217 ? 18.875 8.523 -0.603 1 96.94 217 ASP B O 1
ATOM 4378 N N . VAL B 1 218 ? 18.828 9.82 1.2 1 97.31 218 VAL B N 1
ATOM 4379 C CA . VAL B 1 218 ? 18.75 8.672 2.09 1 97.31 218 VAL B CA 1
ATOM 4380 C C . VAL B 1 218 ? 17.281 8.32 2.346 1 97.31 218 VAL B C 1
ATOM 4382 O O . VAL B 1 218 ? 16.984 7.352 3.055 1 97.31 218 VAL B O 1
ATOM 4385 N N . LEU B 1 219 ? 16.359 9.133 1.81 1 98.12 219 LEU B N 1
ATOM 4386 C CA . LEU B 1 219 ? 14.945 8.953 2.084 1 98.12 219 LEU B CA 1
ATOM 4387 C C . LEU B 1 219 ? 14.328 7.945 1.118 1 98.12 219 LEU B C 1
ATOM 4389 O O . LEU B 1 219 ? 14.734 7.863 -0.042 1 98.12 219 LEU B O 1
ATOM 4393 N N . SER B 1 220 ? 13.391 7.18 1.579 1 98 220 SER B N 1
ATOM 4394 C CA . SER B 1 220 ? 12.516 6.34 0.76 1 98 220 SER B CA 1
ATOM 4395 C C . SER B 1 220 ? 11.258 7.094 0.346 1 98 220 SER B C 1
ATOM 4397 O O . SER B 1 220 ? 10.484 7.531 1.198 1 98 220 SER B O 1
ATOM 4399 N N . TYR B 1 221 ? 10.961 7.207 -0.911 1 97.5 221 TYR B N 1
ATOM 4400 C CA . TYR B 1 221 ? 9.945 8.141 -1.382 1 97.5 221 TYR B CA 1
ATOM 4401 C C . TYR B 1 221 ? 8.664 7.406 -1.756 1 97.5 221 TYR B C 1
ATOM 4403 O O . TYR B 1 221 ? 7.57 7.969 -1.668 1 97.5 221 TYR B O 1
ATOM 4411 N N . ILE B 1 222 ? 8.773 6.203 -2.223 1 98.12 222 ILE B N 1
ATOM 4412 C CA . ILE B 1 222 ? 7.629 5.617 -2.906 1 98.12 222 ILE B CA 1
ATOM 4413 C C . ILE B 1 222 ? 7.195 4.344 -2.184 1 98.12 222 ILE B C 1
ATOM 4415 O O . ILE B 1 222 ? 6.039 4.223 -1.769 1 98.12 222 ILE B O 1
ATOM 4419 N N . VAL B 1 223 ? 8.102 3.424 -1.888 1 98.19 223 VAL B N 1
ATOM 4420 C CA . VAL B 1 223 ? 7.789 2.082 -1.41 1 98.19 223 VAL B CA 1
ATOM 4421 C C . VAL B 1 223 ? 7.832 2.053 0.116 1 98.19 223 VAL B C 1
ATOM 4423 O O . VAL B 1 223 ? 8.859 2.365 0.72 1 98.19 223 VAL B O 1
ATOM 4426 N N . PRO B 1 224 ? 6.781 1.684 0.752 1 98 224 PRO B N 1
ATOM 4427 C CA . PRO B 1 224 ? 6.777 1.56 2.213 1 98 224 PRO B CA 1
ATOM 4428 C C . PRO B 1 224 ? 7.754 0.503 2.717 1 98 224 PRO B C 1
ATOM 4430 O O . PRO B 1 224 ? 8.188 -0.363 1.951 1 98 224 PRO B O 1
ATOM 4433 N N . GLY B 1 225 ? 8.117 0.654 4.008 1 97.88 225 GLY B N 1
ATOM 4434 C CA . GLY B 1 225 ? 8.812 -0.444 4.66 1 97.88 225 GLY B CA 1
ATOM 4435 C C . GLY B 1 225 ? 7.914 -1.629 4.957 1 97.88 225 GLY B C 1
ATOM 4436 O O . GLY B 1 225 ? 6.695 -1.542 4.809 1 97.88 225 GLY B O 1
ATOM 4437 N N . THR B 1 226 ? 8.477 -2.732 5.387 1 97.81 226 THR B N 1
ATOM 4438 C CA . THR B 1 226 ? 7.703 -3.949 5.621 1 97.81 226 THR B CA 1
ATOM 4439 C C . THR B 1 226 ? 7.66 -4.285 7.109 1 97.81 226 THR B C 1
ATOM 4441 O O . THR B 1 226 ? 7.035 -5.266 7.512 1 97.81 226 THR B O 1
ATOM 4444 N N . PHE B 1 227 ? 8.242 -3.449 7.973 1 97.31 227 PHE B N 1
ATOM 4445 C CA . PHE B 1 227 ? 8.492 -3.812 9.359 1 97.31 227 PHE B CA 1
ATOM 4446 C C . PHE B 1 227 ? 7.27 -3.518 10.227 1 97.31 227 PHE B C 1
ATOM 4448 O O . PHE B 1 227 ? 7.18 -3.986 11.359 1 97.31 227 PHE B O 1
ATOM 4455 N N . ARG B 1 228 ? 6.371 -2.752 9.719 1 97.88 228 ARG B N 1
ATOM 4456 C CA . ARG B 1 228 ? 5.145 -2.43 10.438 1 97.88 228 ARG B CA 1
ATOM 4457 C C . ARG B 1 228 ? 4.004 -2.133 9.477 1 97.88 228 ARG B C 1
ATOM 4459 O O . ARG B 1 228 ? 4.188 -1.411 8.492 1 97.88 228 ARG B O 1
ATOM 4466 N N . ALA B 1 229 ? 2.834 -2.725 9.734 1 98.5 229 ALA B N 1
ATOM 4467 C CA . ALA B 1 229 ? 1.672 -2.508 8.883 1 98.5 229 ALA B CA 1
ATOM 4468 C C . ALA B 1 229 ? 1.216 -1.053 8.93 1 98.5 229 ALA B C 1
ATOM 4470 O O . ALA B 1 229 ? 1.34 -0.393 9.969 1 98.5 229 ALA B O 1
ATOM 4471 N N . PRO B 1 230 ? 0.674 -0.506 7.863 1 98.62 230 PRO B N 1
ATOM 4472 C CA . PRO B 1 230 ? 0.139 0.857 7.836 1 98.62 230 PRO B CA 1
ATOM 4473 C C . PRO B 1 230 ? -0.938 1.091 8.891 1 98.62 230 PRO B C 1
ATOM 4475 O O . PRO B 1 230 ? -1.676 0.165 9.242 1 98.62 230 PRO B O 1
ATOM 4478 N N . SER B 1 231 ? -1.035 2.309 9.336 1 98.75 231 SER B N 1
ATOM 4479 C CA . SER B 1 231 ? -1.962 2.703 10.391 1 98.75 231 SER B CA 1
ATOM 4480 C C . SER B 1 231 ? -3.406 2.422 9.992 1 98.75 231 SER B C 1
ATOM 4482 O O . SER B 1 231 ? -4.242 2.109 10.844 1 98.75 231 SER B O 1
ATOM 4484 N N . ILE B 1 232 ? -3.719 2.479 8.734 1 98.38 232 ILE B N 1
ATOM 4485 C CA . ILE B 1 232 ? -5.086 2.377 8.234 1 98.38 232 ILE B CA 1
ATOM 4486 C C . ILE B 1 232 ? -5.676 1.022 8.609 1 98.38 232 ILE B C 1
ATOM 4488 O O . ILE B 1 232 ? -6.891 0.894 8.781 1 98.38 232 ILE B O 1
ATOM 4492 N N . TYR B 1 233 ? -4.855 0.024 8.82 1 98.31 233 TYR B N 1
ATOM 4493 C CA . TYR B 1 233 ? -5.355 -1.317 9.109 1 98.31 233 TYR B CA 1
ATOM 4494 C C . TYR B 1 233 ? -5.73 -1.457 10.578 1 98.31 233 TYR B C 1
ATOM 4496 O O . TYR B 1 233 ? -6.277 -2.482 10.992 1 98.31 233 TYR B O 1
ATOM 4504 N N . SER B 1 234 ? -5.469 -0.455 11.391 1 97.62 234 SER B N 1
ATOM 4505 C CA . SER B 1 234 ? -5.938 -0.424 12.773 1 97.62 234 SER B CA 1
ATOM 4506 C C . SER B 1 234 ? -7.219 0.389 12.906 1 97.62 234 SER B C 1
ATOM 4508 O O . SER B 1 234 ? -7.695 0.636 14.016 1 97.62 234 SER B O 1
ATOM 4510 N N . MET B 1 235 ? -7.742 0.849 11.828 1 98 235 MET B N 1
ATOM 4511 C CA . MET B 1 235 ? -8.977 1.628 11.781 1 98 235 MET B CA 1
ATOM 4512 C C . MET B 1 235 ? -10.141 0.773 11.289 1 98 235 MET B C 1
ATOM 4514 O O . MET B 1 235 ? -10.047 0.133 10.242 1 98 235 MET B O 1
ATOM 4518 N N . SER B 1 236 ? -11.227 0.784 12.055 1 97.19 236 SER B N 1
ATOM 4519 C CA . SER B 1 236 ? -12.398 0.036 11.609 1 97.19 236 SER B CA 1
ATOM 4520 C C . SER B 1 236 ? -13.031 0.676 10.375 1 97.19 236 SER B C 1
ATOM 4522 O O . SER B 1 236 ? -12.766 1.842 10.07 1 97.19 236 SER B O 1
ATOM 4524 N N . GLU B 1 237 ? -13.812 -0.067 9.68 1 95.12 237 GLU B N 1
ATOM 4525 C CA . GLU B 1 237 ? -14.516 0.459 8.516 1 95.12 237 GLU B CA 1
ATOM 4526 C C . GLU B 1 237 ? -15.391 1.653 8.891 1 95.12 237 GLU B C 1
ATOM 4528 O O . GLU B 1 237 ? -15.508 2.609 8.125 1 95.12 237 GLU B O 1
ATOM 4533 N N . GLU B 1 238 ? -15.977 1.551 10.023 1 96.5 238 GLU B N 1
ATOM 4534 C CA . GLU B 1 238 ? -16.812 2.646 10.508 1 96.5 238 GLU B CA 1
ATOM 4535 C C . GLU B 1 238 ? -15.984 3.896 10.781 1 96.5 238 GLU B C 1
ATOM 4537 O O . GLU B 1 238 ? -16.375 5.004 10.422 1 96.5 238 GLU B O 1
ATOM 4542 N N . GLN B 1 239 ? -14.891 3.73 11.406 1 97.25 239 GLN B N 1
ATOM 4543 C CA . GLN B 1 239 ? -13.992 4.848 11.68 1 97.25 239 GLN B CA 1
ATOM 4544 C C . GLN B 1 239 ? -13.516 5.496 10.383 1 97.25 239 GLN B C 1
ATOM 4546 O O . GLN B 1 239 ? -13.547 6.723 10.242 1 97.25 239 GLN B O 1
ATOM 4551 N N . LEU B 1 240 ? -13.125 4.664 9.461 1 97.38 240 LEU B N 1
ATOM 4552 C CA . LEU B 1 240 ? -12.625 5.18 8.188 1 97.38 240 LEU B CA 1
ATOM 4553 C C . LEU B 1 240 ? -13.727 5.93 7.438 1 97.38 240 LEU B C 1
ATOM 4555 O O . LEU B 1 240 ? -13.461 6.973 6.828 1 97.38 240 LEU B O 1
ATOM 4559 N N . ALA B 1 241 ? -14.898 5.402 7.477 1 95.75 241 ALA B N 1
ATOM 4560 C CA . ALA B 1 241 ? -16.031 6.059 6.812 1 95.75 241 ALA B CA 1
ATOM 4561 C C . ALA B 1 241 ? -16.234 7.465 7.367 1 95.75 241 ALA B C 1
ATOM 4563 O O . ALA B 1 241 ? -16.594 8.383 6.625 1 95.75 241 ALA B O 1
ATOM 4564 N N . LYS B 1 242 ? -15.922 7.648 8.633 1 95.56 242 LYS B N 1
ATOM 4565 C CA . LYS B 1 242 ? -16.094 8.945 9.281 1 95.56 242 LYS B CA 1
ATOM 4566 C C . LYS B 1 242 ? -14.898 9.859 9.023 1 95.56 242 LYS B C 1
ATOM 4568 O O . LYS B 1 242 ? -15.062 11.07 8.883 1 95.56 242 LYS B O 1
ATOM 4573 N N . MET B 1 243 ? -13.812 9.281 8.891 1 96.5 243 MET B N 1
ATOM 4574 C CA . MET B 1 243 ? -12.609 10.109 8.945 1 96.5 243 MET B CA 1
ATOM 4575 C C . MET B 1 243 ? -12.133 10.469 7.543 1 96.5 243 MET B C 1
ATOM 4577 O O . MET B 1 243 ? -11.273 11.344 7.379 1 96.5 243 MET B O 1
ATOM 4581 N N . THR B 1 244 ? -12.711 9.828 6.547 1 95.94 244 THR B N 1
ATOM 4582 C CA . THR B 1 244 ? -12.273 10.148 5.195 1 95.94 244 THR B CA 1
ATOM 4583 C C . THR B 1 244 ? -13.352 10.906 4.434 1 95.94 244 THR B C 1
ATOM 4585 O O . THR B 1 244 ? -14.539 10.734 4.703 1 95.94 244 THR B O 1
ATOM 4588 N N . TYR B 1 245 ? -12.891 11.758 3.594 1 93.25 245 TYR B N 1
ATOM 4589 C CA . TYR B 1 245 ? -13.789 12.57 2.783 1 93.25 245 TYR B CA 1
ATOM 4590 C C . TYR B 1 245 ? -13.109 13.023 1.495 1 93.25 245 TYR B C 1
ATOM 4592 O O . TYR B 1 245 ? -11.938 13.406 1.507 1 93.25 245 TYR B O 1
ATOM 4600 N N . ASP B 1 246 ? -13.805 12.734 0.433 1 82.81 246 ASP B N 1
ATOM 4601 C CA . ASP B 1 246 ? -13.344 13.234 -0.859 1 82.81 246 ASP B CA 1
ATOM 4602 C C . ASP B 1 246 ? -14.148 14.461 -1.293 1 82.81 246 ASP B C 1
ATOM 4604 O O . ASP B 1 246 ? -15.281 14.336 -1.77 1 82.81 246 ASP B O 1
ATOM 4608 N N . PRO B 1 247 ? -13.531 15.578 -0.99 1 74.75 247 PRO B N 1
ATOM 4609 C CA . PRO B 1 247 ? -14.297 16.75 -1.407 1 74.75 247 PRO B CA 1
ATOM 4610 C C . PRO B 1 247 ? -14.602 16.766 -2.902 1 74.75 247 PRO B C 1
ATOM 4612 O O . PRO B 1 247 ? -13.82 16.234 -3.699 1 74.75 247 PRO B O 1
ATOM 4615 N N . PRO B 1 248 ? -15.898 17.156 -3.162 1 59.34 248 PRO B N 1
ATOM 4616 C CA . PRO B 1 248 ? -16.219 17.297 -4.586 1 59.34 248 PRO B CA 1
ATOM 4617 C C . PRO B 1 248 ? -15.234 18.188 -5.328 1 59.34 248 PRO B C 1
ATOM 4619 O O . PRO B 1 248 ? -14.703 19.141 -4.75 1 59.34 248 PRO B O 1
ATOM 4622 N N . ALA B 1 249 ? -14.938 17.734 -6.539 1 53.06 249 ALA B N 1
ATOM 4623 C CA . ALA B 1 249 ? -14.109 18.406 -7.543 1 53.06 249 ALA B CA 1
ATOM 4624 C C . ALA B 1 249 ? -12.68 18.594 -7.039 1 53.06 249 ALA B C 1
ATOM 4626 O O . ALA B 1 249 ? -12.359 19.625 -6.438 1 53.06 249 ALA B O 1
ATOM 4627 N N . GLN B 1 250 ? -12.008 17.516 -6.438 1 57.72 250 GLN B N 1
ATOM 4628 C CA . GLN B 1 250 ? -10.57 17.594 -6.191 1 57.72 250 GLN B CA 1
ATOM 4629 C C . GLN B 1 250 ? -10.047 19 -6.41 1 57.72 250 GLN B C 1
ATOM 4631 O O . GLN B 1 250 ? -8.945 19.188 -6.938 1 57.72 250 GLN B O 1
ATOM 4636 N N . THR B 1 251 ? -10.945 20 -5.906 1 68.56 251 THR B N 1
ATOM 4637 C CA . THR B 1 251 ? -10.961 21.344 -6.449 1 68.56 251 THR B CA 1
ATOM 4638 C C . THR B 1 251 ? -10.211 22.312 -5.531 1 68.56 251 THR B C 1
ATOM 4640 O O . THR B 1 251 ? -9.922 23.438 -5.914 1 68.56 251 THR B O 1
ATOM 4643 N N . SER B 1 252 ? -9.781 21.797 -4.293 1 86.81 252 SER B N 1
ATOM 4644 C CA . SER B 1 252 ? -9.156 22.797 -3.451 1 86.81 252 SER B CA 1
ATOM 4645 C C . SER B 1 252 ? -7.73 22.406 -3.08 1 86.81 252 SER B C 1
ATOM 4647 O O . SER B 1 252 ? -6.766 23 -3.564 1 86.81 252 SER B O 1
ATOM 4649 N N . ASP B 1 253 ? -7.559 21.188 -2.445 1 90.75 253 ASP B N 1
ATOM 4650 C CA . ASP B 1 253 ? -6.254 20.812 -1.917 1 90.75 253 ASP B CA 1
ATOM 4651 C C . ASP B 1 253 ? -5.234 20.641 -3.041 1 90.75 253 ASP B C 1
ATOM 4653 O O . ASP B 1 253 ? -4.113 21.141 -2.955 1 90.75 253 ASP B O 1
ATOM 4657 N N . LEU B 1 254 ? -5.684 20.031 -4.125 1 89.5 254 LEU B N 1
ATOM 4658 C CA . LEU B 1 254 ? -4.719 19.703 -5.176 1 89.5 254 LEU B CA 1
ATOM 4659 C C . LEU B 1 254 ? -4.242 20.969 -5.875 1 89.5 254 LEU B C 1
ATOM 4661 O O . LEU B 1 254 ? -3.037 21.203 -6.004 1 89.5 254 LEU B O 1
ATOM 4665 N N . PRO B 1 255 ? -5.129 21.906 -6.328 1 91.5 255 PRO B N 1
ATOM 4666 C CA . PRO B 1 255 ? -4.641 23.156 -6.906 1 91.5 255 PRO B CA 1
ATOM 4667 C C . PRO B 1 255 ? -3.76 23.938 -5.941 1 91.5 255 PRO B C 1
ATOM 4669 O O . PRO B 1 255 ? -2.787 24.578 -6.363 1 91.5 255 PRO B O 1
ATOM 4672 N N . PHE B 1 256 ? -4.117 23.922 -4.668 1 93.5 256 PHE B N 1
ATOM 4673 C CA . PHE B 1 256 ? -3.262 24.578 -3.689 1 93.5 256 PHE B CA 1
ATOM 4674 C C . PHE B 1 256 ? -1.854 24 -3.719 1 93.5 256 PHE B C 1
ATOM 4676 O O . PHE B 1 256 ? -0.871 24.734 -3.795 1 93.5 256 PHE B O 1
ATOM 4683 N N . MET B 1 257 ? -1.781 22.688 -3.713 1 92.75 257 MET B N 1
ATOM 4684 C CA . MET B 1 257 ? -0.495 21.984 -3.67 1 92.75 257 MET B CA 1
ATOM 4685 C C . MET B 1 257 ? 0.347 22.328 -4.895 1 92.75 257 MET B C 1
ATOM 4687 O O . MET B 1 257 ? 1.569 22.453 -4.801 1 92.75 257 MET B O 1
ATOM 4691 N N . ILE B 1 258 ? -0.316 22.531 -5.93 1 91.19 258 ILE B N 1
ATOM 4692 C CA . ILE B 1 258 ? 0.383 22.703 -7.199 1 91.19 258 ILE B CA 1
ATOM 4693 C C . ILE B 1 258 ? 0.776 24.156 -7.391 1 91.19 258 ILE B C 1
ATOM 4695 O O . ILE B 1 258 ? 1.878 24.453 -7.855 1 91.19 258 ILE B O 1
ATOM 4699 N N . PHE B 1 259 ? -0.06 25.156 -6.91 1 94.19 259 PHE B N 1
ATOM 4700 C CA . PHE B 1 259 ? 0.084 26.484 -7.484 1 94.19 259 PHE B CA 1
ATOM 4701 C C . PHE B 1 259 ? 0.322 27.516 -6.395 1 94.19 259 PHE B C 1
ATOM 4703 O O . PHE B 1 259 ? 0.547 28.703 -6.688 1 94.19 259 PHE B O 1
ATOM 4710 N N . CYS B 1 260 ? 0.38 27.109 -5.141 1 96.31 260 CYS B N 1
ATOM 4711 C CA . CYS B 1 260 ? 0.359 28.156 -4.113 1 96.31 260 CYS B CA 1
ATOM 4712 C C . CYS B 1 260 ? 1.661 28.156 -3.32 1 96.31 260 CYS B C 1
ATOM 4714 O O . CYS B 1 260 ? 1.695 28.625 -2.178 1 96.31 260 CYS B O 1
ATOM 4716 N N . SER B 1 261 ? 2.711 27.656 -3.893 1 96.62 261 SER B N 1
ATOM 4717 C CA . SER B 1 261 ? 3.982 27.516 -3.191 1 96.62 261 SER B CA 1
ATOM 4718 C C . SER B 1 261 ? 4.496 28.875 -2.705 1 96.62 261 SER B C 1
ATOM 4720 O O . SER B 1 261 ? 4.949 29 -1.565 1 96.62 261 SER B O 1
ATOM 4722 N N . ALA B 1 262 ? 4.434 29.891 -3.494 1 97.19 262 ALA B N 1
ATOM 4723 C CA . ALA B 1 262 ? 4.961 31.203 -3.133 1 97.19 262 ALA B CA 1
ATOM 4724 C C . ALA B 1 262 ? 4.191 31.797 -1.959 1 97.19 262 ALA B C 1
ATOM 4726 O O . ALA B 1 262 ? 4.789 32.312 -1.014 1 97.19 262 ALA B O 1
ATOM 4727 N N . ALA B 1 263 ? 2.906 31.75 -2.051 1 97.75 263 ALA B N 1
ATOM 4728 C CA . ALA B 1 263 ? 2.066 32.281 -0.978 1 97.75 263 ALA B CA 1
ATOM 4729 C C . ALA B 1 263 ? 2.277 31.5 0.316 1 97.75 263 ALA B C 1
ATOM 4731 O O . ALA B 1 263 ? 2.377 32.094 1.395 1 97.75 263 ALA B O 1
ATOM 4732 N N . ALA B 1 264 ? 2.365 30.203 0.182 1 98.44 264 ALA B N 1
ATOM 4733 C CA . ALA B 1 264 ? 2.594 29.344 1.344 1 98.44 264 ALA B CA 1
ATOM 4734 C C . ALA B 1 264 ? 3.932 29.672 2.004 1 98.44 264 ALA B C 1
ATOM 4736 O O . ALA B 1 264 ? 4.02 29.766 3.23 1 98.44 264 ALA B O 1
ATOM 4737 N N . ASN B 1 265 ? 4.953 29.828 1.172 1 98.62 265 ASN B N 1
ATOM 4738 C CA . ASN B 1 265 ? 6.289 30.094 1.692 1 98.62 265 ASN B CA 1
ATOM 4739 C C . ASN B 1 265 ? 6.352 31.438 2.418 1 98.62 265 ASN B C 1
ATOM 4741 O O . ASN B 1 265 ? 6.965 31.547 3.482 1 98.62 265 ASN B O 1
ATOM 4745 N N . ALA B 1 266 ? 5.727 32.406 1.865 1 98.25 266 ALA B N 1
ATOM 4746 C CA . ALA B 1 266 ? 5.711 33.75 2.492 1 98.25 266 ALA B CA 1
ATOM 4747 C C . ALA B 1 266 ? 5.035 33.688 3.861 1 98.25 266 ALA B C 1
ATOM 4749 O O . ALA B 1 266 ? 5.539 34.25 4.828 1 98.25 266 ALA B O 1
ATOM 4750 N N . SER B 1 267 ? 3.947 33.031 3.92 1 98.12 267 SER B N 1
ATOM 4751 C CA . SER B 1 267 ? 3.213 32.906 5.176 1 98.12 267 SER B CA 1
ATOM 4752 C C . SER B 1 267 ? 4 32.094 6.203 1 98.12 267 SER B C 1
ATOM 4754 O O . SER B 1 267 ? 4.02 32.438 7.387 1 98.12 267 SER B O 1
ATOM 4756 N N . TYR B 1 268 ? 4.605 31.094 5.73 1 98.69 268 TYR B N 1
ATOM 4757 C CA . TYR B 1 268 ? 5.449 30.25 6.574 1 98.69 268 TYR B CA 1
ATOM 4758 C C . TYR B 1 268 ? 6.598 31.062 7.172 1 98.69 268 TYR B C 1
ATOM 4760 O O . TYR B 1 268 ? 6.801 31.062 8.391 1 98.69 268 TYR B O 1
ATOM 4768 N N . ARG B 1 269 ? 7.273 31.75 6.387 1 98.56 269 ARG B N 1
ATOM 4769 C CA . ARG B 1 269 ? 8.414 32.531 6.855 1 98.56 269 ARG B CA 1
ATOM 4770 C C . ARG B 1 269 ? 7.973 33.625 7.832 1 98.56 269 ARG B C 1
ATOM 4772 O O . ARG B 1 269 ? 8.656 33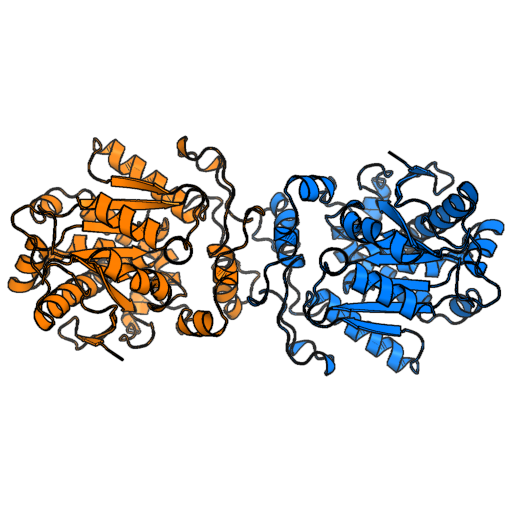.875 8.82 1 98.56 269 ARG B O 1
ATOM 4779 N N . LYS B 1 270 ? 6.844 34.188 7.531 1 98.62 270 LYS B N 1
ATOM 4780 C CA . LYS B 1 270 ? 6.32 35.219 8.414 1 98.62 270 LYS B CA 1
ATOM 4781 C C . LYS B 1 270 ? 5.938 34.625 9.773 1 98.62 270 LYS B C 1
ATOM 4783 O O . LYS B 1 270 ? 6.336 35.156 10.812 1 98.62 270 LYS B O 1
ATOM 4788 N N . ALA B 1 271 ? 5.27 33.531 9.797 1 98.75 271 ALA B N 1
ATOM 4789 C CA . ALA B 1 271 ? 4.793 32.938 11.039 1 98.75 271 ALA B CA 1
ATOM 4790 C C . ALA B 1 271 ? 5.957 32.438 11.883 1 98.75 271 ALA B C 1
ATOM 4792 O O . ALA B 1 271 ? 5.926 32.531 13.117 1 98.75 271 ALA B O 1
ATOM 4793 N N . PHE B 1 272 ? 6.992 31.953 11.219 1 98.69 272 PHE B N 1
ATOM 4794 C CA . PHE B 1 272 ? 8.062 31.25 11.914 1 98.69 272 PHE B CA 1
ATOM 4795 C C . PHE B 1 272 ? 9.156 32.219 12.352 1 98.69 272 PHE B C 1
ATOM 4797 O O . PHE B 1 272 ? 9.695 32.125 13.453 1 98.69 272 PHE B O 1
ATOM 4804 N N . PHE B 1 273 ? 9.43 33.281 11.477 1 98.38 273 PHE B N 1
ATOM 4805 C CA . PHE B 1 273 ? 10.719 33.938 11.648 1 98.38 273 PHE B CA 1
ATOM 4806 C C . PHE B 1 273 ? 10.562 35.438 11.734 1 98.38 273 PHE B C 1
ATOM 4808 O O . PHE B 1 273 ? 11.484 36.156 12.148 1 98.38 273 PHE B O 1
ATOM 4815 N N . ASP B 1 274 ? 9.422 35.969 11.328 1 97.94 274 ASP B N 1
ATOM 4816 C CA . ASP B 1 274 ? 9.266 37.406 11.305 1 97.94 274 ASP B CA 1
ATOM 4817 C C . ASP B 1 274 ? 9.391 38 12.703 1 97.94 274 ASP B C 1
ATOM 4819 O O . ASP B 1 274 ? 8.68 37.594 13.625 1 97.94 274 ASP B O 1
ATOM 4823 N N . LYS B 1 275 ? 10.164 38.969 12.859 1 95.62 275 LYS B N 1
ATOM 4824 C CA . LYS B 1 275 ? 10.492 39.531 14.164 1 95.62 275 LYS B CA 1
ATOM 4825 C C . LYS B 1 275 ? 9.297 40.281 14.766 1 95.62 275 LYS B C 1
ATOM 4827 O O . LYS B 1 275 ? 9.078 40.219 15.977 1 95.62 275 LYS B O 1
ATOM 4832 N N . ASP B 1 276 ? 8.57 40.969 14.016 1 96.88 276 ASP B N 1
ATOM 4833 C CA . ASP B 1 276 ? 7.426 41.719 14.508 1 96.88 276 ASP B CA 1
ATOM 4834 C C . ASP B 1 276 ? 6.309 40.781 14.969 1 96.88 276 ASP B C 1
ATOM 4836 O O . ASP B 1 276 ? 5.684 41 16.016 1 96.88 276 ASP B O 1
ATOM 4840 N N . VAL B 1 277 ? 6.086 39.75 14.148 1 97.38 277 VAL B N 1
ATOM 4841 C CA . VAL B 1 277 ? 5.074 38.781 14.516 1 97.38 277 VAL B CA 1
ATOM 4842 C C . VAL B 1 277 ? 5.457 38.094 15.836 1 97.38 277 VAL B C 1
ATOM 4844 O O . VAL B 1 277 ? 4.633 37.969 16.75 1 97.38 277 VAL B O 1
ATOM 4847 N N . ARG B 1 278 ? 6.645 37.781 15.961 1 95.06 278 ARG B N 1
ATOM 4848 C CA . ARG B 1 278 ? 7.109 37.125 17.172 1 95.06 278 ARG B CA 1
ATOM 4849 C C . ARG B 1 278 ? 7.047 38.031 18.375 1 95.06 278 ARG B C 1
ATOM 4851 O O . ARG B 1 278 ? 6.699 37.625 19.484 1 95.06 278 ARG B O 1
ATOM 4858 N N . ALA B 1 279 ? 7.398 39.25 18.188 1 96.56 279 ALA B N 1
ATOM 4859 C CA . ALA B 1 279 ? 7.336 40.219 19.266 1 96.56 279 ALA B CA 1
ATOM 4860 C C . ALA B 1 279 ? 5.898 40.438 19.719 1 96.56 279 ALA B C 1
ATOM 4862 O O . ALA B 1 279 ? 5.645 40.688 20.906 1 96.56 279 ALA B O 1
ATOM 4863 N N . ALA B 1 280 ? 5 40.312 18.828 1 97.62 280 ALA B N 1
ATOM 4864 C CA . ALA B 1 280 ? 3.59 40.562 19.109 1 97.62 280 ALA B CA 1
ATOM 4865 C C . ALA B 1 280 ? 2.941 39.344 19.75 1 97.62 280 ALA B C 1
ATOM 4867 O O . ALA B 1 280 ? 1.834 39.438 20.281 1 97.62 280 ALA B O 1
ATOM 4868 N N . LEU B 1 281 ? 3.621 38.219 19.703 1 97.19 281 LEU B N 1
ATOM 4869 C CA . LEU B 1 281 ? 3.135 37 20.281 1 97.19 281 LEU B CA 1
ATOM 4870 C C . LEU B 1 281 ? 4.133 36.438 21.297 1 97.19 281 LEU B C 1
ATOM 4872 O O . LEU B 1 281 ? 4.723 35.375 21.062 1 97.19 281 LEU B O 1
ATOM 4876 N N . PRO B 1 282 ? 4.25 37.031 22.406 1 91.06 282 PRO B N 1
ATOM 4877 C CA . PRO B 1 282 ? 5.359 36.719 23.312 1 91.06 282 PRO B CA 1
ATOM 4878 C C . PRO B 1 282 ? 5.246 35.344 23.938 1 91.06 282 PRO B C 1
ATOM 4880 O O . PRO B 1 282 ? 6.254 34.75 24.328 1 91.06 282 PRO B O 1
ATOM 4883 N N . GLY B 1 283 ? 4.07 34.781 24.016 1 92.38 283 GLY B N 1
ATOM 4884 C CA . GLY B 1 283 ? 3.896 33.469 24.609 1 92.38 283 GLY B CA 1
ATOM 4885 C C . GLY B 1 283 ? 4.008 32.312 23.609 1 92.38 283 GLY B C 1
ATOM 4886 O O . GLY B 1 283 ? 3.984 31.156 23.984 1 92.38 283 GLY B O 1
ATOM 4887 N N . MET B 1 284 ? 4.184 32.656 22.359 1 96.31 284 MET B N 1
ATOM 4888 C CA . MET B 1 284 ? 4.082 31.641 21.312 1 96.31 284 MET B CA 1
ATOM 4889 C C . MET B 1 284 ? 5.383 30.859 21.172 1 96.31 284 MET B C 1
ATOM 4891 O O . MET B 1 284 ? 6.453 31.453 21.016 1 96.31 284 MET B O 1
ATOM 4895 N N . MET B 1 285 ? 5.27 29.547 21.219 1 97 285 MET B N 1
ATOM 4896 C CA . MET B 1 285 ? 6.332 28.641 20.797 1 97 285 MET B CA 1
ATOM 4897 C C . MET B 1 285 ? 6 27.984 19.469 1 97 285 MET B C 1
ATOM 4899 O O . MET B 1 285 ? 4.859 27.594 19.219 1 97 285 MET B O 1
ATOM 4903 N N . VAL B 1 286 ? 6.977 28 18.562 1 98.62 286 VAL B N 1
ATOM 4904 C CA . VAL B 1 286 ? 6.816 27.344 17.266 1 98.62 286 VAL B CA 1
ATOM 4905 C C . VAL B 1 286 ? 7.535 26 17.281 1 98.62 286 VAL B C 1
ATOM 4907 O O . VAL B 1 286 ? 8.703 25.906 17.672 1 98.62 286 VAL B O 1
ATOM 4910 N N . ALA B 1 287 ? 6.824 24.953 16.906 1 98.88 287 ALA B N 1
ATOM 4911 C CA . ALA B 1 287 ? 7.453 23.625 16.891 1 98.88 287 ALA B CA 1
ATOM 4912 C C . ALA B 1 287 ? 7.02 22.844 15.656 1 98.88 287 ALA B C 1
ATOM 4914 O O . ALA B 1 287 ? 5.922 23.047 15.133 1 98.88 287 ALA B O 1
ATOM 4915 N N . VAL B 1 288 ? 7.906 22.047 15.18 1 98.88 288 VAL B N 1
ATOM 4916 C CA . VAL B 1 288 ? 7.621 21.062 14.148 1 98.88 288 VAL B CA 1
ATOM 4917 C C . VAL B 1 288 ? 7.926 19.656 14.68 1 98.88 288 VAL B C 1
ATOM 4919 O O . VAL B 1 288 ? 9.023 19.406 15.172 1 98.88 288 VAL B O 1
ATOM 4922 N N . ILE B 1 289 ? 6.906 18.797 14.633 1 98.88 289 ILE B N 1
ATOM 4923 C CA . ILE B 1 289 ? 7.027 17.422 15.102 1 98.88 289 ILE B CA 1
ATOM 4924 C C . ILE B 1 289 ? 7.016 16.469 13.906 1 98.88 289 ILE B C 1
ATOM 4926 O O . ILE B 1 289 ? 6.168 16.594 13.016 1 98.88 289 ILE B O 1
ATOM 4930 N N . MET B 1 290 ? 7.945 15.547 13.891 1 98.56 290 MET B N 1
ATOM 4931 C CA . MET B 1 290 ? 8.117 14.656 12.742 1 98.56 290 MET B CA 1
ATOM 4932 C C . MET B 1 290 ? 8.461 13.242 13.195 1 98.56 290 MET B C 1
ATOM 4934 O O . MET B 1 290 ? 9.227 13.062 14.141 1 98.56 290 MET B O 1
ATOM 4938 N N . GLY B 1 291 ? 7.832 12.266 12.555 1 98.62 291 GLY B N 1
ATOM 4939 C CA . GLY B 1 291 ? 8.273 10.891 12.75 1 98.62 291 GLY B CA 1
ATOM 4940 C C . GLY B 1 291 ? 9.422 10.508 11.844 1 98.62 291 GLY B C 1
ATOM 4941 O O . GLY B 1 291 ? 9.516 10.984 10.711 1 98.62 291 GLY B O 1
ATOM 4942 N N . ASP B 1 292 ? 10.227 9.562 12.281 1 98.62 292 ASP B N 1
ATOM 4943 C CA . ASP B 1 292 ? 11.375 9.172 11.477 1 98.62 292 ASP B CA 1
ATOM 4944 C C . ASP B 1 292 ? 11.016 8.039 10.508 1 98.62 292 ASP B C 1
ATOM 4946 O O . ASP B 1 292 ? 11.836 7.645 9.68 1 98.62 292 ASP B O 1
ATOM 4950 N N . ALA B 1 293 ? 9.82 7.508 10.617 1 98.75 293 ALA B N 1
ATOM 4951 C CA . ALA B 1 293 ? 9.359 6.473 9.703 1 98.75 293 ALA B CA 1
ATOM 4952 C C . ALA B 1 293 ? 8.18 6.965 8.867 1 98.75 293 ALA B C 1
ATOM 4954 O O . ALA B 1 293 ? 7.355 6.172 8.406 1 98.75 293 ALA B O 1
ATOM 4955 N N . THR B 1 294 ? 8.062 8.273 8.766 1 98.5 294 THR B N 1
ATOM 4956 C CA . THR B 1 294 ? 6.984 8.906 8.016 1 98.5 294 THR B CA 1
ATOM 4957 C C . THR B 1 294 ? 7.363 9.047 6.539 1 98.5 294 THR B C 1
ATOM 4959 O O . THR B 1 294 ? 8.43 8.594 6.125 1 98.5 294 THR B O 1
ATOM 4962 N N . SER B 1 295 ? 6.438 9.578 5.738 1 97.56 295 SER B N 1
ATOM 4963 C CA . SER B 1 295 ? 6.656 9.797 4.312 1 97.56 295 SER B CA 1
ATOM 4964 C C . SER B 1 295 ? 7.801 10.781 4.074 1 97.56 295 SER B C 1
ATOM 4966 O O . SER B 1 295 ? 8.016 11.695 4.871 1 97.56 295 SER B O 1
ATOM 4968 N N . ALA B 1 296 ? 8.516 10.672 2.984 1 97.81 296 ALA B N 1
ATOM 4969 C CA . ALA B 1 296 ? 9.648 11.516 2.621 1 97.81 296 ALA B CA 1
ATOM 4970 C C . ALA B 1 296 ? 9.219 12.961 2.418 1 97.81 296 ALA B C 1
ATOM 4972 O O . ALA B 1 296 ? 10.016 13.883 2.59 1 97.81 296 ALA B O 1
ATOM 4973 N N . LEU B 1 297 ? 7.922 13.188 2.094 1 95.88 297 LEU B N 1
ATOM 4974 C CA . LEU B 1 297 ? 7.418 14.531 1.858 1 95.88 297 LEU B CA 1
ATOM 4975 C C . LEU B 1 297 ? 7.488 15.367 3.133 1 95.88 297 LEU B C 1
ATOM 4977 O O . LEU B 1 297 ? 7.84 16.547 3.086 1 95.88 297 LEU B O 1
ATOM 4981 N N . SER B 1 298 ? 7.164 14.758 4.223 1 97.56 298 SER B N 1
ATOM 4982 C CA . SER B 1 298 ? 7.203 15.461 5.504 1 97.56 298 SER B CA 1
ATOM 4983 C C . SER B 1 298 ? 8.641 15.625 5.996 1 97.56 298 SER B C 1
ATOM 4985 O O . SER B 1 298 ? 8.992 16.672 6.559 1 97.56 298 SER B O 1
ATOM 4987 N N . LEU B 1 299 ? 9.477 14.625 5.762 1 98.5 299 LEU B N 1
ATOM 4988 C CA . LEU B 1 299 ? 10.875 14.711 6.188 1 98.5 299 LEU B CA 1
ATOM 4989 C C . LEU B 1 299 ? 11.609 15.805 5.422 1 98.5 299 LEU B C 1
ATOM 4991 O O . LEU B 1 299 ? 12.414 16.531 5.996 1 98.5 299 LEU B O 1
ATOM 4995 N N . ALA B 1 300 ? 11.328 15.906 4.129 1 98.44 300 ALA B N 1
ATOM 4996 C CA . ALA B 1 300 ? 11.945 16.953 3.322 1 98.44 300 ALA B CA 1
ATOM 4997 C C . ALA B 1 300 ? 11.594 18.344 3.859 1 98.44 300 ALA B C 1
ATOM 4999 O O . ALA B 1 300 ? 12.453 19.219 3.928 1 98.44 300 ALA B O 1
ATOM 5000 N N . ALA B 1 301 ? 10.328 18.531 4.191 1 98.5 301 ALA B N 1
ATOM 5001 C CA . ALA B 1 301 ? 9.898 19.797 4.773 1 98.5 301 ALA B CA 1
ATOM 5002 C C . ALA B 1 301 ? 10.594 20.047 6.105 1 98.5 301 ALA B C 1
ATOM 5004 O O . ALA B 1 301 ? 11.039 21.172 6.375 1 98.5 301 ALA B O 1
ATOM 5005 N N . TYR B 1 302 ? 10.672 19.016 6.906 1 98.62 302 TYR B N 1
ATOM 5006 C CA . TYR B 1 302 ? 11.328 19.109 8.203 1 98.62 302 TYR B CA 1
ATOM 5007 C C . TYR B 1 302 ? 12.773 19.562 8.055 1 98.62 302 TYR B C 1
ATOM 5009 O O . TYR B 1 302 ? 13.227 20.469 8.758 1 98.62 302 TYR B O 1
ATOM 5017 N N . PHE B 1 303 ? 13.5 18.969 7.078 1 98.62 303 PHE B N 1
ATOM 5018 C CA . PHE B 1 303 ? 14.875 19.359 6.785 1 98.62 303 PHE B CA 1
ATOM 5019 C C . PHE B 1 303 ? 14.945 20.812 6.34 1 98.62 303 PHE B C 1
ATOM 5021 O O . PHE B 1 303 ? 15.836 21.562 6.762 1 98.62 303 PHE B O 1
ATOM 5028 N N . ALA B 1 304 ? 14.031 21.188 5.516 1 98.56 304 ALA B N 1
ATOM 5029 C CA . ALA B 1 304 ? 14.023 22.547 4.992 1 98.56 304 ALA B CA 1
ATOM 5030 C C . ALA B 1 304 ? 13.828 23.562 6.109 1 98.56 304 ALA B C 1
ATOM 5032 O O . ALA B 1 304 ? 14.492 24.594 6.141 1 98.56 304 ALA B O 1
ATOM 5033 N N . VAL B 1 305 ? 12.93 23.266 7.023 1 98.75 305 VAL B N 1
ATOM 5034 C CA . VAL B 1 305 ? 12.68 24.172 8.141 1 98.75 305 VAL B CA 1
ATOM 5035 C C . VAL B 1 305 ? 13.922 24.266 9.023 1 98.75 305 VAL B C 1
ATOM 5037 O O . VAL B 1 305 ? 14.297 25.344 9.477 1 98.75 305 VAL B O 1
ATOM 5040 N N . GLN B 1 306 ? 14.547 23.125 9.258 1 98.69 306 GLN B N 1
ATOM 5041 C CA . GLN B 1 306 ? 15.789 23.125 10.023 1 98.69 306 GLN B CA 1
ATOM 5042 C C . GLN B 1 306 ? 16.844 24 9.359 1 98.69 306 GLN B C 1
ATOM 5044 O O . GLN B 1 306 ? 17.516 24.797 10.023 1 98.69 306 GLN B O 1
ATOM 5049 N N . ASN B 1 307 ? 17.016 23.828 8.117 1 98.5 307 ASN B N 1
ATOM 5050 C CA . ASN B 1 307 ? 17.984 24.609 7.375 1 98.5 307 ASN B CA 1
ATOM 5051 C C . ASN B 1 307 ? 17.656 26.109 7.441 1 98.5 307 ASN B C 1
ATOM 5053 O O . ASN B 1 307 ? 18.562 26.938 7.602 1 98.5 307 ASN B O 1
ATOM 5057 N N . ASP B 1 308 ? 16.422 26.453 7.23 1 98.5 308 ASP B N 1
ATOM 5058 C CA . ASP B 1 308 ? 16 27.844 7.312 1 98.5 308 ASP B CA 1
ATOM 5059 C C . ASP B 1 308 ? 16.281 28.422 8.695 1 98.5 308 ASP B C 1
ATOM 5061 O O . ASP B 1 308 ? 16.766 29.547 8.82 1 98.5 308 ASP B O 1
ATOM 5065 N N . ASP B 1 309 ? 15.914 27.672 9.719 1 98.62 309 ASP B N 1
ATOM 5066 C CA . ASP B 1 309 ? 16.172 28.094 11.086 1 98.62 309 ASP B CA 1
ATOM 5067 C C . ASP B 1 309 ? 17.672 28.328 11.312 1 98.62 309 ASP B C 1
ATOM 5069 O O . ASP B 1 309 ? 18.078 29.359 11.852 1 98.62 309 ASP B O 1
ATOM 5073 N N . ASP B 1 310 ? 18.484 27.406 10.898 1 98.44 310 ASP B N 1
ATOM 5074 C CA . ASP B 1 310 ? 19.938 27.516 11.023 1 98.44 310 ASP B CA 1
ATOM 5075 C C . ASP B 1 310 ? 20.453 28.781 10.328 1 98.44 310 ASP B C 1
ATOM 5077 O O . ASP B 1 310 ? 21.297 29.484 10.875 1 98.44 310 ASP B O 1
ATOM 5081 N N . ALA B 1 311 ? 19.969 28.984 9.172 1 98.12 311 ALA B N 1
ATOM 5082 C CA . ALA B 1 311 ? 20.422 30.094 8.352 1 98.12 311 ALA B CA 1
ATOM 5083 C C . ALA B 1 311 ? 20.125 31.438 9.031 1 98.12 311 ALA B C 1
ATOM 5085 O O . ALA B 1 311 ? 20.797 32.438 8.789 1 98.12 311 ALA B O 1
ATOM 5086 N N . LEU B 1 312 ? 19.156 31.438 9.875 1 97.5 312 LEU B N 1
ATOM 5087 C CA . LEU B 1 312 ? 18.75 32.688 10.547 1 97.5 312 LEU B CA 1
ATOM 5088 C C . LEU B 1 312 ? 19.328 32.75 11.953 1 97.5 312 LEU B C 1
ATOM 5090 O O . LEU B 1 312 ? 18.906 33.562 12.766 1 97.5 312 LEU B O 1
ATOM 5094 N N . GLY B 1 313 ? 20.203 31.828 12.328 1 97.25 313 GLY B N 1
ATOM 5095 C CA . GLY B 1 313 ? 20.922 31.859 13.602 1 97.25 313 GLY B CA 1
ATOM 5096 C C . GLY B 1 313 ? 20.391 30.859 14.609 1 97.25 313 GLY B C 1
ATOM 5097 O O . GLY B 1 313 ? 20.953 30.719 15.703 1 97.25 313 GLY B O 1
ATOM 5098 N N . GLY B 1 314 ? 19.359 30.156 14.266 1 96.88 314 GLY B N 1
ATOM 5099 C CA . GLY B 1 314 ? 18.844 29.094 15.109 1 96.88 314 GLY B CA 1
ATOM 5100 C C . GLY B 1 314 ? 18.016 29.609 16.281 1 96.88 314 GLY B C 1
ATOM 5101 O O . GLY B 1 314 ? 18.078 30.797 16.609 1 96.88 314 GLY B O 1
ATOM 5102 N N . GLY B 1 315 ? 17.141 28.656 16.812 1 95.56 315 GLY B N 1
ATOM 5103 C CA . GLY B 1 315 ? 16.438 28.953 18.047 1 95.56 315 GLY B CA 1
ATOM 5104 C C . GLY B 1 315 ? 15.023 29.453 17.828 1 95.56 315 GLY B C 1
ATOM 5105 O O . GLY B 1 315 ? 14.289 29.719 18.781 1 95.56 315 GLY B O 1
ATOM 5106 N N . PHE B 1 316 ? 14.57 29.531 16.625 1 96.88 316 PHE B N 1
ATOM 5107 C CA . PHE B 1 316 ? 13.227 30.016 16.328 1 96.88 316 PHE B CA 1
ATOM 5108 C C . PHE B 1 316 ? 12.211 28.875 16.406 1 96.88 316 PHE B C 1
ATOM 5110 O O . PHE B 1 316 ? 11.023 29.109 16.656 1 96.88 316 PHE B O 1
ATOM 5117 N N . VAL B 1 317 ? 12.664 27.703 16.172 1 98.5 317 VAL B N 1
ATOM 5118 C CA . VAL B 1 317 ? 11.758 26.578 16.031 1 98.5 317 VAL B CA 1
ATOM 5119 C C . VAL B 1 317 ? 12.234 25.422 16.922 1 98.5 317 VAL B C 1
ATOM 5121 O O . VAL B 1 317 ? 13.43 25.141 17 1 98.5 317 VAL B O 1
ATOM 5124 N N . ARG B 1 318 ? 11.328 24.828 17.688 1 98.5 318 ARG B N 1
ATOM 5125 C CA . ARG B 1 318 ? 11.586 23.562 18.375 1 98.5 318 ARG B CA 1
ATOM 5126 C C . ARG B 1 318 ? 11.312 22.375 17.453 1 98.5 318 ARG B C 1
ATOM 5128 O O . ARG B 1 318 ? 10.227 22.266 16.875 1 98.5 318 ARG B O 1
ATOM 5135 N N . PHE B 1 319 ? 12.352 21.578 17.297 1 98.62 319 PHE B N 1
ATOM 5136 C CA . PHE B 1 319 ? 12.234 20.391 16.453 1 98.62 319 PHE B CA 1
ATOM 5137 C C . PHE B 1 319 ? 12.117 19.125 17.297 1 98.62 319 PHE B C 1
ATOM 5139 O O . PHE B 1 319 ? 12.953 18.891 18.172 1 98.62 319 PHE B O 1
ATOM 5146 N N . LYS B 1 320 ? 11.07 18.359 17.062 1 98.69 320 LYS B N 1
ATOM 5147 C CA . LYS B 1 320 ? 10.883 17.094 17.781 1 98.69 320 LYS B CA 1
ATOM 5148 C C . LYS B 1 320 ? 10.781 15.922 16.797 1 98.69 320 LYS B C 1
ATOM 5150 O O . LYS B 1 320 ? 9.883 15.891 15.953 1 98.69 320 LYS B O 1
ATOM 5155 N N . GLU B 1 321 ? 11.688 15.031 16.891 1 98.19 321 GLU B N 1
ATOM 5156 C CA . GLU B 1 321 ? 11.688 13.797 16.125 1 98.19 321 GLU B CA 1
ATOM 5157 C C . GLU B 1 321 ? 11.164 12.625 16.953 1 98.19 321 GLU B C 1
ATOM 5159 O O . GLU B 1 321 ? 11.672 12.367 18.047 1 98.19 321 GLU B O 1
ATOM 5164 N N . LEU B 1 322 ? 10.188 12.008 16.484 1 98.62 322 LEU B N 1
ATOM 5165 C CA . LEU B 1 322 ? 9.609 10.867 17.188 1 98.62 322 LEU B CA 1
ATOM 5166 C C . LEU B 1 322 ? 10.023 9.555 16.516 1 98.62 322 LEU B C 1
ATOM 5168 O O . LEU B 1 322 ? 9.656 9.297 15.367 1 98.62 322 LEU B O 1
ATOM 5172 N N . HIS B 1 323 ? 10.688 8.711 17.234 1 98.06 323 HIS B N 1
ATOM 5173 C CA . HIS B 1 323 ? 11.281 7.484 16.703 1 98.06 323 HIS B CA 1
ATOM 5174 C C . HIS B 1 323 ? 10.211 6.418 16.469 1 98.06 323 HIS B C 1
ATOM 5176 O O . HIS B 1 323 ? 9.359 6.184 17.328 1 98.06 323 HIS B O 1
ATOM 5182 N N . GLY B 1 324 ? 10.297 5.789 15.289 1 98.12 324 GLY B N 1
ATOM 5183 C CA . GLY B 1 324 ? 9.445 4.66 14.953 1 98.12 324 GLY B CA 1
ATOM 5184 C C . GLY B 1 324 ? 8.023 5.062 14.633 1 98.12 324 GLY B C 1
ATOM 5185 O O . GLY B 1 324 ? 7.102 4.246 14.734 1 98.12 324 GLY B O 1
ATOM 5186 N N . THR B 1 325 ? 7.762 6.332 14.352 1 98.75 325 THR B N 1
ATOM 5187 C CA . THR B 1 325 ? 6.395 6.781 14.109 1 98.75 325 THR B CA 1
ATOM 5188 C C . THR B 1 325 ? 6.23 7.27 12.672 1 98.75 325 THR B C 1
ATOM 5190 O O . THR B 1 325 ? 7.215 7.625 12.023 1 98.75 325 THR B O 1
ATOM 5193 N N . ASN B 1 326 ? 5.016 7.152 12.219 1 98.75 326 ASN B N 1
ATOM 5194 C CA . ASN B 1 326 ? 4.723 7.594 10.859 1 98.75 326 ASN B CA 1
ATOM 5195 C C . ASN B 1 326 ? 3.783 8.797 10.852 1 98.75 326 ASN B C 1
ATOM 5197 O O . ASN B 1 326 ? 3.701 9.531 11.836 1 98.75 326 ASN B O 1
ATOM 5201 N N . HIS B 1 327 ? 3.172 9.094 9.688 1 98.75 327 HIS B N 1
ATOM 5202 C CA . HIS B 1 327 ? 2.342 10.266 9.422 1 98.75 327 HIS B CA 1
ATOM 5203 C C . HIS B 1 327 ? 1.104 10.281 10.312 1 98.75 327 HIS B C 1
ATOM 5205 O O . HIS B 1 327 ? 0.443 11.312 10.445 1 98.75 327 HIS B O 1
ATOM 5211 N N . PHE B 1 328 ? 0.728 9.117 10.914 1 98.75 328 PHE B N 1
ATOM 5212 C CA . PHE B 1 328 ? -0.476 8.984 11.727 1 98.75 328 PHE B CA 1
ATOM 5213 C C . PHE B 1 328 ? -0.119 8.734 13.188 1 98.75 328 PHE B C 1
ATOM 5215 O O . PHE B 1 328 ? -0.797 7.973 13.875 1 98.75 328 PHE B O 1
ATOM 5222 N N . VAL B 1 329 ? 0.925 9.328 13.625 1 98.69 329 VAL B N 1
ATOM 5223 C CA . VAL B 1 329 ? 1.381 9.133 15 1 98.69 329 VAL B CA 1
ATOM 5224 C C . VAL B 1 329 ? 0.278 9.547 15.977 1 98.69 329 VAL B C 1
ATOM 5226 O O . VAL B 1 329 ? 0.123 8.945 17.031 1 98.69 329 VAL B O 1
ATOM 5229 N N . HIS B 1 330 ? -0.571 10.539 15.625 1 98.5 330 HIS B N 1
ATOM 5230 C CA . HIS B 1 330 ? -1.658 10.984 16.484 1 98.5 330 HIS B CA 1
ATOM 5231 C C . HIS B 1 330 ? -2.729 9.906 16.625 1 98.5 330 HIS B C 1
ATOM 5233 O O . HIS B 1 330 ? -3.541 9.945 17.562 1 98.5 330 HIS B O 1
ATOM 5239 N N . TRP B 1 331 ? -2.803 8.992 15.734 1 98.38 331 TRP B N 1
ATOM 5240 C CA . TRP B 1 331 ? -3.709 7.852 15.805 1 98.38 331 TRP B CA 1
ATOM 5241 C C . TRP B 1 331 ? -3.035 6.664 16.484 1 98.38 331 TRP B C 1
ATOM 5243 O O . TRP B 1 331 ? -3.617 6.035 17.359 1 98.38 331 TRP B O 1
ATOM 5253 N N . ASP B 1 332 ? -1.765 6.395 16.094 1 98.38 332 ASP B N 1
ATOM 5254 C CA . ASP B 1 332 ? -1.053 5.207 16.547 1 98.38 332 ASP B CA 1
ATOM 5255 C C . ASP B 1 332 ? -0.537 5.402 17.984 1 98.38 332 ASP B C 1
ATOM 5257 O O . ASP B 1 332 ? -0.458 4.445 18.75 1 98.38 332 ASP B O 1
ATOM 5261 N N . GLU B 1 333 ? -0.072 6.641 18.312 1 98.31 333 GLU B N 1
ATOM 5262 C CA . GLU B 1 333 ? 0.528 6.973 19.609 1 98.31 333 GLU B CA 1
ATOM 5263 C C . GLU B 1 333 ? -0.003 8.305 20.141 1 98.31 333 GLU B C 1
ATOM 5265 O O . GLU B 1 333 ? 0.766 9.242 20.344 1 98.31 333 GLU B O 1
ATOM 5270 N N . PRO B 1 334 ? -1.28 8.352 20.469 1 98.25 334 PRO B N 1
ATOM 5271 C CA . PRO B 1 334 ? -1.865 9.625 20.875 1 98.25 334 PRO B CA 1
ATOM 5272 C C . PRO B 1 334 ? -1.223 10.188 22.141 1 98.25 334 PRO B C 1
ATOM 5274 O O . PRO B 1 334 ? -1.003 11.398 22.234 1 98.25 334 PRO B O 1
ATOM 5277 N N . GLU B 1 335 ? -0.859 9.359 23.125 1 98 335 GLU B N 1
ATOM 5278 C CA . GLU B 1 335 ? -0.235 9.828 24.359 1 98 335 GLU B CA 1
ATOM 5279 C C . GLU B 1 335 ? 1.114 10.484 24.078 1 98 335 GLU B C 1
ATOM 5281 O O . GLU B 1 335 ? 1.445 11.508 24.672 1 98 335 GLU B O 1
ATOM 5286 N N . LEU B 1 336 ? 1.828 9.852 23.203 1 98.5 336 LEU B N 1
ATOM 5287 C CA . LEU B 1 336 ? 3.135 10.398 22.844 1 98.5 336 LEU B CA 1
ATOM 5288 C C . LEU B 1 336 ? 3 11.797 22.25 1 98.5 336 LEU B C 1
ATOM 5290 O O . LEU B 1 336 ? 3.787 12.688 22.578 1 98.5 336 LEU B O 1
ATOM 5294 N N . ILE B 1 337 ? 2.033 12.039 21.422 1 98.56 337 ILE B N 1
ATOM 5295 C CA . ILE B 1 337 ? 1.822 13.336 20.781 1 98.56 337 ILE B CA 1
ATOM 5296 C C . ILE B 1 337 ? 1.41 14.367 21.828 1 98.56 337 ILE B C 1
ATOM 5298 O O . ILE B 1 337 ? 1.921 15.492 21.828 1 98.56 337 ILE B O 1
ATOM 5302 N N . LEU B 1 338 ? 0.5 13.992 22.719 1 98 338 LEU B N 1
ATOM 5303 C CA . LEU B 1 338 ? 0.039 14.93 23.75 1 98 338 LEU B CA 1
ATOM 5304 C C . LEU B 1 338 ? 1.19 15.359 24.641 1 98 338 LEU B C 1
ATOM 5306 O O . LEU B 1 338 ? 1.365 16.547 24.906 1 98 338 LEU B O 1
ATOM 5310 N N . LYS B 1 339 ? 1.997 14.398 25 1 97.94 339 LYS B N 1
ATOM 5311 C CA . LYS B 1 339 ? 3.166 14.711 25.812 1 97.94 339 LYS B CA 1
ATOM 5312 C C . LYS B 1 339 ? 4.145 15.602 25.047 1 97.94 339 LYS B C 1
ATOM 5314 O O . LYS B 1 339 ? 4.699 16.547 25.609 1 97.94 339 LYS B O 1
ATOM 5319 N N . THR B 1 340 ? 4.363 15.305 23.812 1 98.5 340 THR B N 1
ATOM 5320 C CA . THR B 1 340 ? 5.312 16.047 23 1 98.5 340 THR B CA 1
ATOM 5321 C C . THR B 1 340 ? 4.836 17.484 22.781 1 98.5 340 THR B C 1
ATOM 5323 O O . THR B 1 340 ? 5.621 18.422 22.875 1 98.5 340 THR B O 1
ATOM 5326 N N . VAL B 1 341 ? 3.535 17.656 22.484 1 97.94 341 VAL B N 1
ATOM 5327 C CA . VAL B 1 341 ? 2.951 18.969 22.281 1 97.94 341 VAL B CA 1
ATOM 5328 C C . VAL B 1 341 ? 3.123 19.812 23.531 1 97.94 341 VAL B C 1
ATOM 5330 O O . VAL B 1 341 ? 3.566 20.969 23.469 1 97.94 341 VAL B O 1
ATOM 5333 N N . MET B 1 342 ? 2.852 19.25 24.688 1 96.25 342 MET B N 1
ATOM 5334 C CA . MET B 1 342 ? 2.955 19.984 25.938 1 96.25 342 MET B CA 1
ATOM 5335 C C . MET B 1 342 ? 4.41 20.328 26.25 1 96.25 342 MET B C 1
ATOM 5337 O O . MET B 1 342 ? 4.707 21.406 26.75 1 96.25 342 MET B O 1
ATOM 5341 N N . ALA B 1 343 ? 5.285 19.406 25.891 1 97.06 343 ALA B N 1
ATOM 5342 C CA . ALA B 1 343 ? 6.707 19.672 26.094 1 97.06 343 ALA B CA 1
ATOM 5343 C C . ALA B 1 343 ? 7.18 20.828 25.219 1 97.06 343 ALA B C 1
ATOM 5345 O O . ALA B 1 343 ? 8.062 21.594 25.609 1 97.06 343 ALA B O 1
ATOM 5346 N N . CYS B 1 344 ? 6.574 21 24.062 1 97.06 344 CYS B N 1
ATOM 5347 C CA . CYS B 1 344 ? 6.965 22.031 23.125 1 97.06 344 CYS B CA 1
ATOM 5348 C C . CYS B 1 344 ? 6.566 23.422 23.625 1 97.06 344 CYS B C 1
ATOM 5350 O O . CYS B 1 344 ? 7.242 24.406 23.344 1 97.06 344 CYS B O 1
ATOM 5352 N N . ILE B 1 345 ? 5.484 23.516 24.453 1 95.06 345 ILE B N 1
ATOM 5353 C CA . ILE B 1 345 ? 4.988 24.844 24.812 1 95.06 345 ILE B CA 1
ATOM 5354 C C . ILE B 1 345 ? 5.398 25.172 26.25 1 95.06 345 ILE B C 1
ATOM 5356 O O . ILE B 1 345 ? 5.004 26.203 26.781 1 95.06 345 ILE B O 1
ATOM 5360 N N . GLU B 1 346 ? 6.125 24.297 26.969 1 88.5 346 GLU B N 1
ATOM 5361 C CA . GLU B 1 346 ? 6.688 24.594 28.281 1 88.5 346 GLU B CA 1
ATOM 5362 C C . GLU B 1 346 ? 7.941 25.453 28.172 1 88.5 346 GLU B C 1
ATOM 5364 O O . GLU B 1 346 ? 8.703 25.328 27.203 1 88.5 346 GLU B O 1
#

Foldseek 3Di:
DDWDQQDPVRWIKHKDKLDFQPDPPPQWAEEEEEEEAPQWAQLLLVLLSVCQSVVRYMYIYIGAALDPPGPHDDPVLLCCLQPNDLVSLLVSLLVSLSSSLSVVLVVCVVVVHAAQDPVRQTTAYEYEYAELRLLNSLSVLLNLVVDDPVSSLRCQRRYLEYEYELYFCLSQLHDDDPVADALCPPPVDPNVCSSVRRLQQQQAFADFDDCVVVDLVRGDHGDGDDPDHGPVVVADPVSCVNTGDDRPPVRHSVSSSVGNSVSSNVSNCSSQPNPVSCVSRVNYAYEYEYEPREHSRSSNNLSRVVVVQVVNPHDRYHYHYDYPDYSSCCSVPSVVVSVVVSVRSD/DDWDQQDPVRWIKHKDKLDFQPDPPPQWAEEEEEEEAPQWAQLLLVLLSVCQSVVRYMYIYIGAALDPPGPHDDPVLLCCLQPNDLVSLLVSLLVSLSSSLSVVLVVCVVVVHAAQDPVRQTTAYEYEYAELRLLNSLSVLLNLVVDDPVSSLRCQRRYLEYEYELYFCLSQLHDDDPVADALCPPPVDPNVCSSVRRLQQQQAFADFADCVVVDLVRGDHGDGDDPDHGPVVVADPVSCVNTGDDRPPVRHSVSSSVGNSVSSNVSNCSSQPNPVSCVSRVNYAYEYEYEPREHSRSSNNLSRVVVVQVVNPHDRYHYHYDYPDYSSCCSVPSVVVSVVVSVRSD

Secondary structure (DSSP, 8-state):
-EEEE-STT--EEEEEE--S---TTSS-PEEEEEE--TTB-GGGGHHHHHHHGGGTEEEEEEPPTTSTTSPPPPHHHHHHHHH--HHHHHHHHHHHHHHHHHHHHHHHHHHTPPPPPTTSSS-SEEEEEEGGGHHHHHHHHHTGGGS-HHHHHHHHHHEEEEEEES--HHHHTPPPPTT---GGG-TTS-HHHHHHHHHHHHTS----S-GGG--GGG---SSPPSSS--GGGGS-HHHHHHHB---STT-SHHHHHHH-HHHHHHHHHHHHH-HHHHHH-TT-EEEEEEETTS-HHHHHHHHHHHHHHHHTTS-SSEEEEETT--TTHHHH-HHHHHHHHHHHH-/-EEEE-STT--EEEEEE--S---TTSS-PEEEEEE--TTB-GGGGHHHHHHHGGGTEEEEEEPPTTSTTSPPPPHHHHHHHHH--HHHHHHHHHHHHHHHHHHHHHHHHHHTPPPPPTTSSS-SEEEEEEGGGHHHHHHHHHTGGGS-HHHHHHHHHHEEEEEEES--HHHHTPPPPTT---GGG-TTS-HHHHHHHHHHHHTS----S-GGG--GGGS--SSPPSSS--GGGGS-HHHHHHHB---STT-SHHHHHHH-HHHHHHHHHHHHH-HHHHHH-TT-EEEEEEETTS-HHHHHHHHHHHHHHHHTTS-SSEEEEETT--TTHHHH-HHHHHHHHHHHH-